Protein AF-A0A525NQF1-F1 (afdb_monomer_lite)

pLDDT: mean 82.61, std 11.96, range [28.47, 96.56]

Radius of gyration: 39.48 Å; chains: 1; bounding box: 87×88×105 Å

Structure (mmCIF, N/CA/C/O backbone):
data_AF-A0A525NQF1-F1
#
_entry.id   AF-A0A525NQF1-F1
#
loop_
_atom_site.group_PDB
_atom_site.id
_atom_site.type_symbol
_atom_site.label_atom_id
_atom_site.label_alt_id
_atom_site.label_comp_id
_atom_site.label_asym_id
_atom_site.label_entity_id
_atom_site.label_seq_id
_atom_site.pdbx_PDB_ins_code
_atom_site.Cartn_x
_atom_site.Cartn_y
_atom_site.Cartn_z
_atom_site.occupancy
_atom_site.B_iso_or_equiv
_atom_site.auth_seq_id
_atom_site.auth_comp_id
_atom_site.auth_asym_id
_atom_site.auth_atom_id
_atom_site.pdbx_PDB_model_num
ATOM 1 N N . MET A 1 1 ? 13.788 25.793 -52.733 1.00 86.81 1 MET A N 1
ATOM 2 C CA . MET A 1 1 ? 12.460 26.150 -52.186 1.00 86.81 1 MET A CA 1
ATOM 3 C C . MET A 1 1 ? 11.562 24.931 -52.010 1.00 86.81 1 MET A C 1
ATOM 5 O O . MET A 1 1 ? 11.285 24.607 -50.868 1.00 86.81 1 MET A O 1
ATOM 9 N N . LEU A 1 2 ? 11.184 24.192 -53.064 1.00 94.12 2 LEU A N 1
ATOM 10 C CA . LEU A 1 2 ? 10.284 23.027 -52.933 1.00 94.12 2 LEU A CA 1
ATOM 11 C C . LEU A 1 2 ? 10.814 21.920 -51.994 1.00 94.12 2 LEU A C 1
ATOM 13 O O . LEU A 1 2 ? 10.093 21.482 -51.107 1.00 94.12 2 LEU A O 1
ATOM 17 N N . LEU A 1 3 ? 12.093 21.539 -52.111 1.00 92.31 3 LEU A N 1
ATOM 18 C CA . LEU A 1 3 ? 12.729 20.568 -51.202 1.00 92.31 3 LEU A CA 1
ATOM 19 C C . LEU A 1 3 ? 12.794 21.059 -49.747 1.00 92.31 3 LEU A C 1
ATOM 21 O O . LEU A 1 3 ? 12.627 20.272 -48.824 1.00 92.31 3 LEU A O 1
ATOM 25 N N . SER A 1 4 ? 13.000 22.361 -49.538 1.00 93.38 4 SER A N 1
ATOM 26 C CA . SER A 1 4 ? 13.044 22.976 -48.205 1.00 93.38 4 SER A CA 1
ATOM 27 C C . SER A 1 4 ? 11.664 22.967 -47.541 1.00 93.38 4 SER A C 1
ATOM 29 O O . SER A 1 4 ? 11.556 22.658 -46.359 1.00 93.38 4 SER A O 1
ATOM 31 N N . VAL A 1 5 ? 10.608 23.252 -48.312 1.00 95.50 5 VAL A N 1
ATOM 32 C CA . VAL A 1 5 ? 9.216 23.161 -47.846 1.00 95.50 5 VAL A CA 1
ATOM 33 C C . VAL A 1 5 ? 8.847 21.709 -47.549 1.00 95.50 5 VAL A C 1
ATOM 35 O O . VAL A 1 5 ? 8.311 21.431 -46.482 1.00 95.50 5 VAL A O 1
ATOM 38 N N . LEU A 1 6 ? 9.190 20.770 -48.436 1.00 95.94 6 LEU A N 1
ATOM 39 C CA . LEU A 1 6 ? 8.936 19.343 -48.220 1.00 95.94 6 LEU A CA 1
ATOM 40 C C . LEU A 1 6 ? 9.648 18.819 -46.964 1.00 95.94 6 LEU A C 1
ATOM 42 O O . LEU A 1 6 ? 9.057 18.075 -46.182 1.00 95.94 6 LEU A O 1
ATOM 46 N N . PHE A 1 7 ? 10.895 19.239 -46.744 1.00 93.25 7 PHE A N 1
ATOM 47 C CA . PHE A 1 7 ? 11.645 18.921 -45.533 1.00 93.25 7 PHE A CA 1
ATOM 48 C C . PHE A 1 7 ? 10.947 19.464 -44.281 1.00 93.25 7 PHE A C 1
ATOM 50 O O . PHE A 1 7 ? 10.719 18.702 -43.344 1.00 93.25 7 PHE A O 1
ATOM 57 N N . LEU A 1 8 ? 10.538 20.740 -44.284 1.00 95.12 8 LEU A N 1
ATOM 58 C CA . LEU A 1 8 ? 9.826 21.349 -43.158 1.00 95.12 8 LEU A CA 1
ATOM 59 C C . LEU A 1 8 ? 8.514 20.614 -42.854 1.00 95.12 8 LEU A C 1
ATOM 61 O O . LEU A 1 8 ? 8.277 20.249 -41.707 1.00 95.12 8 LEU A O 1
ATOM 65 N N . VAL A 1 9 ? 7.709 20.319 -43.879 1.00 96.06 9 VAL A N 1
ATOM 66 C CA . VAL A 1 9 ? 6.463 19.548 -43.737 1.00 96.06 9 VAL A CA 1
ATOM 67 C C . VAL A 1 9 ? 6.741 18.169 -43.140 1.00 96.06 9 VAL A C 1
ATOM 69 O O . VAL A 1 9 ? 6.062 17.759 -42.202 1.00 96.06 9 VAL A O 1
ATOM 72 N N . THR A 1 10 ? 7.769 17.470 -43.625 1.00 94.56 10 THR A N 1
ATOM 73 C CA . THR A 1 10 ? 8.135 16.137 -43.121 1.00 94.56 10 THR A CA 1
ATOM 74 C C . THR A 1 10 ? 8.560 16.191 -41.653 1.00 94.56 10 THR A C 1
ATOM 76 O O . THR A 1 10 ? 8.135 15.350 -40.862 1.00 94.56 10 THR A O 1
ATOM 79 N N . VAL A 1 11 ? 9.346 17.199 -41.260 1.00 93.56 11 VAL A N 1
ATOM 80 C CA . VAL A 1 11 ? 9.764 17.408 -39.864 1.00 93.56 11 VAL A CA 1
ATOM 81 C C . VAL A 1 11 ? 8.563 17.719 -38.969 1.00 93.56 11 VAL A C 1
ATOM 83 O O . VAL A 1 11 ? 8.450 17.142 -37.887 1.00 93.56 11 VAL A O 1
ATOM 86 N N . THR A 1 12 ? 7.634 18.567 -39.416 1.00 95.00 12 THR A N 1
ATOM 87 C CA . THR A 1 12 ? 6.408 18.877 -38.668 1.00 95.00 12 THR A CA 1
ATOM 88 C C . THR A 1 12 ? 5.526 17.640 -38.500 1.00 95.00 12 THR A C 1
ATOM 90 O O . THR A 1 12 ? 5.101 17.344 -37.384 1.00 95.00 12 THR A O 1
ATOM 93 N N . VAL A 1 13 ? 5.295 16.875 -39.573 1.00 95.62 13 VAL A N 1
ATOM 94 C CA . VAL A 1 13 ? 4.515 15.627 -39.524 1.00 95.62 13 VAL A CA 1
ATOM 95 C C . VAL A 1 13 ? 5.178 14.611 -38.595 1.00 95.62 13 VAL A C 1
ATOM 97 O O . VAL A 1 13 ? 4.504 14.035 -37.742 1.00 95.62 13 VAL A O 1
ATOM 100 N N . HIS A 1 14 ? 6.498 14.432 -38.693 1.00 89.62 14 HIS A N 1
ATOM 101 C CA . HIS A 1 14 ? 7.252 13.555 -37.799 1.00 89.62 14 HIS A CA 1
ATOM 102 C C . HIS A 1 14 ? 7.117 13.983 -36.329 1.00 89.62 14 HIS A C 1
ATOM 104 O O . HIS A 1 14 ? 6.877 13.140 -35.464 1.00 89.62 14 HIS A O 1
ATOM 110 N N . GLY A 1 15 ? 7.220 15.285 -36.044 1.00 92.38 15 GLY A N 1
ATOM 111 C CA . GLY A 1 15 ? 7.057 15.842 -34.700 1.00 92.38 15 GLY A CA 1
ATOM 112 C C . GLY A 1 15 ? 5.661 15.606 -34.120 1.00 92.38 15 GLY A C 1
ATOM 113 O O . GLY A 1 15 ? 5.541 15.122 -32.994 1.00 92.38 15 GLY A O 1
ATOM 114 N N . LEU A 1 16 ? 4.609 15.872 -34.901 1.00 95.12 16 LEU A N 1
ATOM 115 C CA . LEU A 1 16 ? 3.218 15.642 -34.494 1.00 95.12 16 LEU A CA 1
ATOM 116 C C . LEU A 1 16 ? 2.924 14.157 -34.258 1.00 95.12 16 LEU A C 1
ATOM 118 O O . LEU A 1 16 ? 2.284 13.803 -33.268 1.00 95.12 16 LEU A O 1
ATOM 122 N N . LEU A 1 17 ? 3.427 13.281 -35.130 1.00 91.19 17 LEU A N 1
ATOM 123 C CA . LEU A 1 17 ? 3.239 11.838 -35.005 1.00 91.19 17 LEU A CA 1
ATOM 124 C C . LEU A 1 17 ? 3.970 11.299 -33.770 1.00 91.19 17 LEU A C 1
ATOM 126 O O . LEU A 1 17 ? 3.385 10.550 -32.989 1.00 91.19 17 LEU A O 1
ATOM 130 N N . LYS A 1 18 ? 5.207 11.751 -33.526 1.00 88.81 18 LYS A N 1
ATOM 131 C CA . LYS A 1 18 ? 5.964 11.424 -32.310 1.00 88.81 18 LYS A CA 1
ATOM 132 C C . LYS A 1 18 ? 5.242 11.895 -31.046 1.00 88.81 18 LYS A C 1
ATOM 134 O O . LYS A 1 18 ? 5.150 11.129 -30.089 1.00 88.81 18 LYS A O 1
ATOM 139 N N . MET A 1 19 ? 4.708 13.118 -31.048 1.00 92.12 19 MET A N 1
ATOM 140 C CA . MET A 1 19 ? 3.918 13.647 -29.935 1.00 92.12 19 MET A CA 1
ATOM 141 C C . MET A 1 19 ? 2.692 12.766 -29.674 1.00 92.12 19 MET A C 1
ATOM 143 O O . MET A 1 19 ? 2.512 12.294 -28.555 1.00 92.12 19 MET A O 1
ATOM 147 N N . ARG A 1 20 ? 1.901 12.465 -30.713 1.00 92.31 20 ARG A N 1
ATOM 148 C CA . ARG A 1 20 ? 0.688 11.647 -30.585 1.00 92.31 20 ARG A CA 1
ATOM 149 C C . ARG A 1 20 ? 0.985 10.242 -30.069 1.00 92.31 20 ARG A C 1
ATOM 151 O O . ARG A 1 20 ? 0.294 9.781 -29.164 1.00 92.31 20 ARG A O 1
ATOM 158 N N . VAL A 1 21 ? 2.015 9.585 -30.607 1.00 89.12 21 VAL A N 1
ATOM 159 C CA . VAL A 1 21 ? 2.446 8.254 -30.157 1.00 89.12 21 VAL A CA 1
ATOM 160 C C . VAL A 1 21 ? 2.841 8.300 -28.685 1.00 89.12 21 VAL A C 1
ATOM 162 O O . VAL A 1 21 ? 2.319 7.511 -27.907 1.00 89.12 21 VAL A O 1
ATOM 165 N N . ASN A 1 22 ? 3.691 9.243 -28.273 1.00 88.81 22 ASN A N 1
ATOM 166 C CA . ASN A 1 22 ? 4.138 9.335 -26.882 1.00 88.81 22 ASN A CA 1
ATOM 167 C C . ASN A 1 22 ? 2.986 9.620 -25.905 1.00 88.81 22 ASN A C 1
ATOM 169 O O . ASN A 1 22 ? 2.947 9.024 -24.833 1.00 88.81 22 ASN A O 1
ATOM 173 N N . THR A 1 23 ? 2.016 10.460 -26.278 1.00 91.44 23 THR A N 1
ATOM 174 C CA . THR A 1 23 ? 0.817 10.685 -25.454 1.00 91.44 23 THR A CA 1
ATOM 175 C C . THR A 1 23 ? -0.026 9.416 -25.322 1.00 91.44 23 THR A C 1
ATOM 177 O O . THR A 1 23 ? -0.450 9.075 -24.222 1.00 91.44 23 THR A O 1
ATOM 180 N N . MET A 1 24 ? -0.247 8.682 -26.419 1.00 91.00 24 MET A N 1
ATOM 181 C CA . MET A 1 24 ? -1.013 7.430 -26.381 1.00 91.00 24 MET A CA 1
ATOM 182 C C . MET A 1 24 ? -0.317 6.346 -25.552 1.00 91.00 24 MET A C 1
ATOM 184 O O . MET A 1 24 ? -0.990 5.628 -24.818 1.00 91.00 24 MET A O 1
ATOM 188 N N . LYS A 1 25 ? 1.019 6.255 -25.617 1.00 90.50 25 LYS A N 1
ATOM 189 C CA . LYS A 1 25 ? 1.795 5.368 -24.738 1.00 90.50 25 LYS A CA 1
ATOM 190 C C . LYS A 1 25 ? 1.578 5.698 -23.262 1.00 90.50 25 LYS A C 1
ATOM 192 O O . LYS A 1 25 ? 1.399 4.780 -22.472 1.00 90.50 25 LYS A O 1
ATOM 197 N N . GLY A 1 26 ? 1.589 6.987 -22.909 1.00 90.94 26 GLY A N 1
ATOM 198 C CA . GLY A 1 26 ? 1.362 7.446 -21.537 1.00 90.94 26 GLY A CA 1
ATOM 199 C C . GLY A 1 26 ? -0.024 7.061 -21.021 1.00 90.94 26 GLY A C 1
ATOM 200 O O . GLY A 1 26 ? -0.137 6.486 -19.948 1.00 90.94 26 GLY A O 1
ATOM 201 N N . LEU A 1 27 ? -1.070 7.274 -21.825 1.00 91.69 27 LEU A N 1
ATOM 202 C CA . LEU A 1 27 ? -2.430 6.855 -21.462 1.00 91.69 27 LEU A CA 1
ATOM 203 C C . LEU A 1 27 ? -2.538 5.334 -21.282 1.00 91.69 27 LEU A C 1
ATOM 205 O O . LEU A 1 27 ? -3.100 4.867 -20.298 1.00 91.69 27 LEU A O 1
ATOM 209 N N . MET A 1 28 ? -1.950 4.560 -22.199 1.00 90.94 28 MET A N 1
ATOM 210 C CA . MET A 1 28 ? -1.936 3.099 -22.100 1.00 90.94 28 MET A CA 1
ATOM 211 C C . MET A 1 28 ? -1.187 2.614 -20.849 1.00 90.94 28 MET A C 1
ATOM 213 O O . MET A 1 28 ? -1.625 1.661 -20.208 1.00 90.94 28 MET A O 1
ATOM 217 N N . ALA A 1 29 ? -0.073 3.263 -20.494 1.00 91.69 29 ALA A N 1
ATOM 218 C CA . ALA A 1 29 ? 0.686 2.967 -19.283 1.00 91.69 29 ALA A CA 1
ATOM 219 C C . ALA A 1 29 ? -0.159 3.168 -18.017 1.00 91.69 29 ALA A C 1
ATOM 221 O O . ALA A 1 29 ? -0.225 2.260 -17.190 1.00 91.69 29 ALA A O 1
ATOM 222 N N . GLU A 1 30 ? -0.846 4.308 -17.900 1.00 92.31 30 GLU A N 1
ATOM 223 C CA . GLU A 1 30 ? -1.718 4.610 -16.757 1.00 92.31 30 GLU A CA 1
ATOM 224 C C . GLU A 1 30 ? -2.902 3.642 -16.661 1.00 92.31 30 GLU A C 1
ATOM 226 O O . GLU A 1 30 ? -3.218 3.136 -15.583 1.00 92.31 30 GLU A O 1
ATOM 231 N N . ASP A 1 31 ? -3.529 3.305 -17.791 1.00 91.69 31 ASP A N 1
ATOM 232 C CA . ASP A 1 31 ? -4.644 2.358 -17.817 1.00 91.69 31 ASP A CA 1
ATOM 233 C C . ASP A 1 31 ? -4.234 0.949 -17.374 1.00 91.69 31 ASP A C 1
ATOM 235 O O . ASP A 1 31 ? -4.953 0.298 -16.606 1.00 91.69 31 ASP A O 1
ATOM 239 N N . LEU A 1 32 ? -3.073 0.473 -17.832 1.00 92.06 32 LEU A N 1
ATOM 240 C CA . LEU A 1 32 ? -2.532 -0.824 -17.430 1.00 92.06 32 LEU A CA 1
ATOM 241 C C . LEU A 1 32 ? -2.087 -0.819 -15.965 1.00 92.06 32 LEU A C 1
ATOM 243 O O . LEU A 1 32 ? -2.371 -1.778 -15.244 1.00 92.06 32 LEU A O 1
ATOM 247 N N . LEU A 1 33 ? -1.454 0.262 -15.500 1.00 92.88 33 LEU A N 1
ATOM 248 C CA . LEU A 1 33 ? -1.035 0.413 -14.108 1.00 92.88 33 LEU A CA 1
ATOM 249 C C . LEU A 1 33 ? -2.240 0.445 -13.160 1.00 92.88 33 LEU A C 1
ATOM 251 O O . LEU A 1 33 ? -2.235 -0.235 -12.132 1.00 92.88 33 LEU A O 1
ATOM 255 N N . ARG A 1 34 ? -3.309 1.155 -13.535 1.00 93.00 34 ARG A N 1
ATOM 256 C CA . ARG A 1 34 ? -4.589 1.165 -12.814 1.00 93.00 34 ARG A CA 1
ATOM 257 C C . ARG A 1 34 ? -5.170 -0.243 -12.683 1.00 93.00 34 ARG A C 1
ATOM 259 O O . ARG A 1 34 ? -5.500 -0.659 -11.574 1.00 93.00 34 ARG A O 1
ATOM 266 N N . ARG A 1 35 ? -5.254 -0.999 -13.786 1.00 92.12 35 ARG A N 1
ATOM 267 C CA . ARG A 1 35 ? -5.753 -2.390 -13.781 1.00 92.12 35 ARG A CA 1
ATOM 268 C C . ARG A 1 35 ? -4.881 -3.312 -12.930 1.00 92.12 35 ARG A C 1
ATOM 270 O O . ARG A 1 35 ? -5.413 -4.142 -12.190 1.00 92.12 35 ARG A O 1
ATOM 277 N N . LEU A 1 36 ? -3.558 -3.157 -13.002 1.00 93.31 36 LEU A N 1
ATOM 278 C CA . LEU A 1 36 ? -2.622 -3.919 -12.178 1.00 93.31 36 LEU A CA 1
ATOM 279 C C . LEU A 1 36 ? -2.859 -3.643 -10.689 1.00 93.31 36 LEU A C 1
ATOM 281 O O . LEU A 1 36 ? -3.063 -4.586 -9.931 1.00 93.31 36 LEU A O 1
ATOM 285 N N . ARG A 1 37 ? -2.887 -2.370 -10.275 1.00 94.62 37 ARG A N 1
ATOM 286 C CA . ARG A 1 37 ? -3.122 -1.980 -8.874 1.00 94.62 37 ARG A CA 1
ATOM 287 C C . ARG A 1 37 ? -4.464 -2.490 -8.361 1.00 94.62 37 ARG A C 1
ATOM 289 O O . ARG A 1 37 ? -4.503 -3.086 -7.291 1.00 94.62 37 ARG A O 1
ATOM 296 N N . TYR A 1 38 ? -5.527 -2.345 -9.150 1.00 92.38 38 TYR A N 1
ATOM 297 C CA . TYR A 1 38 ? -6.845 -2.889 -8.819 1.00 92.38 38 TYR A CA 1
ATOM 298 C C . TYR A 1 38 ? -6.799 -4.408 -8.593 1.00 92.38 38 TYR A C 1
ATOM 300 O O . TYR A 1 38 ? -7.282 -4.907 -7.580 1.00 92.38 38 TYR A O 1
ATOM 308 N N . THR A 1 39 ? -6.133 -5.143 -9.489 1.00 91.75 39 THR A N 1
ATOM 309 C CA . THR A 1 39 ? -5.982 -6.603 -9.377 1.00 91.75 39 THR A CA 1
ATOM 310 C C . THR A 1 39 ? -5.188 -7.001 -8.131 1.00 91.75 39 THR A C 1
ATOM 312 O O . THR A 1 39 ? -5.548 -7.956 -7.445 1.00 91.75 39 THR A O 1
ATOM 315 N N . LEU A 1 40 ? -4.105 -6.283 -7.819 1.00 94.00 40 LEU A N 1
ATOM 316 C CA . LEU A 1 40 ? -3.283 -6.549 -6.637 1.00 94.00 40 LEU A CA 1
ATOM 317 C C . LEU A 1 40 ? -4.056 -6.282 -5.340 1.00 94.00 40 LEU A C 1
ATOM 319 O O . LEU A 1 40 ? -4.011 -7.114 -4.440 1.00 94.00 40 LEU A O 1
ATOM 323 N N . ILE A 1 41 ? -4.808 -5.180 -5.265 1.00 92.56 41 ILE A N 1
ATOM 324 C CA . ILE A 1 41 ? -5.661 -4.860 -4.109 1.00 92.56 41 ILE A CA 1
ATOM 325 C C . ILE A 1 41 ? -6.754 -5.921 -3.935 1.00 92.56 41 ILE A C 1
ATOM 327 O O . ILE A 1 41 ? -6.926 -6.443 -2.836 1.00 92.56 41 ILE A O 1
ATOM 331 N N . GLY A 1 42 ? -7.424 -6.324 -5.020 1.00 90.12 42 GLY A N 1
ATOM 332 C CA . GLY A 1 42 ? -8.420 -7.400 -4.976 1.00 90.12 42 GLY A CA 1
ATOM 333 C C . GLY A 1 42 ? -7.846 -8.739 -4.496 1.00 90.12 42 GLY A C 1
ATOM 334 O O . GLY A 1 42 ? -8.528 -9.502 -3.815 1.00 90.12 42 GLY A O 1
ATOM 335 N N . ARG A 1 43 ? -6.568 -9.023 -4.785 1.00 92.50 43 ARG A N 1
ATOM 336 C CA . ARG A 1 43 ? -5.877 -10.207 -4.252 1.00 92.50 43 ARG A CA 1
ATOM 337 C C . ARG A 1 43 ? -5.581 -10.111 -2.757 1.00 92.50 43 ARG A C 1
ATOM 339 O O . ARG A 1 43 ? -5.709 -11.136 -2.095 1.00 92.50 43 ARG A O 1
ATOM 346 N N . ILE A 1 44 ? -5.223 -8.932 -2.233 1.00 93.62 44 ILE A N 1
ATOM 347 C CA . ILE A 1 44 ? -4.938 -8.736 -0.796 1.00 93.62 44 ILE A CA 1
ATOM 348 C C . ILE A 1 44 ? -6.138 -9.158 0.058 1.00 93.62 44 ILE A C 1
ATOM 350 O O . ILE A 1 44 ? -5.957 -9.848 1.054 1.00 93.62 44 ILE A O 1
ATOM 354 N N . ILE A 1 45 ? -7.360 -8.828 -0.374 1.00 89.19 45 ILE A N 1
ATOM 355 C CA . ILE A 1 45 ? -8.610 -9.183 0.329 1.00 89.19 45 ILE A CA 1
ATOM 356 C C . ILE A 1 45 ? -8.782 -10.707 0.478 1.00 89.19 45 ILE A C 1
ATOM 358 O O . ILE A 1 45 ? -9.473 -11.175 1.374 1.00 89.19 45 ILE A O 1
ATOM 362 N N . ARG A 1 46 ? -8.147 -11.499 -0.393 1.00 91.31 46 ARG A N 1
ATOM 363 C CA . ARG A 1 46 ? -8.225 -12.968 -0.406 1.00 91.31 46 ARG A CA 1
ATOM 364 C C . ARG A 1 46 ? -7.033 -13.647 0.275 1.00 91.31 46 ARG A C 1
ATOM 366 O O . ARG A 1 46 ? -6.921 -14.877 0.206 1.00 91.31 46 ARG A O 1
ATOM 373 N N . PHE A 1 47 ? -6.105 -12.881 0.850 1.00 92.50 47 PHE A N 1
ATOM 374 C CA . PHE A 1 47 ? -4.975 -13.443 1.584 1.00 92.50 47 PHE A CA 1
ATOM 375 C C . PHE A 1 47 ? -5.451 -14.120 2.873 1.00 92.50 47 PHE A C 1
ATOM 377 O O . PHE A 1 47 ? -6.376 -13.625 3.507 1.00 92.50 47 PHE A O 1
ATOM 384 N N . PRO A 1 48 ? -4.826 -15.241 3.272 1.00 87.94 48 PRO A N 1
ATOM 385 C CA . PRO A 1 48 ? -5.135 -15.864 4.552 1.00 87.94 48 PRO A CA 1
ATOM 386 C C . PRO A 1 48 ? -4.691 -14.961 5.713 1.00 87.94 48 PRO A C 1
ATOM 388 O O . PRO A 1 48 ? -3.660 -14.284 5.609 1.00 87.94 48 PRO A O 1
ATOM 391 N N . SER A 1 49 ? -5.421 -15.004 6.832 1.00 83.00 49 SER A N 1
ATOM 392 C CA . SER A 1 49 ? -5.157 -14.180 8.022 1.00 83.00 49 SER A CA 1
ATOM 393 C C . SER A 1 49 ? -3.714 -14.291 8.517 1.00 83.00 49 SER A C 1
ATOM 395 O O . SER A 1 49 ? -3.086 -13.286 8.828 1.00 83.00 49 SER A O 1
ATOM 397 N N . ASP A 1 50 ? -3.137 -15.494 8.493 1.00 82.50 50 ASP A N 1
ATOM 398 C CA . ASP A 1 50 ? -1.767 -15.747 8.961 1.00 82.50 50 ASP A CA 1
ATOM 399 C C . ASP A 1 50 ? -0.710 -15.005 8.136 1.00 82.50 50 ASP A C 1
ATOM 401 O O . ASP A 1 50 ? 0.353 -14.636 8.639 1.00 82.50 50 ASP A O 1
ATOM 405 N N . TYR A 1 51 ? -0.979 -14.805 6.843 1.00 86.94 51 TYR A N 1
ATOM 406 C CA . TYR A 1 51 ? -0.086 -14.051 5.975 1.00 86.94 51 TYR A CA 1
ATOM 407 C C . TYR A 1 51 ? -0.187 -12.551 6.256 1.00 86.94 51 TYR A C 1
ATOM 409 O O . TYR A 1 51 ? 0.840 -11.870 6.258 1.00 86.94 51 TYR A O 1
ATOM 417 N N . LEU A 1 52 ? -1.396 -12.049 6.525 1.00 86.62 52 LEU A N 1
ATOM 418 C CA . LEU A 1 52 ? -1.638 -10.653 6.891 1.00 86.62 52 LEU A CA 1
ATOM 419 C C . LEU A 1 52 ? -1.033 -10.321 8.264 1.00 86.62 52 LEU A C 1
ATOM 421 O O . LEU A 1 52 ? -0.342 -9.317 8.378 1.00 86.62 52 LEU A O 1
ATOM 425 N N . ASP A 1 53 ? -1.162 -11.206 9.256 1.00 81.50 53 ASP A N 1
ATOM 426 C CA . ASP A 1 53 ? -0.584 -11.020 10.599 1.00 81.50 53 ASP A CA 1
ATOM 427 C C . ASP A 1 53 ? 0.960 -10.944 10.570 1.00 81.50 53 ASP A C 1
ATOM 429 O O . ASP A 1 53 ? 1.583 -10.296 11.413 1.00 81.50 53 ASP A O 1
ATOM 433 N N . ARG A 1 54 ? 1.606 -11.593 9.589 1.00 82.12 54 ARG A N 1
ATOM 434 C CA . ARG A 1 54 ? 3.075 -11.617 9.429 1.00 82.12 54 ARG A CA 1
ATOM 435 C C . ARG A 1 54 ? 3.617 -10.550 8.479 1.00 82.12 54 ARG A C 1
ATOM 437 O O . ARG A 1 54 ? 4.831 -10.339 8.446 1.00 82.12 54 ARG A O 1
ATOM 444 N N . THR A 1 55 ? 2.758 -9.918 7.685 1.00 83.81 55 THR A N 1
ATOM 445 C CA . THR A 1 55 ? 3.160 -8.954 6.657 1.00 83.81 55 THR A CA 1
ATOM 446 C C . THR A 1 55 ? 2.742 -7.561 7.087 1.00 83.81 55 THR A C 1
ATOM 448 O O . THR A 1 55 ? 1.567 -7.298 7.303 1.00 83.81 55 THR A O 1
ATOM 451 N N . SER A 1 56 ? 3.693 -6.634 7.182 1.00 82.81 56 SER A N 1
ATOM 452 C CA . SER A 1 56 ? 3.349 -5.265 7.579 1.00 82.81 56 SER A CA 1
ATOM 453 C C . SER A 1 56 ? 2.475 -4.567 6.528 1.00 82.81 56 SER A C 1
ATOM 455 O O . SER A 1 56 ? 2.706 -4.703 5.323 1.00 82.81 56 SER A O 1
ATOM 457 N N . GLU A 1 57 ? 1.530 -3.740 6.976 1.00 83.38 57 GLU A N 1
ATOM 458 C CA . GLU A 1 57 ? 0.692 -2.912 6.094 1.00 83.38 57 GLU A CA 1
ATOM 459 C C . GLU A 1 57 ? 1.546 -2.032 5.165 1.00 83.38 57 GLU A C 1
ATOM 461 O O . GLU A 1 57 ? 1.304 -1.950 3.960 1.00 83.38 57 GLU A O 1
ATOM 466 N N . GLY A 1 58 ? 2.622 -1.444 5.701 1.00 80.88 58 GLY A N 1
ATOM 467 C CA . GLY A 1 58 ? 3.570 -0.637 4.932 1.00 80.88 58 GLY A CA 1
ATOM 468 C C . GLY A 1 58 ? 4.306 -1.418 3.837 1.00 80.88 58 GLY A C 1
ATOM 469 O O . GLY A 1 58 ? 4.611 -0.851 2.785 1.00 80.88 58 GLY A O 1
ATOM 470 N N . GLU A 1 59 ? 4.560 -2.718 4.031 1.00 82.44 59 GLU A N 1
ATOM 471 C CA . GLU A 1 59 ? 5.122 -3.579 2.984 1.00 82.44 59 GLU A CA 1
ATOM 472 C C . GLU A 1 59 ? 4.130 -3.746 1.830 1.00 82.44 59 GLU A C 1
ATOM 474 O O . GLU A 1 59 ? 4.515 -3.552 0.676 1.00 82.44 59 GLU A O 1
ATOM 479 N N . LEU A 1 60 ? 2.853 -4.021 2.119 1.00 88.00 60 LEU A N 1
ATOM 480 C CA . LEU A 1 60 ? 1.816 -4.146 1.089 1.00 88.00 60 LEU A CA 1
ATOM 481 C C . LEU A 1 60 ? 1.629 -2.833 0.317 1.00 88.00 60 LEU A C 1
ATOM 483 O O . LEU A 1 60 ? 1.637 -2.846 -0.915 1.00 88.00 60 LEU A O 1
ATOM 487 N N . VAL A 1 61 ? 1.553 -1.695 1.014 1.00 87.25 61 VAL A N 1
ATOM 488 C CA . VAL A 1 61 ? 1.436 -0.366 0.386 1.00 87.25 61 VAL A CA 1
ATOM 489 C C . VAL A 1 61 ? 2.642 -0.069 -0.507 1.00 87.25 61 VAL A C 1
ATOM 491 O O . VAL A 1 61 ? 2.479 0.338 -1.659 1.00 87.25 61 VAL A O 1
ATOM 494 N N . SER A 1 62 ? 3.859 -0.316 -0.019 1.00 85.25 62 SER A N 1
ATOM 495 C CA . SER A 1 62 ? 5.093 -0.116 -0.789 1.00 85.25 62 SER A CA 1
ATOM 496 C C . SER A 1 62 ? 5.160 -1.022 -2.022 1.00 85.25 62 SER A C 1
ATOM 498 O O . SER A 1 62 ? 5.589 -0.589 -3.092 1.00 85.25 62 SER A O 1
ATOM 500 N N . MET A 1 63 ? 4.674 -2.260 -1.918 1.00 87.19 63 MET A N 1
ATOM 501 C CA . MET A 1 63 ? 4.614 -3.183 -3.049 1.00 87.19 63 MET A CA 1
ATOM 502 C C . MET A 1 63 ? 3.568 -2.754 -4.089 1.00 87.19 63 MET A C 1
ATOM 504 O O . MET A 1 63 ? 3.871 -2.764 -5.281 1.00 87.19 63 MET A O 1
ATOM 508 N N . VAL A 1 64 ? 2.364 -2.341 -3.672 1.00 91.25 64 VAL A N 1
ATOM 509 C CA . VAL A 1 64 ? 1.303 -1.905 -4.600 1.00 91.25 64 VAL A CA 1
ATOM 510 C C . VAL A 1 64 ? 1.628 -0.562 -5.239 1.00 91.25 64 VAL A C 1
ATOM 512 O O . VAL A 1 64 ? 1.414 -0.410 -6.436 1.00 91.25 64 VAL A O 1
ATOM 515 N N . MET A 1 65 ? 2.142 0.412 -4.491 1.00 87.88 65 MET A N 1
ATOM 516 C CA . MET A 1 65 ? 2.409 1.752 -5.019 1.00 87.88 65 MET A CA 1
ATOM 517 C C . MET A 1 65 ? 3.830 1.873 -5.564 1.00 87.88 65 MET A C 1
ATOM 519 O O . MET A 1 65 ? 4.013 2.194 -6.735 1.00 87.88 65 MET A O 1
ATOM 523 N N . GLY A 1 66 ? 4.832 1.577 -4.737 1.00 86.88 66 GLY A N 1
ATOM 524 C CA . GLY A 1 66 ? 6.243 1.816 -5.042 1.00 86.88 66 GLY A CA 1
ATOM 525 C C . GLY A 1 66 ? 6.854 0.835 -6.044 1.00 86.88 66 GLY A C 1
ATOM 526 O O . GLY A 1 66 ? 7.612 1.255 -6.917 1.00 86.88 66 GLY A O 1
ATOM 527 N N . GLU A 1 67 ? 6.544 -0.461 -5.951 1.00 87.69 67 GLU A N 1
ATOM 528 C CA . GLU A 1 67 ? 7.137 -1.461 -6.856 1.00 87.69 67 GLU A CA 1
ATOM 529 C C . GLU A 1 67 ? 6.414 -1.559 -8.207 1.00 87.69 67 GLU A C 1
ATOM 531 O O . GLU A 1 67 ? 7.050 -1.925 -9.199 1.00 87.69 67 GLU A O 1
ATOM 536 N N . THR A 1 68 ? 5.128 -1.188 -8.282 1.00 91.88 68 THR A N 1
ATOM 537 C CA . THR A 1 68 ? 4.381 -1.161 -9.554 1.00 91.88 68 THR A CA 1
ATOM 538 C C . THR A 1 68 ? 4.606 0.112 -10.366 1.00 91.88 68 THR A C 1
ATOM 540 O O . THR A 1 68 ? 4.551 0.044 -11.590 1.00 91.88 68 THR A O 1
ATOM 543 N N . GLU A 1 69 ? 4.906 1.252 -9.733 1.00 90.56 69 GLU A N 1
ATOM 544 C CA . GLU A 1 69 ? 5.074 2.542 -10.424 1.00 90.56 69 GLU A CA 1
ATOM 545 C C . GLU A 1 69 ? 6.068 2.461 -11.603 1.00 90.56 69 GLU A C 1
ATOM 547 O O . GLU A 1 69 ? 5.709 2.821 -12.727 1.00 90.56 69 GLU A O 1
ATOM 552 N N . PRO A 1 70 ? 7.279 1.885 -11.445 1.00 87.88 70 PRO A N 1
ATOM 553 C CA . PRO A 1 70 ? 8.230 1.784 -12.551 1.00 87.88 70 PRO A CA 1
ATOM 554 C C . PRO A 1 70 ? 7.772 0.830 -13.663 1.00 87.88 70 PRO A C 1
ATOM 556 O O . PRO A 1 70 ? 8.316 0.876 -14.766 1.00 87.88 70 PRO A O 1
ATOM 559 N N . MET A 1 71 ? 6.797 -0.047 -13.391 1.00 88.44 71 MET A N 1
ATOM 560 C CA . MET A 1 71 ? 6.246 -0.958 -14.394 1.00 88.44 71 MET A CA 1
ATOM 561 C C . MET A 1 71 ? 5.387 -0.223 -15.421 1.00 88.44 71 MET A C 1
ATOM 563 O O . MET A 1 71 ? 5.428 -0.602 -16.591 1.00 88.44 71 MET A O 1
ATOM 567 N N . GLY A 1 72 ? 4.678 0.840 -15.019 1.00 86.69 72 GLY A N 1
ATOM 568 C CA . GLY A 1 72 ? 3.839 1.634 -15.922 1.00 86.69 72 GLY A CA 1
ATOM 569 C C . GLY A 1 72 ? 4.624 2.148 -17.133 1.00 86.69 72 GLY A C 1
ATOM 570 O O . GLY A 1 72 ? 4.214 1.945 -18.276 1.00 86.69 72 GLY A O 1
ATOM 571 N N . GLY A 1 73 ? 5.825 2.692 -16.903 1.00 84.88 73 GLY A N 1
ATOM 572 C CA . GLY A 1 73 ? 6.700 3.171 -17.979 1.00 84.88 73 GLY A CA 1
ATOM 573 C C . GLY A 1 73 ? 7.048 2.086 -19.007 1.00 84.88 73 GLY A C 1
ATOM 574 O O . GLY A 1 73 ? 6.909 2.301 -20.210 1.00 84.88 73 GLY A O 1
ATOM 575 N N . LEU A 1 74 ? 7.422 0.883 -18.552 1.00 89.50 74 LEU A N 1
ATOM 576 C CA . LEU A 1 74 ? 7.721 -0.224 -19.466 1.00 89.50 74 LEU A CA 1
ATOM 577 C C . LEU A 1 74 ? 6.473 -0.728 -20.189 1.00 89.50 74 LEU A C 1
ATOM 579 O O . LEU A 1 74 ? 6.569 -1.061 -21.363 1.00 89.50 74 LEU A O 1
ATOM 583 N N . MET A 1 75 ? 5.318 -0.780 -19.526 1.00 89.00 75 MET A N 1
ATOM 584 C CA . MET A 1 75 ? 4.062 -1.206 -20.149 1.00 89.00 75 MET A CA 1
ATOM 585 C C . MET A 1 75 ? 3.699 -0.324 -21.354 1.00 89.00 75 MET A C 1
ATOM 587 O O . MET A 1 75 ? 3.327 -0.851 -22.402 1.00 89.00 75 MET A O 1
ATOM 591 N N . GLY A 1 76 ? 3.878 0.998 -21.244 1.00 86.94 76 GLY A N 1
ATOM 592 C CA . GLY A 1 76 ? 3.670 1.938 -22.355 1.00 86.94 76 GLY A CA 1
ATOM 593 C C . GLY A 1 76 ? 4.692 1.795 -23.493 1.00 86.94 76 GLY A C 1
ATOM 594 O O . GLY A 1 76 ? 4.354 1.917 -24.678 1.00 86.94 76 GLY A O 1
ATOM 595 N N . ASP A 1 77 ? 5.948 1.503 -23.149 1.00 88.81 77 ASP A N 1
ATOM 596 C CA . ASP A 1 77 ? 7.054 1.402 -24.108 1.00 88.81 77 ASP A CA 1
ATOM 597 C C . ASP A 1 77 ? 7.277 -0.003 -24.697 1.00 88.81 77 ASP A C 1
ATOM 599 O O . ASP A 1 77 ? 7.967 -0.124 -25.713 1.00 88.81 77 ASP A O 1
ATOM 603 N N . ALA A 1 78 ? 6.654 -1.043 -24.131 1.00 88.00 78 ALA A N 1
ATOM 604 C CA . ALA A 1 78 ? 6.941 -2.459 -24.390 1.00 88.00 78 ALA A CA 1
ATOM 605 C C . ALA A 1 78 ? 6.993 -2.834 -25.880 1.00 88.00 78 ALA A C 1
ATOM 607 O O . ALA A 1 78 ? 7.880 -3.557 -26.328 1.00 88.00 78 ALA A O 1
ATOM 608 N N . ILE A 1 79 ? 6.036 -2.339 -26.665 1.00 86.62 79 ILE A N 1
ATOM 609 C CA . ILE A 1 79 ? 5.948 -2.632 -28.105 1.00 86.62 79 ILE A CA 1
ATOM 610 C C . ILE A 1 79 ? 6.516 -1.470 -28.919 1.00 86.62 79 ILE A C 1
ATOM 612 O O . ILE A 1 79 ? 7.254 -1.649 -29.887 1.00 86.62 79 ILE A O 1
ATOM 616 N N . SER A 1 80 ? 6.170 -0.252 -28.523 1.00 88.06 80 SER A N 1
ATOM 617 C CA . SER A 1 80 ? 6.374 0.940 -29.332 1.00 88.06 80 SER A CA 1
ATOM 618 C C . SER A 1 80 ? 7.843 1.370 -29.403 1.00 88.06 80 SER A C 1
ATOM 620 O O . SER A 1 80 ? 8.287 1.822 -30.459 1.00 88.06 80 SER A O 1
ATOM 622 N N . GLN A 1 81 ? 8.617 1.225 -28.320 1.00 89.56 81 GLN A N 1
ATOM 623 C CA . GLN A 1 81 ? 10.035 1.593 -28.309 1.00 89.56 81 GLN A CA 1
ATOM 624 C C . GLN A 1 81 ? 10.887 0.607 -29.126 1.00 89.56 81 GLN A C 1
ATOM 626 O O . GLN A 1 81 ? 11.617 1.084 -29.998 1.00 89.56 81 GLN A O 1
ATOM 631 N N . PRO A 1 82 ? 10.765 -0.731 -28.975 1.00 92.00 82 PRO A N 1
ATOM 632 C CA . PRO A 1 82 ? 11.501 -1.667 -29.823 1.00 92.00 82 PRO A CA 1
ATOM 633 C C . PRO A 1 82 ? 11.191 -1.507 -31.307 1.00 92.00 82 PRO A C 1
ATOM 635 O O . PRO A 1 82 ? 12.114 -1.442 -32.111 1.00 92.00 82 PRO A O 1
ATOM 638 N N . VAL A 1 83 ? 9.911 -1.385 -31.672 1.00 91.50 83 VAL A N 1
ATOM 639 C CA . VAL A 1 83 ? 9.490 -1.246 -33.074 1.00 91.50 83 VAL A CA 1
ATOM 640 C C . VAL A 1 83 ? 10.029 0.046 -33.689 1.00 91.50 83 VAL A C 1
ATOM 642 O O . VAL A 1 83 ? 10.596 0.012 -34.780 1.00 91.50 83 VAL A O 1
ATOM 645 N N . LEU A 1 84 ? 9.910 1.180 -32.988 1.00 89.56 84 LEU A N 1
ATOM 646 C CA . LEU A 1 84 ? 10.392 2.467 -33.491 1.00 89.56 84 LEU A CA 1
ATOM 647 C C . LEU A 1 84 ? 11.917 2.474 -33.653 1.00 89.56 84 LEU A C 1
ATOM 649 O O . LEU A 1 84 ? 12.419 2.861 -34.707 1.00 89.56 84 LEU A O 1
ATOM 653 N N . GLN A 1 85 ? 12.651 2.036 -32.628 1.00 92.38 85 GLN A N 1
ATOM 654 C CA . GLN A 1 85 ? 14.113 2.079 -32.638 1.00 92.38 85 GLN A CA 1
ATOM 655 C C . GLN A 1 85 ? 14.704 1.044 -33.601 1.00 92.38 85 GLN A C 1
ATOM 657 O O . GLN A 1 85 ? 15.625 1.364 -34.350 1.00 92.38 85 GLN A O 1
ATOM 662 N N . ALA A 1 86 ? 14.142 -0.168 -33.663 1.00 92.00 86 ALA A N 1
ATOM 663 C CA . ALA A 1 86 ? 14.552 -1.167 -34.646 1.00 92.00 86 ALA A CA 1
ATOM 664 C C . ALA A 1 86 ? 14.252 -0.706 -36.080 1.00 92.00 86 ALA A C 1
ATOM 666 O O . ALA A 1 86 ? 15.097 -0.869 -36.956 1.00 92.00 86 ALA A O 1
ATOM 667 N N . GLY A 1 87 ? 13.098 -0.071 -36.319 1.00 92.44 87 GLY A N 1
ATOM 668 C CA . GLY A 1 87 ? 12.754 0.504 -37.622 1.00 92.44 87 GLY A CA 1
ATOM 669 C C . GLY A 1 87 ? 13.707 1.626 -38.050 1.00 92.44 87 GLY A C 1
ATOM 670 O O . GLY A 1 87 ? 14.159 1.655 -39.197 1.00 92.44 87 GLY A O 1
ATOM 671 N N . GLN A 1 88 ? 14.083 2.513 -37.122 1.00 91.00 88 GLN A N 1
ATOM 672 C CA . GLN A 1 88 ? 15.097 3.545 -37.365 1.00 91.00 88 GLN A CA 1
ATOM 673 C C . GLN A 1 88 ? 16.464 2.930 -37.682 1.00 91.00 88 GLN A C 1
ATOM 675 O O . GLN A 1 88 ? 17.073 3.295 -38.687 1.00 91.00 88 GLN A O 1
ATOM 680 N N . MET A 1 89 ? 16.918 1.952 -36.889 1.00 91.75 89 MET A N 1
ATOM 681 C CA . MET A 1 89 ? 18.168 1.236 -37.165 1.00 91.75 89 MET A CA 1
ATOM 682 C C . MET A 1 89 ? 18.150 0.567 -38.535 1.00 91.75 89 MET A C 1
ATOM 684 O O . MET A 1 89 ? 19.111 0.705 -39.286 1.00 91.75 89 MET A O 1
ATOM 688 N N . LEU A 1 90 ? 17.063 -0.127 -38.880 1.00 93.44 90 LEU A N 1
ATOM 689 C CA . LEU A 1 90 ? 16.922 -0.811 -40.162 1.00 93.44 90 LEU A CA 1
ATOM 690 C C . LEU A 1 90 ? 17.002 0.176 -41.331 1.00 93.44 90 LEU A C 1
ATOM 692 O O . LEU A 1 90 ? 17.689 -0.098 -42.310 1.00 93.44 90 LEU A O 1
ATOM 696 N N . THR A 1 91 ? 16.361 1.339 -41.204 1.00 91.44 91 THR A N 1
ATOM 697 C CA . THR A 1 91 ? 16.392 2.397 -42.226 1.00 91.44 91 THR A CA 1
ATOM 698 C C . THR A 1 91 ? 17.810 2.935 -42.429 1.00 91.44 91 THR A C 1
ATOM 700 O O . THR A 1 91 ? 18.270 3.066 -43.563 1.00 91.44 91 THR A O 1
ATOM 703 N N . ILE A 1 92 ? 18.536 3.196 -41.337 1.00 90.12 92 ILE A N 1
ATOM 704 C CA . ILE A 1 92 ? 19.917 3.699 -41.389 1.00 90.12 92 ILE A CA 1
ATOM 705 C C . ILE A 1 92 ? 20.870 2.637 -41.947 1.00 90.12 92 ILE A C 1
ATOM 707 O O . ILE A 1 92 ? 21.728 2.946 -42.772 1.00 90.12 92 ILE A O 1
ATOM 711 N N . LEU A 1 93 ? 20.711 1.377 -41.540 1.00 90.88 93 LEU A N 1
ATOM 712 C CA . LEU A 1 93 ? 21.502 0.270 -42.071 1.00 90.88 93 LEU A CA 1
ATOM 713 C C . LEU A 1 93 ? 21.243 0.076 -43.566 1.00 90.88 93 LEU A C 1
ATOM 715 O O . LEU A 1 93 ? 22.202 -0.012 -44.327 1.00 90.88 93 LEU A O 1
ATOM 719 N N . ALA A 1 94 ? 19.981 0.078 -44.003 1.00 91.62 94 ALA A N 1
ATOM 720 C CA . ALA A 1 94 ? 19.630 -0.003 -45.419 1.00 91.62 94 ALA A CA 1
ATOM 721 C C . ALA A 1 94 ? 20.273 1.138 -46.226 1.00 91.62 94 ALA A C 1
ATOM 723 O O . ALA A 1 94 ? 20.854 0.891 -47.283 1.00 91.62 94 ALA A O 1
ATOM 724 N N . PHE A 1 95 ? 20.261 2.365 -45.693 1.00 89.62 95 PHE A N 1
ATOM 725 C CA . PHE A 1 95 ? 20.965 3.499 -46.292 1.00 89.62 95 PHE A CA 1
ATOM 726 C C . PHE A 1 95 ? 22.482 3.256 -46.394 1.00 89.62 95 PHE A C 1
ATOM 728 O O . PHE A 1 95 ? 23.054 3.428 -47.470 1.00 89.62 95 PHE A O 1
ATOM 735 N N . LEU A 1 96 ? 23.139 2.798 -45.324 1.00 86.88 96 LEU A N 1
ATOM 736 C CA . LEU A 1 96 ? 24.584 2.530 -45.320 1.00 86.88 96 LEU A CA 1
ATOM 737 C C . LEU A 1 96 ? 24.976 1.422 -46.308 1.00 86.88 96 LEU A C 1
ATOM 739 O O . LEU A 1 96 ? 25.942 1.589 -47.051 1.00 86.88 96 LEU A O 1
ATOM 743 N N . PHE A 1 97 ? 24.206 0.331 -46.366 1.00 88.62 97 PHE A N 1
ATOM 744 C CA . PHE A 1 97 ? 24.412 -0.736 -47.350 1.00 88.62 97 PHE A CA 1
ATOM 745 C C . PHE A 1 97 ? 24.184 -0.255 -48.787 1.00 88.62 97 PHE A C 1
ATOM 747 O O . PHE A 1 97 ? 24.906 -0.695 -49.678 1.00 88.62 97 PHE A O 1
ATOM 754 N N . SER A 1 98 ? 23.236 0.663 -49.016 1.00 88.19 98 SER A N 1
ATOM 755 C CA . SER A 1 98 ? 23.004 1.234 -50.350 1.00 88.19 98 SER A CA 1
ATOM 756 C C . SER A 1 98 ? 24.157 2.119 -50.840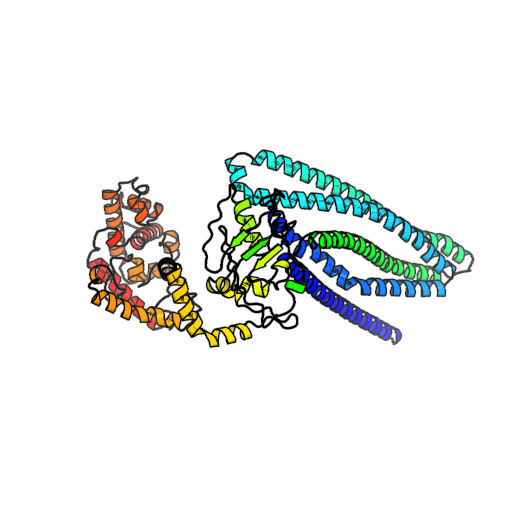 1.00 88.19 98 SER A C 1
ATOM 758 O O . SER A 1 98 ? 24.367 2.226 -52.044 1.00 88.19 98 SER A O 1
ATOM 760 N N . GLN A 1 99 ? 24.920 2.727 -49.922 1.00 82.69 99 GLN A N 1
ATOM 761 C CA . GLN A 1 99 ? 26.091 3.547 -50.251 1.00 82.69 99 GLN A CA 1
ATOM 762 C C . GLN A 1 99 ? 27.333 2.695 -50.524 1.00 82.69 99 GLN A C 1
ATOM 764 O O . GLN A 1 99 ? 28.060 2.933 -51.485 1.00 82.69 99 GLN A O 1
ATOM 769 N N . SER A 1 100 ? 27.609 1.714 -49.662 1.00 82.50 100 SER A N 1
ATOM 770 C CA . SER A 1 100 ? 28.692 0.751 -49.859 1.00 82.50 100 SER A CA 1
ATOM 771 C C . SER A 1 100 ? 28.513 -0.449 -48.943 1.00 82.50 100 SER A C 1
ATOM 773 O O . SER A 1 100 ? 28.270 -0.314 -47.740 1.00 82.50 100 SER A O 1
ATOM 775 N N . TRP A 1 101 ? 28.757 -1.638 -49.488 1.00 86.06 101 TRP A N 1
ATOM 776 C CA . TRP A 1 101 ? 28.757 -2.876 -48.715 1.00 86.06 101 TRP A CA 1
ATOM 777 C C . TRP A 1 101 ? 29.771 -2.853 -47.557 1.00 86.06 101 TRP A C 1
ATOM 779 O O . TRP A 1 101 ? 29.500 -3.381 -46.478 1.00 86.06 101 TRP A O 1
ATOM 789 N N . ALA A 1 102 ? 30.914 -2.181 -47.745 1.00 81.75 102 ALA A N 1
ATOM 790 C CA . ALA A 1 102 ? 31.945 -2.049 -46.717 1.00 81.75 102 ALA A CA 1
ATOM 791 C C . ALA A 1 102 ? 31.465 -1.212 -45.519 1.00 81.75 102 ALA A C 1
ATOM 793 O O . ALA A 1 102 ? 31.724 -1.579 -44.372 1.00 81.75 102 ALA A O 1
ATOM 794 N N . PHE A 1 103 ? 30.724 -0.125 -45.765 1.00 81.06 103 PHE A N 1
ATOM 795 C CA . PHE A 1 103 ? 30.173 0.717 -44.699 1.00 81.06 103 PHE A CA 1
ATOM 796 C C . PHE A 1 103 ? 29.054 0.014 -43.927 1.00 81.06 103 PHE A C 1
ATOM 798 O O . PHE A 1 103 ? 29.026 0.094 -42.698 1.00 81.06 103 PHE A O 1
ATOM 805 N N . GLY A 1 104 ? 28.182 -0.728 -44.616 1.00 85.06 104 GLY A N 1
ATOM 806 C CA . GLY A 1 104 ? 27.158 -1.551 -43.967 1.00 85.06 104 GLY A CA 1
ATOM 807 C C . GLY A 1 104 ? 27.754 -2.633 -43.058 1.00 85.06 104 GLY A C 1
ATOM 808 O O . GLY A 1 104 ? 27.370 -2.745 -41.893 1.00 85.06 104 GLY A O 1
ATOM 809 N N . LEU A 1 105 ? 28.759 -3.378 -43.538 1.00 86.50 105 LEU A N 1
ATOM 810 C CA . LEU A 1 105 ? 29.467 -4.378 -42.727 1.00 86.50 105 LEU A CA 1
ATOM 811 C C . LEU A 1 105 ? 30.183 -3.757 -41.523 1.00 86.50 105 LEU A C 1
ATOM 813 O O . LEU A 1 105 ? 30.078 -4.280 -40.415 1.00 86.50 105 LEU A O 1
ATOM 817 N N . ALA A 1 106 ? 30.876 -2.631 -41.716 1.00 82.75 106 ALA A N 1
ATOM 818 C CA . ALA A 1 106 ? 31.576 -1.942 -40.635 1.00 82.75 106 ALA A CA 1
ATOM 819 C C . ALA A 1 106 ? 30.615 -1.451 -39.536 1.00 82.75 106 ALA A C 1
ATOM 821 O O . ALA A 1 106 ? 30.946 -1.538 -38.354 1.00 82.75 106 ALA A O 1
ATOM 822 N N . ALA A 1 107 ? 29.414 -0.992 -39.906 1.00 82.56 107 ALA A N 1
ATOM 823 C CA . ALA A 1 107 ? 28.390 -0.561 -38.954 1.00 82.56 107 ALA A CA 1
ATOM 824 C C . ALA A 1 107 ? 27.808 -1.720 -38.125 1.00 82.56 107 ALA A C 1
ATOM 826 O O . ALA A 1 107 ? 27.486 -1.538 -36.952 1.00 82.56 107 ALA A O 1
ATOM 827 N N . VAL A 1 108 ? 27.692 -2.917 -38.711 1.00 87.00 108 VAL A N 1
ATOM 828 C CA . VAL A 1 108 ? 27.131 -4.099 -38.033 1.00 87.00 108 VAL A CA 1
ATOM 829 C C . VAL A 1 108 ? 28.191 -4.891 -37.259 1.00 87.00 108 VAL A C 1
ATOM 831 O O . VAL A 1 108 ? 27.850 -5.564 -36.290 1.00 87.00 108 VAL A O 1
ATOM 834 N N . ALA A 1 109 ? 29.476 -4.780 -37.609 1.00 87.31 109 ALA A N 1
ATOM 835 C CA . ALA A 1 109 ? 30.560 -5.604 -37.060 1.00 87.31 109 ALA A CA 1
ATOM 836 C C . ALA A 1 109 ? 30.626 -5.635 -35.520 1.00 87.31 109 ALA A C 1
ATOM 838 O O . ALA A 1 109 ? 30.893 -6.683 -34.930 1.00 87.31 109 ALA A O 1
ATOM 839 N N . PHE A 1 110 ? 30.348 -4.510 -34.855 1.00 83.50 110 PHE A N 1
ATOM 840 C CA . PHE A 1 110 ? 30.416 -4.407 -33.393 1.00 83.50 110 PHE A CA 1
ATOM 841 C C . PHE A 1 110 ? 29.083 -4.658 -32.673 1.00 83.50 110 PHE A C 1
ATOM 843 O O . PHE A 1 110 ? 29.085 -4.827 -31.450 1.00 83.50 110 PHE A O 1
ATOM 850 N N . ILE A 1 111 ? 27.963 -4.759 -33.399 1.00 84.75 111 ILE A N 1
ATOM 851 C CA . ILE A 1 111 ? 26.639 -5.022 -32.812 1.00 84.75 111 ILE A CA 1
ATOM 852 C C . ILE A 1 111 ? 26.602 -6.395 -32.109 1.00 84.75 111 ILE A C 1
ATOM 854 O O . ILE A 1 111 ? 26.203 -6.430 -30.944 1.00 84.75 111 ILE A O 1
ATOM 858 N N . PRO A 1 112 ? 27.074 -7.517 -32.704 1.00 87.69 112 PRO A N 1
ATOM 859 C CA . PRO A 1 112 ? 27.109 -8.814 -32.020 1.00 87.69 112 PRO A CA 1
ATOM 860 C C . PRO A 1 112 ? 27.976 -8.808 -30.757 1.00 87.69 112 PRO A C 1
ATOM 862 O O . PRO A 1 112 ? 27.593 -9.377 -29.733 1.00 87.69 112 PRO A O 1
ATOM 865 N N . LEU A 1 113 ? 29.125 -8.121 -30.798 1.00 89.38 113 LEU A N 1
ATOM 866 C CA . LEU A 1 113 ? 30.011 -7.986 -29.641 1.00 89.38 113 LEU A CA 1
ATOM 867 C C . LEU A 1 113 ? 29.304 -7.260 -28.490 1.00 89.38 113 LEU A C 1
ATOM 869 O O . LEU A 1 113 ? 29.351 -7.720 -27.349 1.00 89.38 113 LEU A O 1
AT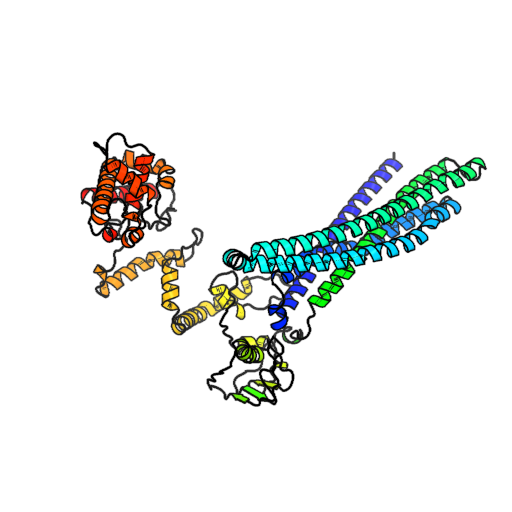OM 873 N N . GLN A 1 114 ? 28.623 -6.149 -28.784 1.00 84.50 114 GLN A N 1
ATOM 874 C CA . GLN A 1 114 ? 27.845 -5.404 -27.793 1.00 84.50 114 GLN A CA 1
ATOM 875 C C . GLN A 1 114 ? 26.645 -6.219 -27.289 1.00 84.50 114 GLN A C 1
ATOM 877 O O . GLN A 1 114 ? 26.414 -6.279 -26.079 1.00 84.50 114 GLN A O 1
ATOM 882 N N . GLY A 1 115 ? 25.941 -6.905 -28.193 1.00 83.69 115 GLY A N 1
ATOM 883 C CA . GLY A 1 115 ? 24.807 -7.779 -27.892 1.00 83.69 115 GLY A CA 1
ATOM 884 C C . GLY A 1 115 ? 25.165 -8.982 -27.016 1.00 83.69 115 GLY A C 1
ATOM 885 O O . GLY A 1 115 ? 24.317 -9.468 -26.280 1.00 83.69 115 GLY A O 1
ATOM 886 N N . TRP A 1 116 ? 26.419 -9.436 -27.018 1.00 87.94 116 TRP A N 1
ATOM 887 C CA . TRP A 1 116 ? 26.890 -10.488 -26.112 1.00 87.94 116 TRP A CA 1
ATOM 888 C C . TRP A 1 116 ? 27.487 -9.936 -24.807 1.00 87.94 116 TRP A C 1
ATOM 890 O O . TRP A 1 116 ? 27.169 -10.412 -23.710 1.00 87.94 116 TRP A O 1
ATOM 900 N N . LEU A 1 117 ? 28.349 -8.918 -24.900 1.00 88.88 117 LEU A N 1
ATOM 901 C CA . LEU A 1 117 ? 29.102 -8.394 -23.759 1.00 88.88 117 LEU A CA 1
ATOM 902 C C . LEU A 1 117 ? 28.203 -7.652 -22.765 1.00 88.88 117 LEU A C 1
ATOM 904 O O . LEU A 1 117 ? 28.318 -7.871 -21.554 1.00 88.88 117 LEU A O 1
ATOM 908 N N . ILE A 1 118 ? 27.311 -6.784 -23.255 1.00 85.56 118 ILE A N 1
ATOM 909 C CA . ILE A 1 118 ? 26.498 -5.943 -22.374 1.00 85.56 118 ILE A CA 1
ATOM 910 C C . ILE A 1 118 ? 25.518 -6.783 -21.546 1.00 85.56 118 ILE A C 1
ATOM 912 O O . ILE A 1 118 ? 25.536 -6.626 -20.323 1.00 85.56 118 ILE A O 1
ATOM 916 N N . PRO A 1 119 ? 24.732 -7.728 -22.106 1.00 84.44 119 PRO A N 1
ATOM 917 C CA . PRO A 1 119 ? 23.839 -8.551 -21.290 1.00 84.44 119 PRO A CA 1
ATOM 918 C C . PRO A 1 119 ? 24.571 -9.349 -20.208 1.00 84.44 119 PRO A C 1
ATOM 920 O O . PRO A 1 119 ? 24.075 -9.479 -19.088 1.00 84.44 119 PRO A O 1
ATOM 923 N N . LYS A 1 120 ? 25.783 -9.840 -20.496 1.00 88.44 120 LYS A N 1
ATOM 924 C CA . LYS A 1 120 ? 26.614 -10.554 -19.516 1.00 88.44 120 LYS A CA 1
ATOM 925 C C . LYS A 1 120 ? 27.038 -9.654 -18.349 1.00 88.44 120 LYS A C 1
ATOM 927 O O . LYS A 1 120 ? 27.011 -10.095 -17.198 1.00 88.44 120 LYS A O 1
ATOM 932 N N . LEU A 1 121 ? 27.415 -8.404 -18.624 1.00 87.31 121 LEU A N 1
ATOM 933 C CA . LEU A 1 121 ? 27.731 -7.412 -17.589 1.00 87.31 121 LEU A CA 1
ATOM 934 C C . LEU A 1 121 ? 26.472 -6.990 -16.816 1.00 87.31 121 LEU A C 1
ATOM 936 O O . LEU A 1 121 ? 26.512 -6.933 -15.585 1.00 87.31 121 LEU A O 1
ATOM 940 N N . GLN A 1 122 ? 25.350 -6.798 -17.513 1.00 84.38 122 GLN A N 1
ATOM 941 C CA . GLN A 1 122 ? 24.066 -6.429 -16.920 1.00 84.38 122 GLN A CA 1
ATOM 942 C C . GLN A 1 122 ? 23.571 -7.486 -15.930 1.00 84.38 122 GLN A C 1
ATOM 944 O O . GLN A 1 122 ? 23.160 -7.133 -14.829 1.00 84.38 122 GLN A O 1
ATOM 949 N N . ARG A 1 123 ? 23.679 -8.786 -16.247 1.00 85.75 123 ARG A N 1
ATOM 950 C CA . ARG A 1 123 ? 23.303 -9.868 -15.313 1.00 85.75 123 ARG A CA 1
ATOM 951 C C . ARG A 1 123 ? 23.996 -9.733 -13.954 1.00 85.75 123 ARG A C 1
ATOM 953 O O . ARG A 1 123 ? 23.373 -9.941 -12.919 1.00 85.75 123 ARG A O 1
ATOM 960 N N . ARG A 1 124 ? 25.271 -9.325 -13.933 1.00 88.81 124 ARG A N 1
ATOM 961 C CA . ARG A 1 124 ? 26.020 -9.104 -12.681 1.00 88.81 124 ARG A CA 1
ATOM 962 C C . ARG A 1 124 ? 25.506 -7.893 -11.902 1.00 88.81 124 ARG A C 1
ATOM 964 O O . ARG A 1 124 ? 25.475 -7.941 -10.677 1.00 88.81 124 ARG A O 1
ATOM 971 N N . VAL A 1 125 ? 25.121 -6.822 -12.598 1.00 87.69 125 VAL A N 1
ATOM 972 C CA . VAL A 1 125 ? 24.492 -5.641 -11.984 1.00 87.69 125 VAL A CA 1
ATOM 973 C C . VAL A 1 125 ? 23.122 -6.009 -11.412 1.00 87.69 125 VAL A C 1
ATOM 975 O O . VAL A 1 125 ? 22.838 -5.672 -10.267 1.00 87.69 125 VAL A O 1
ATOM 978 N N . ASN A 1 126 ? 22.320 -6.777 -12.151 1.00 82.12 126 ASN A N 1
ATOM 979 C CA . ASN A 1 126 ? 20.997 -7.226 -11.718 1.00 82.12 126 ASN A CA 1
ATOM 980 C C . ASN A 1 126 ? 21.066 -8.081 -10.444 1.00 82.12 126 ASN A C 1
ATOM 982 O O . ASN A 1 126 ? 20.277 -7.870 -9.527 1.00 82.12 126 ASN A O 1
ATOM 986 N N . LEU A 1 127 ? 22.047 -8.984 -10.330 1.00 88.06 127 LEU A N 1
ATOM 987 C CA . LEU A 1 127 ? 22.266 -9.769 -9.107 1.00 88.06 127 LEU A CA 1
ATOM 988 C C . LEU A 1 127 ? 22.590 -8.887 -7.889 1.00 88.06 127 LEU A C 1
ATOM 990 O O . LEU A 1 127 ? 22.103 -9.150 -6.791 1.00 88.06 127 LEU A O 1
ATOM 994 N N . LEU A 1 128 ? 23.384 -7.827 -8.069 1.00 89.00 128 LEU A N 1
ATOM 995 C CA . LEU A 1 128 ? 23.659 -6.863 -6.998 1.00 89.00 128 LEU A CA 1
ATOM 996 C C . LEU A 1 128 ? 22.434 -6.003 -6.664 1.00 89.00 128 LEU A C 1
ATOM 998 O O . LEU A 1 128 ? 22.183 -5.743 -5.490 1.00 89.00 128 LEU A O 1
ATOM 1002 N N . ASN A 1 129 ? 21.650 -5.599 -7.666 1.00 83.56 129 ASN A N 1
ATOM 1003 C CA . ASN A 1 129 ? 20.383 -4.899 -7.452 1.00 83.56 129 ASN A CA 1
ATOM 1004 C C . ASN A 1 129 ? 19.393 -5.766 -6.665 1.00 83.56 129 ASN A C 1
ATOM 1006 O O . ASN A 1 129 ? 18.780 -5.262 -5.729 1.00 83.56 129 ASN A O 1
ATOM 1010 N N . LYS A 1 130 ? 19.299 -7.072 -6.961 1.00 83.62 130 LYS A N 1
ATOM 1011 C CA . LYS A 1 130 ? 18.481 -8.017 -6.183 1.00 83.62 130 LYS A CA 1
ATOM 1012 C C . LYS A 1 130 ? 18.914 -8.042 -4.714 1.00 83.62 130 LYS A C 1
ATOM 1014 O O . LYS A 1 130 ? 18.074 -7.886 -3.835 1.00 83.62 130 LYS A O 1
ATOM 1019 N N . LYS A 1 131 ? 20.223 -8.128 -4.437 1.00 89.25 131 LYS A N 1
ATOM 1020 C CA . LYS A 1 131 ? 20.757 -8.020 -3.064 1.00 89.25 131 LYS A CA 1
ATOM 1021 C C . LYS A 1 131 ? 20.390 -6.687 -2.409 1.00 89.25 131 LYS A C 1
ATOM 1023 O O . LYS A 1 131 ? 19.907 -6.676 -1.284 1.00 89.25 131 LYS A O 1
ATOM 1028 N N . ARG A 1 132 ? 20.567 -5.566 -3.118 1.00 91.25 132 ARG A N 1
ATOM 1029 C CA . ARG A 1 132 ? 20.205 -4.229 -2.621 1.00 91.25 132 ARG A CA 1
ATOM 1030 C C . ARG A 1 132 ? 18.733 -4.161 -2.208 1.00 91.25 132 ARG A C 1
ATOM 1032 O O . ARG A 1 132 ? 18.457 -3.653 -1.130 1.00 91.25 132 ARG A O 1
ATOM 1039 N N . VAL A 1 133 ? 17.812 -4.645 -3.044 1.00 82.31 133 VAL A N 1
ATOM 1040 C CA . VAL A 1 133 ? 16.367 -4.605 -2.756 1.00 82.31 133 VAL A CA 1
ATOM 1041 C C . VAL A 1 133 ? 16.042 -5.377 -1.476 1.00 82.31 133 VAL A C 1
ATOM 1043 O O . VAL A 1 133 ? 15.319 -4.857 -0.634 1.00 82.31 133 VAL A O 1
ATOM 1046 N N . VAL A 1 134 ? 16.636 -6.557 -1.274 1.00 84.06 134 VAL A N 1
ATOM 1047 C CA . VAL A 1 134 ? 16.460 -7.337 -0.034 1.00 84.06 134 VAL A CA 1
ATOM 1048 C C . VAL A 1 134 ? 16.899 -6.539 1.201 1.00 84.06 134 VAL A C 1
ATOM 1050 O O . VAL A 1 134 ? 16.146 -6.454 2.167 1.00 84.06 134 VAL A O 1
ATOM 1053 N N . HIS A 1 135 ? 18.067 -5.889 1.159 1.00 88.00 135 HIS A N 1
ATOM 1054 C CA . HIS A 1 135 ? 18.539 -5.056 2.275 1.00 88.00 135 HIS A CA 1
ATOM 1055 C C . HIS A 1 135 ? 17.679 -3.803 2.502 1.00 88.00 135 HIS A C 1
ATOM 1057 O O . HIS A 1 135 ? 17.439 -3.438 3.648 1.00 88.00 135 HIS A O 1
ATOM 1063 N N . VAL A 1 136 ? 17.195 -3.155 1.434 1.00 85.75 136 VAL A N 1
ATOM 1064 C CA . VAL A 1 136 ? 16.276 -2.006 1.537 1.00 85.75 136 VAL A CA 1
ATOM 1065 C C . VAL A 1 136 ? 14.970 -2.418 2.213 1.00 85.75 136 VAL A C 1
ATOM 1067 O O . VAL A 1 136 ? 14.491 -1.694 3.076 1.00 85.75 136 VAL A O 1
ATOM 1070 N N . ARG A 1 137 ? 14.410 -3.582 1.861 1.00 77.50 137 ARG A N 1
ATOM 1071 C CA . ARG A 1 137 ? 13.181 -4.093 2.488 1.00 77.50 137 ARG A CA 1
ATOM 1072 C C . ARG A 1 137 ? 13.387 -4.438 3.954 1.00 77.50 137 ARG A C 1
ATOM 1074 O O . ARG A 1 137 ? 12.582 -4.033 4.778 1.00 77.50 137 ARG A O 1
ATOM 1081 N N . ALA A 1 138 ? 14.486 -5.116 4.284 1.00 82.56 138 ALA A N 1
ATOM 1082 C CA . ALA A 1 138 ? 14.827 -5.405 5.673 1.00 82.56 138 ALA A CA 1
ATOM 1083 C C . ALA A 1 138 ? 14.959 -4.110 6.497 1.00 82.56 138 ALA A C 1
ATOM 1085 O O . ALA A 1 138 ? 14.463 -4.033 7.615 1.00 82.56 138 ALA A O 1
ATOM 1086 N N . LEU A 1 139 ? 15.573 -3.067 5.927 1.00 87.56 139 LEU A N 1
ATOM 1087 C CA . LEU A 1 139 ? 15.652 -1.746 6.551 1.00 87.56 139 LEU A CA 1
ATOM 1088 C C . LEU A 1 139 ? 14.275 -1.071 6.684 1.00 87.56 139 LEU A C 1
ATOM 1090 O O . LEU A 1 139 ? 13.998 -0.475 7.716 1.00 87.56 139 LEU A O 1
ATOM 1094 N N . ALA A 1 140 ? 13.407 -1.163 5.673 1.00 81.19 140 ALA A N 1
ATOM 1095 C CA . ALA A 1 140 ? 12.045 -0.629 5.745 1.00 81.19 140 ALA A CA 1
ATOM 1096 C C . ALA A 1 140 ? 11.213 -1.323 6.839 1.00 81.19 140 ALA A C 1
ATOM 1098 O O . ALA A 1 140 ? 10.511 -0.645 7.585 1.00 81.19 140 ALA A O 1
ATOM 1099 N N . GLY A 1 141 ? 11.348 -2.647 6.976 1.00 80.38 141 GLY A N 1
ATOM 1100 C CA . GLY A 1 141 ? 10.744 -3.416 8.065 1.00 80.38 141 GLY A CA 1
ATOM 1101 C C . GLY A 1 141 ? 11.221 -2.939 9.437 1.00 80.38 141 GLY A C 1
ATOM 1102 O O . GLY A 1 141 ? 10.392 -2.623 10.285 1.00 80.38 141 GLY A O 1
ATOM 1103 N N . ASP A 1 142 ? 12.538 -2.781 9.621 1.00 84.75 142 ASP A N 1
ATOM 1104 C CA . ASP A 1 142 ? 13.096 -2.233 10.864 1.00 84.75 142 ASP A CA 1
ATOM 1105 C C . ASP A 1 142 ? 12.552 -0.832 11.171 1.00 84.75 142 ASP A C 1
ATOM 1107 O O . ASP A 1 142 ? 12.259 -0.533 12.327 1.00 84.75 142 ASP A O 1
ATOM 1111 N N . ILE A 1 143 ? 12.415 0.037 10.162 1.00 84.62 143 ILE A N 1
ATOM 1112 C CA . ILE A 1 143 ? 11.846 1.383 10.331 1.00 84.62 143 ILE A CA 1
ATOM 1113 C C . ILE A 1 143 ? 10.395 1.283 10.810 1.00 84.62 143 ILE A C 1
ATOM 1115 O O . ILE A 1 143 ? 10.040 1.958 11.774 1.00 84.62 143 ILE A O 1
ATOM 1119 N N . GLY A 1 144 ? 9.584 0.414 10.199 1.00 80.38 144 GLY A N 1
ATOM 1120 C CA . GLY A 1 144 ? 8.201 0.172 10.617 1.00 80.38 144 GLY A CA 1
ATOM 1121 C C . GLY A 1 144 ? 8.105 -0.297 12.071 1.00 80.38 144 GLY A C 1
ATOM 1122 O O . GLY A 1 144 ? 7.393 0.310 12.871 1.00 80.38 144 GLY A O 1
ATOM 1123 N N . THR A 1 145 ? 8.890 -1.312 12.453 1.00 82.62 145 THR A N 1
ATOM 1124 C CA . THR A 1 145 ? 8.910 -1.821 13.835 1.00 82.62 145 THR A CA 1
ATOM 1125 C C . THR A 1 145 ? 9.445 -0.793 14.829 1.00 82.62 145 THR A C 1
ATOM 1127 O O . THR A 1 145 ? 8.950 -0.699 15.950 1.00 82.62 145 THR A O 1
ATOM 1130 N N . SER A 1 146 ? 10.438 0.004 14.428 1.00 86.94 146 SER A N 1
ATOM 1131 C CA . SER A 1 146 ? 11.044 1.030 15.284 1.00 86.94 146 SER A CA 1
ATOM 1132 C C . SER A 1 146 ? 10.113 2.214 15.507 1.00 86.94 146 SER A C 1
ATOM 1134 O O . SER A 1 146 ? 10.085 2.755 16.607 1.00 86.94 146 SER A O 1
ATOM 1136 N N . ALA A 1 147 ? 9.342 2.606 14.489 1.00 85.75 147 ALA A N 1
ATOM 1137 C CA . ALA A 1 147 ? 8.337 3.655 14.601 1.00 85.75 147 ALA A CA 1
ATOM 1138 C C . ALA A 1 147 ? 7.190 3.216 15.523 1.00 85.75 147 ALA A C 1
ATOM 1140 O O . ALA A 1 147 ? 6.856 3.935 16.463 1.00 85.75 147 ALA A O 1
ATOM 1141 N N . ALA A 1 148 ? 6.658 2.004 15.323 1.00 83.44 148 ALA A N 1
ATOM 1142 C CA . ALA A 1 148 ? 5.622 1.437 16.188 1.00 83.44 148 ALA A CA 1
ATOM 1143 C C . ALA A 1 148 ? 6.112 1.244 17.638 1.00 83.44 148 ALA A C 1
ATOM 1145 O O . ALA A 1 148 ? 5.378 1.486 18.593 1.00 83.44 148 ALA A O 1
ATOM 1146 N N . GLY A 1 149 ? 7.376 0.846 17.813 1.00 89.12 149 GLY A N 1
ATOM 1147 C CA . GLY A 1 149 ? 8.014 0.618 19.109 1.00 89.12 149 GLY A CA 1
ATOM 1148 C C . GLY A 1 149 ? 8.753 1.823 19.695 1.00 89.12 149 GLY A C 1
ATOM 1149 O O . GLY A 1 149 ? 9.498 1.647 20.660 1.00 89.12 149 GLY A O 1
ATOM 1150 N N . ALA A 1 150 ? 8.601 3.031 19.140 1.00 91.69 150 ALA A N 1
ATOM 1151 C CA . ALA A 1 150 ? 9.442 4.181 19.488 1.00 91.69 150 ALA A CA 1
ATOM 1152 C C . ALA A 1 150 ? 9.367 4.537 20.981 1.00 91.69 150 ALA A C 1
ATOM 1154 O O . ALA A 1 150 ? 10.392 4.775 21.626 1.00 91.69 150 ALA A O 1
ATOM 1155 N N . THR A 1 151 ? 8.160 4.510 21.552 1.00 92.81 151 THR A N 1
ATOM 1156 C CA . THR A 1 151 ? 7.954 4.738 22.987 1.00 92.81 151 THR A CA 1
ATOM 1157 C C . THR A 1 151 ? 8.669 3.673 23.807 1.00 92.81 151 THR A C 1
ATOM 1159 O O . THR A 1 151 ? 9.463 4.028 24.671 1.00 92.81 151 THR A O 1
ATOM 1162 N N . THR A 1 152 ? 8.483 2.391 23.479 1.00 94.38 152 THR A N 1
ATOM 1163 C CA . THR A 1 152 ? 9.135 1.259 24.155 1.00 94.38 152 THR A CA 1
ATOM 1164 C C . THR A 1 152 ? 10.657 1.365 24.113 1.00 94.38 152 THR A C 1
ATOM 1166 O O . THR A 1 152 ? 11.317 1.155 25.129 1.00 94.38 152 THR A O 1
ATOM 1169 N N . LEU A 1 153 ? 11.228 1.720 22.961 1.00 94.19 153 LEU A N 1
ATOM 1170 C CA . LEU A 1 153 ? 12.671 1.888 22.783 1.00 94.19 153 LEU A CA 1
ATOM 1171 C C . LEU A 1 153 ? 13.222 3.047 23.619 1.00 94.19 153 LEU A C 1
ATOM 1173 O O . LEU A 1 153 ? 14.319 2.936 24.169 1.00 94.19 153 LEU A O 1
ATOM 1177 N N . ARG A 1 154 ? 12.460 4.142 23.731 1.00 91.69 154 ARG A N 1
ATOM 1178 C CA . ARG A 1 154 ? 12.828 5.310 24.538 1.00 91.69 154 ARG A CA 1
ATOM 1179 C C . ARG A 1 154 ? 12.719 5.024 26.034 1.00 91.69 154 ARG A C 1
ATOM 1181 O O . ARG A 1 154 ? 13.638 5.365 26.768 1.00 91.69 154 ARG A O 1
ATOM 1188 N N . THR A 1 155 ? 11.640 4.382 26.481 1.00 94.88 155 THR A N 1
ATOM 1189 C CA . THR A 1 155 ? 11.406 4.094 27.905 1.00 94.88 155 THR A CA 1
ATOM 1190 C C . THR A 1 155 ? 12.300 2.978 28.439 1.00 94.88 155 THR A C 1
ATOM 1192 O O . THR A 1 155 ? 12.697 3.034 29.595 1.00 94.88 155 THR A O 1
ATOM 1195 N N . ASN A 1 156 ? 12.651 1.985 27.612 1.00 95.62 156 ASN A N 1
ATOM 1196 C CA . ASN A 1 156 ? 13.460 0.827 28.022 1.00 95.62 156 ASN A CA 1
ATOM 1197 C C . ASN A 1 156 ? 14.942 0.924 27.603 1.00 95.62 156 ASN A C 1
ATOM 1199 O O . ASN A 1 156 ? 15.678 -0.050 27.726 1.00 95.62 156 ASN A O 1
ATOM 1203 N N . GLY A 1 157 ? 15.398 2.069 27.078 1.00 92.50 157 GLY A N 1
ATOM 1204 C CA . GLY A 1 157 ? 16.814 2.294 26.752 1.00 92.50 157 GLY A CA 1
ATOM 1205 C C . GLY A 1 157 ? 17.356 1.520 25.538 1.00 92.50 157 GLY A C 1
ATOM 1206 O O . GLY A 1 157 ? 18.568 1.396 25.383 1.00 92.50 157 GLY A O 1
ATOM 1207 N N . GLY A 1 158 ? 16.492 1.020 24.648 1.00 93.06 158 GLY A N 1
ATOM 1208 C CA . GLY A 1 158 ? 16.880 0.221 23.474 1.00 93.06 158 GLY A CA 1
ATOM 1209 C C . GLY A 1 158 ? 17.380 1.023 22.262 1.00 93.06 158 GLY A C 1
ATOM 1210 O O . GLY A 1 158 ? 17.857 0.440 21.287 1.00 93.06 158 GLY A O 1
ATOM 1211 N N . TRP A 1 159 ? 17.283 2.356 22.297 1.00 91.50 159 TRP A N 1
ATOM 1212 C CA . TRP A 1 159 ? 17.564 3.216 21.140 1.00 91.50 159 TRP A CA 1
ATOM 1213 C C . TRP A 1 159 ? 19.010 3.102 20.620 1.00 91.50 159 TRP A C 1
ATOM 1215 O O . TRP A 1 159 ? 19.221 3.080 19.410 1.00 91.50 159 TRP A O 1
ATOM 1225 N N . GLY A 1 160 ? 20.008 2.987 21.506 1.00 92.75 160 GLY A N 1
ATOM 1226 C CA . GLY A 1 160 ? 21.422 2.945 21.111 1.00 92.75 160 GLY A CA 1
ATOM 1227 C C . GLY A 1 160 ? 21.787 1.671 20.343 1.00 92.75 160 GLY A C 1
ATOM 1228 O O . GLY A 1 160 ? 22.461 1.730 19.314 1.00 92.75 160 GLY A O 1
ATOM 1229 N N . TYR A 1 161 ? 21.273 0.523 20.798 1.00 92.94 161 TYR A N 1
ATOM 1230 C CA . TYR A 1 161 ? 21.422 -0.756 20.100 1.00 92.94 161 TYR A CA 1
ATOM 1231 C C . TYR A 1 161 ? 20.772 -0.710 18.713 1.00 92.94 161 TYR A C 1
ATOM 1233 O O . TYR A 1 161 ? 21.404 -1.077 17.720 1.00 92.94 161 TYR A O 1
ATOM 1241 N N . LEU A 1 162 ? 19.545 -0.185 18.629 1.00 93.25 162 LEU A N 1
ATOM 1242 C CA . LEU A 1 162 ? 18.846 -0.034 17.357 1.00 93.25 162 LEU A CA 1
ATOM 1243 C C . LEU A 1 162 ? 19.627 0.856 16.378 1.00 93.25 162 LEU A C 1
ATOM 1245 O O . LEU A 1 162 ? 19.787 0.490 15.216 1.00 93.25 162 LEU A O 1
ATOM 1249 N N . MET A 1 163 ? 20.140 2.005 16.830 1.00 93.81 163 MET A N 1
ATOM 1250 C CA . MET A 1 163 ? 20.920 2.901 15.969 1.00 93.81 163 MET A CA 1
ATOM 1251 C C . MET A 1 163 ? 22.208 2.238 15.462 1.00 93.81 163 MET A C 1
ATOM 1253 O O . MET A 1 163 ? 22.579 2.439 14.306 1.00 93.81 163 MET A O 1
ATOM 1257 N N . SER A 1 164 ? 22.860 1.401 16.276 1.00 94.94 164 SER A N 1
ATOM 1258 C CA . SER A 1 164 ? 24.013 0.603 15.839 1.00 94.94 164 SER A CA 1
ATOM 1259 C C . SER A 1 164 ? 23.633 -0.410 14.750 1.00 94.94 164 SER A C 1
ATOM 1261 O O . SER A 1 164 ? 24.308 -0.479 13.719 1.00 94.94 164 SER A O 1
ATOM 1263 N N . LEU A 1 165 ? 22.516 -1.126 14.925 1.00 91.88 165 LEU A N 1
ATOM 1264 C CA . LEU A 1 165 ? 21.996 -2.080 13.940 1.00 91.88 165 LEU A CA 1
ATOM 1265 C C . LEU A 1 165 ? 21.642 -1.394 12.610 1.00 91.88 165 LEU A C 1
ATOM 1267 O O . LEU A 1 165 ? 22.021 -1.871 11.538 1.00 91.88 165 LEU A O 1
ATOM 1271 N N . ILE A 1 166 ? 20.947 -0.254 12.669 1.00 94.00 166 ILE A N 1
ATOM 1272 C CA . ILE A 1 166 ? 20.590 0.538 11.485 1.00 94.00 166 ILE A CA 1
ATOM 1273 C C . ILE A 1 166 ? 21.852 1.046 10.779 1.00 94.00 166 ILE A C 1
ATOM 1275 O O . ILE A 1 166 ? 21.936 0.967 9.552 1.00 94.00 166 ILE A O 1
ATOM 1279 N N . ASN A 1 167 ? 22.851 1.520 11.529 1.00 95.38 167 ASN A N 1
ATOM 1280 C CA . ASN A 1 167 ? 24.114 1.980 10.961 1.00 95.38 167 ASN A CA 1
ATOM 1281 C C . ASN A 1 167 ? 24.850 0.862 10.198 1.00 95.38 167 ASN A C 1
ATOM 1283 O O . ASN A 1 167 ? 25.313 1.095 9.081 1.00 95.38 167 ASN A O 1
ATOM 1287 N N . ASP A 1 168 ? 24.900 -0.360 10.739 1.00 94.75 168 ASP A N 1
ATOM 1288 C CA . ASP A 1 168 ? 25.497 -1.510 10.045 1.00 94.75 168 ASP A CA 1
ATOM 1289 C C . ASP A 1 168 ? 24.739 -1.861 8.749 1.00 94.75 168 ASP A C 1
ATOM 1291 O O . ASP A 1 168 ? 25.332 -2.034 7.676 1.00 94.75 168 ASP A O 1
ATOM 1295 N N . ARG A 1 169 ? 23.401 -1.871 8.794 1.00 92.31 169 ARG A N 1
ATOM 1296 C CA . ARG A 1 169 ? 22.566 -2.112 7.604 1.00 92.31 169 ARG A CA 1
ATOM 1297 C C . ARG A 1 169 ? 22.759 -1.041 6.529 1.00 92.31 169 ARG A C 1
ATOM 1299 O O . ARG A 1 169 ? 22.872 -1.377 5.346 1.00 92.31 169 ARG A O 1
ATOM 1306 N N . LEU A 1 170 ? 22.838 0.231 6.918 1.00 95.38 170 LEU A N 1
ATOM 1307 C CA . LEU A 1 170 ? 23.134 1.339 6.007 1.00 95.38 170 LEU A CA 1
ATOM 1308 C C . LEU A 1 170 ? 24.538 1.213 5.402 1.00 95.38 170 LEU A C 1
ATOM 1310 O O . LEU A 1 170 ? 24.693 1.393 4.192 1.00 95.38 170 LEU A O 1
ATOM 1314 N N . GLY A 1 171 ? 25.540 0.834 6.200 1.00 96.00 171 GLY A N 1
ATOM 1315 C CA . GLY A 1 171 ? 26.903 0.573 5.728 1.00 96.00 171 GLY A CA 1
ATOM 1316 C C . GLY A 1 171 ? 26.951 -0.518 4.654 1.00 96.00 171 GLY A C 1
ATOM 1317 O O . GLY A 1 171 ? 27.508 -0.314 3.570 1.00 96.00 171 GLY A O 1
ATOM 1318 N N . ASN A 1 172 ? 26.270 -1.642 4.894 1.00 94.31 172 ASN A N 1
ATOM 1319 C CA . ASN A 1 172 ? 26.125 -2.725 3.918 1.00 94.31 172 ASN A CA 1
ATOM 1320 C C . ASN A 1 172 ? 25.446 -2.252 2.621 1.00 94.31 172 ASN A C 1
ATOM 1322 O O . ASN A 1 172 ? 25.875 -2.592 1.512 1.00 94.31 172 ASN A O 1
ATOM 1326 N N . LEU A 1 173 ? 24.418 -1.410 2.733 1.00 94.31 173 LEU A N 1
ATOM 1327 C CA . LEU A 1 173 ? 23.710 -0.851 1.584 1.00 94.31 173 LEU A CA 1
ATOM 1328 C C . LEU A 1 173 ? 24.609 0.073 0.747 1.00 94.31 173 LEU A C 1
ATOM 1330 O O . LEU A 1 173 ? 24.594 -0.010 -0.487 1.00 94.31 173 LEU A O 1
ATOM 1334 N N . VAL A 1 174 ? 25.432 0.905 1.394 1.00 96.56 174 VAL A N 1
ATOM 1335 C CA . VAL A 1 174 ? 26.445 1.737 0.726 1.00 96.56 174 VAL A CA 1
ATOM 1336 C C . VAL A 1 174 ? 27.459 0.862 -0.012 1.00 96.56 174 VAL A C 1
ATOM 1338 O O . VAL A 1 174 ? 27.724 1.111 -1.192 1.00 96.56 174 VAL A O 1
ATOM 1341 N N . ALA A 1 175 ? 27.964 -0.200 0.621 1.00 96.50 175 ALA A N 1
ATOM 1342 C CA . ALA A 1 175 ? 28.922 -1.118 0.006 1.00 96.50 175 ALA A CA 1
ATOM 1343 C C . ALA A 1 175 ? 28.350 -1.803 -1.250 1.00 96.50 175 ALA A C 1
ATOM 1345 O O . ALA A 1 175 ? 28.997 -1.833 -2.302 1.00 96.50 175 ALA A O 1
ATOM 1346 N N . ILE A 1 176 ? 27.106 -2.293 -1.187 1.00 93.88 176 ILE A N 1
ATOM 1347 C CA . ILE A 1 176 ? 26.420 -2.889 -2.344 1.00 93.88 176 ILE A CA 1
ATOM 1348 C C . ILE A 1 176 ? 26.237 -1.849 -3.456 1.00 93.88 176 ILE A C 1
ATOM 1350 O O . ILE A 1 176 ? 26.510 -2.130 -4.627 1.00 93.88 176 ILE A O 1
ATOM 1354 N N . ARG A 1 177 ? 25.811 -0.629 -3.109 1.00 94.00 177 ARG A N 1
ATOM 1355 C CA . ARG A 1 177 ? 25.598 0.454 -4.078 1.00 94.00 177 ARG A CA 1
ATOM 1356 C C . ARG A 1 177 ? 26.898 0.868 -4.765 1.00 94.00 177 ARG A C 1
ATOM 1358 O O . ARG A 1 177 ? 26.899 1.098 -5.973 1.00 94.00 177 ARG A O 1
ATOM 1365 N N . PHE A 1 178 ? 28.006 0.886 -4.034 1.00 95.38 178 PHE A N 1
ATOM 1366 C CA . PHE A 1 178 ? 29.324 1.149 -4.596 1.00 95.38 178 PHE A CA 1
ATOM 1367 C C . PHE A 1 178 ? 29.738 0.076 -5.615 1.00 95.38 178 PHE A C 1
ATOM 1369 O O . PHE A 1 178 ? 30.149 0.412 -6.727 1.00 95.38 178 PHE A O 1
ATOM 1376 N N . GLN A 1 179 ? 29.531 -1.211 -5.307 1.00 95.31 179 GLN A N 1
ATOM 1377 C CA . GLN A 1 179 ? 29.779 -2.300 -6.264 1.00 95.31 179 GLN A CA 1
ATOM 1378 C C . GLN A 1 179 ? 28.895 -2.192 -7.518 1.00 95.31 179 GLN A C 1
ATOM 1380 O O . GLN A 1 179 ? 29.363 -2.443 -8.633 1.00 95.31 179 GLN A O 1
ATOM 1385 N N . ILE A 1 180 ? 27.626 -1.794 -7.356 1.00 91.31 180 ILE A N 1
ATOM 1386 C CA . ILE A 1 180 ? 26.717 -1.517 -8.479 1.00 91.31 180 ILE A CA 1
ATOM 1387 C C . ILE A 1 180 ? 27.290 -0.397 -9.352 1.00 91.31 180 ILE A C 1
ATOM 1389 O O . ILE A 1 180 ? 27.373 -0.565 -10.569 1.00 91.31 180 ILE A O 1
ATOM 1393 N N . TYR A 1 181 ? 27.72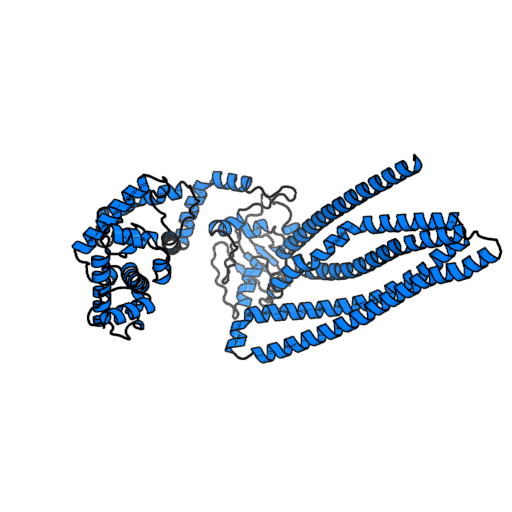2 0.717 -8.753 1.00 92.94 181 TYR A N 1
ATOM 1394 C CA . TYR A 1 181 ? 28.300 1.838 -9.493 1.00 92.94 181 TYR A CA 1
ATOM 1395 C C . TYR A 1 181 ? 29.552 1.437 -10.262 1.00 92.94 181 TYR A C 1
ATOM 1397 O O . TYR A 1 181 ? 29.615 1.703 -11.461 1.00 92.94 181 TYR A O 1
ATOM 1405 N N . GLN A 1 182 ? 30.497 0.733 -9.639 1.00 94.62 182 GLN A N 1
ATOM 1406 C CA . GLN A 1 182 ? 31.701 0.262 -10.327 1.00 94.62 182 GLN A CA 1
ATOM 1407 C C . GLN A 1 182 ? 31.359 -0.565 -11.573 1.00 94.62 182 GLN A C 1
ATOM 1409 O O . GLN A 1 182 ? 31.852 -0.284 -12.666 1.00 94.62 182 GLN A O 1
ATOM 1414 N N . LYS A 1 183 ? 30.459 -1.551 -11.443 1.00 92.19 183 LYS A N 1
ATOM 1415 C CA . LYS A 1 183 ? 30.059 -2.398 -12.578 1.00 92.19 183 LYS A CA 1
ATOM 1416 C C . LYS A 1 183 ? 29.276 -1.621 -13.640 1.00 92.19 183 LYS A C 1
ATOM 1418 O O . LYS A 1 183 ? 29.512 -1.824 -14.830 1.00 92.19 183 LYS A O 1
ATOM 1423 N N . LYS A 1 184 ? 28.381 -0.713 -13.235 1.00 87.75 184 LYS A N 1
ATOM 1424 C CA . LYS A 1 184 ? 27.582 0.123 -14.146 1.00 87.75 184 LYS A CA 1
ATOM 1425 C C . LYS A 1 184 ? 28.457 1.094 -14.939 1.00 87.75 184 LYS A C 1
ATOM 1427 O O . LYS A 1 184 ? 28.290 1.212 -16.152 1.00 87.75 184 LYS A O 1
ATOM 1432 N N . PHE A 1 185 ? 29.405 1.765 -14.288 1.00 90.88 185 PHE A N 1
ATOM 1433 C CA . PHE A 1 185 ? 30.319 2.688 -14.963 1.00 90.88 185 PHE A CA 1
ATOM 1434 C C . PHE A 1 185 ? 31.333 1.958 -15.838 1.00 90.88 185 PHE A C 1
ATOM 1436 O O . PHE A 1 185 ? 31.596 2.426 -16.942 1.00 90.88 185 PHE A O 1
ATOM 1443 N N . PHE A 1 186 ? 31.813 0.779 -15.431 1.00 92.25 186 PHE A N 1
ATOM 1444 C CA . PHE A 1 186 ? 32.628 -0.069 -16.303 1.00 92.25 186 PHE A CA 1
ATOM 1445 C C . PHE A 1 186 ? 31.864 -0.497 -17.564 1.00 92.25 186 PHE A C 1
ATOM 1447 O O . PHE A 1 186 ? 32.390 -0.420 -18.671 1.00 92.25 186 PHE A O 1
ATOM 1454 N N . MET A 1 187 ? 30.593 -0.883 -17.424 1.00 87.75 187 MET A N 1
ATOM 1455 C CA . MET A 1 187 ? 29.729 -1.195 -18.565 1.00 87.75 187 MET A CA 1
ATOM 1456 C C . MET A 1 187 ? 29.517 0.024 -19.480 1.00 87.75 187 MET A C 1
ATOM 1458 O O . MET A 1 187 ? 29.600 -0.111 -20.700 1.00 87.75 187 MET A O 1
ATOM 1462 N N . LYS A 1 188 ? 29.302 1.224 -18.917 1.00 86.50 188 LYS A N 1
ATOM 1463 C CA . LYS A 1 188 ? 29.190 2.477 -19.688 1.00 86.50 188 LYS A CA 1
ATOM 1464 C C . LYS A 1 188 ? 30.493 2.814 -20.419 1.00 86.50 188 LYS A C 1
ATOM 1466 O O . LYS A 1 188 ? 30.445 3.207 -21.582 1.00 86.50 188 LYS A O 1
ATOM 1471 N N . PHE A 1 189 ? 31.637 2.626 -19.761 1.00 90.62 189 PHE A N 1
ATOM 1472 C CA . PHE A 1 189 ? 32.960 2.765 -20.367 1.00 90.62 189 PHE A CA 1
ATOM 1473 C C . PHE A 1 189 ? 33.127 1.801 -21.548 1.00 90.62 189 PHE A C 1
ATOM 1475 O O . PHE A 1 189 ? 33.414 2.258 -22.650 1.00 90.62 189 PHE A O 1
ATOM 1482 N N . ALA A 1 190 ? 32.849 0.506 -21.359 1.00 89.31 190 ALA A N 1
ATOM 1483 C CA . ALA A 1 190 ? 32.931 -0.493 -22.424 1.00 89.31 190 ALA A CA 1
ATOM 1484 C C . ALA A 1 190 ? 32.014 -0.149 -23.613 1.00 89.31 190 ALA A C 1
ATOM 1486 O O . ALA A 1 190 ? 32.448 -0.201 -24.762 1.00 89.31 190 ALA A O 1
ATOM 1487 N N . ASN A 1 191 ? 30.770 0.271 -23.353 1.00 84.88 191 ASN A N 1
ATOM 1488 C CA . ASN A 1 191 ? 29.834 0.680 -24.403 1.00 84.88 191 ASN A CA 1
ATOM 1489 C C . ASN A 1 191 ? 30.328 1.905 -25.194 1.00 84.88 191 ASN A C 1
ATOM 1491 O O . ASN A 1 191 ? 30.292 1.910 -26.426 1.00 84.88 191 ASN A O 1
ATOM 1495 N N . ASN A 1 192 ? 30.815 2.935 -24.495 1.00 86.88 192 ASN A N 1
ATOM 1496 C 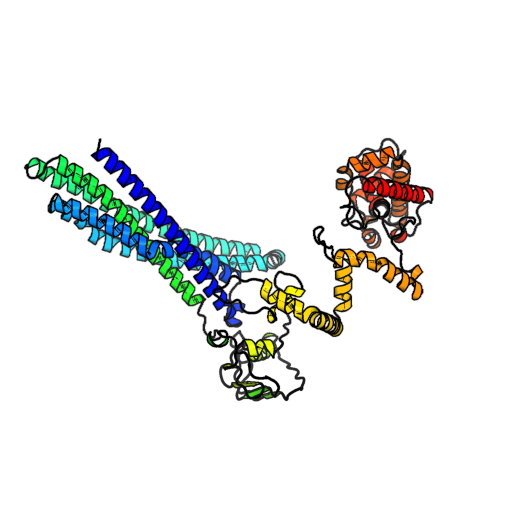CA . ASN A 1 192 ? 31.362 4.139 -25.120 1.00 86.88 192 ASN A CA 1
ATOM 1497 C C . ASN A 1 192 ? 32.626 3.833 -25.930 1.00 86.88 192 ASN A C 1
ATOM 1499 O O . ASN A 1 192 ? 32.753 4.322 -27.048 1.00 86.88 192 ASN A O 1
ATOM 1503 N N . PHE A 1 193 ? 33.518 2.997 -25.399 1.00 89.38 193 PHE A N 1
ATOM 1504 C CA . PHE A 1 193 ? 34.740 2.581 -26.079 1.00 89.38 193 PHE A CA 1
ATOM 1505 C C . PHE A 1 193 ? 34.429 1.833 -27.382 1.00 89.38 193 PHE A C 1
ATOM 1507 O O . PHE A 1 193 ? 34.905 2.228 -28.442 1.00 89.38 193 PHE A O 1
ATOM 1514 N N . ILE A 1 194 ? 33.542 0.830 -27.344 1.00 86.88 194 ILE A N 1
ATOM 1515 C CA . ILE A 1 194 ? 33.140 0.091 -28.554 1.00 86.88 194 ILE A CA 1
ATOM 1516 C C . ILE A 1 194 ? 32.434 1.014 -29.562 1.00 86.88 194 ILE A C 1
ATOM 1518 O O . ILE A 1 194 ? 32.667 0.916 -30.765 1.00 86.88 194 ILE A O 1
ATOM 1522 N N . SER A 1 195 ? 31.623 1.964 -29.084 1.00 83.19 195 SER A N 1
ATOM 1523 C CA . SER A 1 195 ? 30.964 2.948 -29.956 1.00 83.19 195 SER A CA 1
ATOM 1524 C C . SER A 1 195 ? 31.961 3.873 -30.668 1.00 83.19 195 SER A C 1
ATOM 1526 O O . SER A 1 195 ? 31.673 4.327 -31.771 1.00 83.19 195 SER A O 1
ATOM 1528 N N . GLN A 1 196 ? 33.124 4.152 -30.067 1.00 87.25 196 GLN A N 1
ATOM 1529 C CA . GLN A 1 196 ? 34.190 4.965 -30.670 1.00 87.25 196 GLN A CA 1
ATOM 1530 C C . GLN A 1 196 ? 35.107 4.166 -31.608 1.00 87.25 196 GLN A C 1
ATOM 1532 O O . GLN A 1 196 ? 35.696 4.754 -32.516 1.00 87.25 196 GLN A O 1
ATOM 1537 N N . LEU A 1 197 ? 35.184 2.837 -31.457 1.00 87.62 197 LEU A N 1
ATOM 1538 C CA . LEU A 1 197 ? 35.929 1.984 -32.389 1.00 87.62 197 LEU A CA 1
ATOM 1539 C C . LEU A 1 197 ? 35.359 2.061 -33.806 1.00 87.62 197 LEU A C 1
ATOM 1541 O O . LEU A 1 197 ? 36.118 2.069 -34.768 1.00 87.62 197 LEU A O 1
ATOM 1545 N N . THR A 1 198 ? 34.038 2.162 -33.956 1.00 83.38 198 THR A N 1
ATOM 1546 C CA . THR A 1 198 ? 33.432 2.150 -35.295 1.00 83.38 198 THR A CA 1
ATOM 1547 C C . THR A 1 198 ? 33.822 3.390 -36.119 1.00 83.38 198 THR A C 1
ATOM 1549 O O . THR A 1 198 ? 34.368 3.203 -37.204 1.00 83.38 198 THR A O 1
ATOM 1552 N N . PRO A 1 199 ? 33.695 4.643 -35.626 1.00 84.50 199 PRO A N 1
ATOM 1553 C CA . PRO A 1 199 ? 34.240 5.816 -36.315 1.00 84.50 199 PRO A CA 1
ATOM 1554 C C . PRO A 1 199 ? 35.747 5.729 -36.570 1.00 84.50 199 PRO A C 1
ATOM 1556 O O . PRO A 1 199 ? 36.199 6.128 -37.638 1.00 84.50 199 PRO A O 1
ATOM 1559 N N . PHE A 1 200 ? 36.523 5.178 -35.628 1.00 86.88 200 PHE A N 1
ATOM 1560 C CA . PHE A 1 200 ? 37.955 4.947 -35.829 1.00 86.88 200 PHE A CA 1
ATOM 1561 C C . PHE A 1 200 ? 38.213 4.060 -37.059 1.00 86.88 200 PHE A C 1
ATOM 1563 O O . PHE A 1 200 ? 38.971 4.455 -37.941 1.00 86.88 200 PHE A O 1
ATOM 1570 N N . PHE A 1 201 ? 37.517 2.925 -37.188 1.00 83.38 201 PHE A N 1
ATOM 1571 C CA . PHE A 1 201 ? 37.624 2.063 -38.371 1.00 83.38 201 PHE A CA 1
ATOM 1572 C C . PHE A 1 201 ? 37.104 2.730 -39.648 1.00 83.38 201 PHE A C 1
ATOM 1574 O O . PHE A 1 201 ? 37.698 2.534 -40.707 1.00 83.38 201 PHE A O 1
ATOM 1581 N N . PHE A 1 202 ? 36.051 3.551 -39.570 1.00 83.56 202 PHE A N 1
ATOM 1582 C CA . PHE A 1 202 ? 35.588 4.349 -40.712 1.00 83.56 202 PHE A CA 1
ATOM 1583 C C . PHE A 1 202 ? 36.673 5.322 -41.185 1.00 83.56 202 PHE A C 1
ATOM 1585 O O . PHE A 1 202 ? 36.923 5.406 -42.383 1.00 83.56 202 PHE A O 1
ATOM 1592 N N . TYR A 1 203 ? 37.371 6.007 -40.274 1.00 85.25 203 TYR A N 1
ATOM 1593 C CA . TYR A 1 203 ? 38.479 6.887 -40.646 1.00 85.25 203 TYR A CA 1
ATOM 1594 C C . TYR A 1 203 ? 39.680 6.115 -41.196 1.00 85.25 203 TYR A C 1
ATOM 1596 O O . TYR A 1 203 ? 40.228 6.511 -42.220 1.00 85.25 203 TYR A O 1
ATOM 1604 N N . SER A 1 204 ? 40.078 5.007 -40.568 1.00 85.56 204 SER A N 1
ATOM 1605 C CA . SER A 1 204 ? 41.243 4.233 -41.010 1.00 85.56 204 SER A CA 1
ATOM 1606 C C . SER A 1 204 ? 41.005 3.518 -42.344 1.00 85.56 204 SER A C 1
ATOM 1608 O O . SER A 1 204 ? 41.778 3.689 -43.283 1.00 85.56 204 SER A O 1
ATOM 1610 N N . VAL A 1 205 ? 39.929 2.732 -42.453 1.00 82.12 205 VAL A N 1
ATOM 1611 C CA . VAL A 1 205 ? 39.628 1.922 -43.646 1.00 82.12 205 VAL A CA 1
ATOM 1612 C C . VAL A 1 205 ? 38.981 2.773 -44.735 1.00 82.12 205 VAL A C 1
ATOM 1614 O O . VAL A 1 205 ? 39.384 2.705 -45.893 1.00 82.12 205 VAL A O 1
ATOM 1617 N N . GLY A 1 206 ? 38.009 3.612 -44.372 1.00 81.12 206 GLY A N 1
ATOM 1618 C CA . GLY A 1 206 ? 37.357 4.520 -45.312 1.00 81.12 206 GLY A CA 1
ATOM 1619 C C . GLY A 1 206 ? 38.313 5.587 -45.839 1.00 81.12 206 GLY A C 1
ATOM 1620 O O . GLY A 1 206 ? 38.313 5.852 -47.035 1.00 81.12 206 GLY A O 1
ATOM 1621 N N . GLY A 1 207 ? 39.196 6.131 -44.993 1.00 83.62 207 GLY A N 1
ATOM 1622 C CA . GLY A 1 207 ? 40.259 7.041 -45.430 1.00 83.62 207 GLY A CA 1
ATOM 1623 C C . GLY A 1 207 ? 41.229 6.382 -46.415 1.00 83.62 207 GLY A C 1
ATOM 1624 O O . GLY A 1 207 ? 41.572 6.986 -47.428 1.00 83.62 207 GLY A O 1
ATOM 1625 N N . TYR A 1 208 ? 41.606 5.119 -46.185 1.00 84.62 208 TYR A N 1
ATOM 1626 C CA . TYR A 1 208 ? 42.424 4.351 -47.130 1.00 84.62 208 TYR A CA 1
ATOM 1627 C C . TYR A 1 208 ? 41.725 4.136 -48.485 1.00 84.62 208 TYR A C 1
ATOM 1629 O O . TYR A 1 208 ? 42.340 4.335 -49.532 1.00 84.62 208 TYR A O 1
ATOM 1637 N N . LEU A 1 209 ? 40.433 3.785 -48.481 1.00 81.69 209 LEU A N 1
ATOM 1638 C CA . LEU A 1 209 ? 39.631 3.612 -49.703 1.00 81.69 209 LEU A CA 1
ATOM 1639 C C . LEU A 1 209 ? 39.456 4.922 -50.482 1.00 81.69 209 LEU A C 1
ATOM 1641 O O . LEU A 1 209 ? 39.472 4.917 -51.711 1.00 81.69 209 LEU A O 1
ATOM 1645 N N . VAL A 1 210 ? 39.349 6.050 -49.777 1.00 85.88 210 VAL A N 1
ATOM 1646 C CA . VAL A 1 210 ? 39.323 7.383 -50.390 1.00 85.88 210 VAL A CA 1
ATOM 1647 C C . VAL A 1 210 ? 40.658 7.709 -51.061 1.00 85.88 210 VAL A C 1
ATOM 1649 O O . VAL A 1 210 ? 40.661 8.198 -52.187 1.00 85.88 210 VAL A O 1
ATOM 1652 N N . ILE A 1 211 ? 41.792 7.394 -50.420 1.00 87.12 211 ILE A N 1
ATOM 1653 C CA . ILE A 1 211 ? 43.130 7.596 -51.008 1.00 87.12 211 ILE A CA 1
ATOM 1654 C C . ILE A 1 211 ? 43.320 6.733 -52.268 1.00 87.12 211 ILE A C 1
ATOM 1656 O O . ILE A 1 211 ? 43.951 7.181 -53.222 1.00 87.12 211 ILE A O 1
ATOM 1660 N N . ARG A 1 212 ? 42.751 5.519 -52.300 1.00 86.19 212 ARG A N 1
ATOM 1661 C CA . ARG A 1 212 ? 42.736 4.646 -53.490 1.00 86.19 212 ARG A CA 1
ATOM 1662 C C . ARG A 1 212 ? 41.807 5.116 -54.613 1.00 86.19 212 ARG A C 1
ATOM 1664 O O . ARG A 1 212 ? 41.960 4.644 -55.734 1.00 86.19 212 ARG A O 1
ATOM 1671 N N . GLY A 1 213 ? 40.869 6.018 -54.326 1.00 81.25 213 GLY A N 1
ATOM 1672 C CA . GLY A 1 213 ? 39.858 6.486 -55.277 1.00 81.25 213 GLY A CA 1
ATOM 1673 C C . GLY A 1 213 ? 38.606 5.605 -55.378 1.00 81.25 213 GLY A C 1
ATOM 1674 O O . GLY A 1 213 ? 37.743 5.895 -56.201 1.00 81.25 213 GLY A O 1
ATOM 1675 N N . ASP A 1 214 ? 38.469 4.577 -54.534 1.00 80.31 214 ASP A N 1
ATOM 1676 C CA . ASP A 1 214 ? 37.320 3.656 -54.541 1.00 80.31 214 ASP A CA 1
ATOM 1677 C C . ASP A 1 214 ? 36.049 4.298 -53.943 1.00 80.31 214 ASP A C 1
ATOM 1679 O O . ASP A 1 214 ? 34.929 3.868 -54.217 1.00 80.31 214 ASP A O 1
ATOM 1683 N N . VAL A 1 215 ? 36.211 5.326 -53.097 1.00 80.81 215 VAL A N 1
ATOM 1684 C CA . VAL A 1 215 ? 35.122 6.035 -52.404 1.00 80.81 215 VAL A CA 1
ATOM 1685 C C . VAL A 1 215 ? 35.391 7.543 -52.394 1.00 80.81 215 VAL A C 1
ATOM 1687 O O . VAL A 1 215 ? 36.529 7.980 -52.250 1.00 80.81 215 VAL A O 1
ATOM 1690 N N . THR A 1 216 ? 34.349 8.372 -52.508 1.00 86.50 216 THR A N 1
ATOM 1691 C CA . THR A 1 216 ? 34.493 9.836 -52.409 1.00 86.50 216 THR A CA 1
ATOM 1692 C C . THR A 1 216 ? 34.588 10.303 -50.953 1.00 86.50 216 THR A C 1
ATOM 1694 O O . THR A 1 216 ? 33.987 9.715 -50.051 1.00 86.50 216 THR A O 1
ATOM 1697 N N . ILE A 1 217 ? 35.269 11.430 -50.712 1.00 86.38 217 ILE A N 1
ATOM 1698 C CA . ILE A 1 217 ? 35.300 12.077 -49.385 1.00 86.38 217 ILE A CA 1
ATOM 1699 C C . ILE A 1 217 ? 33.870 12.363 -48.888 1.00 86.38 217 ILE A C 1
ATOM 1701 O O . ILE A 1 217 ? 33.560 12.139 -47.720 1.00 86.38 217 ILE A O 1
ATOM 1705 N N . GLY A 1 218 ? 32.977 12.799 -49.786 1.00 84.75 218 GLY A N 1
ATOM 1706 C CA . GLY A 1 218 ? 31.573 13.066 -49.465 1.00 84.75 218 GLY A CA 1
ATOM 1707 C C . GLY A 1 218 ? 30.809 11.823 -48.999 1.00 84.75 218 GLY A C 1
ATOM 1708 O O . GLY A 1 218 ? 30.074 11.902 -48.017 1.00 84.75 218 GLY A O 1
ATOM 1709 N N . ALA A 1 219 ? 31.023 10.668 -49.637 1.00 82.12 219 ALA A N 1
ATOM 1710 C CA . ALA A 1 219 ? 30.413 9.406 -49.218 1.00 82.12 219 ALA A CA 1
ATOM 1711 C C . ALA A 1 219 ? 30.907 8.959 -47.833 1.00 82.12 219 ALA A C 1
ATOM 1713 O O . ALA A 1 219 ? 30.105 8.511 -47.017 1.00 82.12 219 ALA A O 1
ATOM 1714 N N . LEU A 1 220 ? 32.197 9.146 -47.527 1.00 84.25 220 LEU A N 1
ATOM 1715 C CA . LEU A 1 220 ? 32.744 8.853 -46.199 1.00 84.25 220 LEU A CA 1
ATOM 1716 C C . LEU A 1 220 ? 32.113 9.744 -45.114 1.00 84.25 220 LEU A C 1
ATOM 1718 O O . LEU A 1 220 ? 31.697 9.241 -44.070 1.00 84.25 220 LEU A O 1
ATOM 1722 N N . VAL A 1 221 ? 31.992 11.051 -45.368 1.00 87.06 221 VAL A N 1
ATOM 1723 C CA . VAL A 1 221 ? 31.360 12.002 -44.434 1.00 87.06 221 VAL A CA 1
ATOM 1724 C C . VAL A 1 221 ? 29.871 11.689 -44.242 1.00 87.06 221 VAL A C 1
ATOM 1726 O O . VAL A 1 221 ? 29.391 11.688 -43.108 1.00 87.06 221 VAL A O 1
ATOM 1729 N N . ALA A 1 222 ? 29.147 11.365 -45.317 1.00 84.50 222 ALA A N 1
ATOM 1730 C CA . ALA A 1 222 ? 27.743 10.962 -45.246 1.00 84.50 222 ALA A CA 1
ATOM 1731 C C . ALA A 1 222 ? 27.555 9.653 -44.459 1.00 84.50 222 ALA A C 1
ATOM 1733 O O . ALA A 1 222 ? 26.638 9.548 -43.646 1.00 84.50 222 ALA A O 1
ATOM 1734 N N . ALA A 1 223 ? 28.450 8.678 -44.642 1.00 81.19 223 ALA A N 1
ATOM 1735 C CA . ALA A 1 223 ? 28.422 7.417 -43.908 1.00 81.19 223 ALA A CA 1
ATOM 1736 C C . ALA A 1 223 ? 28.729 7.611 -42.410 1.00 81.19 223 ALA A C 1
ATOM 1738 O O . ALA A 1 223 ? 28.069 7.010 -41.566 1.00 81.19 223 ALA A O 1
ATOM 1739 N N . LEU A 1 224 ? 29.671 8.496 -42.062 1.00 84.50 224 LEU A N 1
ATOM 1740 C CA . LEU A 1 224 ? 29.947 8.895 -40.674 1.00 84.50 224 LEU A CA 1
ATOM 1741 C C . LEU A 1 224 ? 28.750 9.597 -40.019 1.00 84.50 224 LEU A C 1
ATOM 1743 O O . LEU A 1 224 ? 28.430 9.307 -38.865 1.00 84.50 224 LEU A O 1
ATOM 1747 N N . ALA A 1 225 ? 28.077 10.495 -40.746 1.00 87.00 225 ALA A N 1
ATOM 1748 C CA . ALA A 1 225 ? 26.870 11.164 -40.266 1.00 87.00 225 ALA A CA 1
ATOM 1749 C C . ALA A 1 225 ? 25.735 10.157 -40.016 1.00 87.00 225 ALA A C 1
ATOM 1751 O O . ALA A 1 225 ? 25.184 10.116 -38.919 1.00 87.00 225 ALA A O 1
ATOM 1752 N N . ALA A 1 226 ? 25.469 9.267 -40.975 1.00 86.44 226 ALA A N 1
ATOM 1753 C CA . ALA A 1 226 ? 24.468 8.214 -40.822 1.00 86.44 226 ALA A CA 1
ATOM 1754 C C . ALA A 1 226 ? 24.814 7.227 -39.691 1.00 86.44 226 ALA A C 1
ATOM 1756 O O . ALA A 1 226 ? 23.941 6.821 -38.928 1.00 86.44 226 ALA A O 1
ATOM 1757 N N . PHE A 1 227 ? 26.091 6.870 -39.513 1.00 84.81 227 PHE A N 1
ATOM 1758 C CA . PHE A 1 227 ? 26.514 6.021 -38.396 1.00 84.81 227 PHE A CA 1
ATOM 1759 C C . PHE A 1 227 ? 26.313 6.700 -37.033 1.00 84.81 227 PHE A C 1
ATOM 1761 O O . PHE A 1 227 ? 25.909 6.053 -36.063 1.00 84.81 227 PHE A O 1
ATOM 1768 N N . LYS A 1 228 ? 26.565 8.011 -36.936 1.00 84.88 228 LYS A N 1
ATOM 1769 C CA . LYS A 1 228 ? 26.277 8.772 -35.714 1.00 84.88 228 LYS A CA 1
ATOM 1770 C C . LYS A 1 228 ? 24.796 8.659 -35.342 1.00 84.88 228 LYS A C 1
ATOM 1772 O O . LYS A 1 228 ? 24.494 8.437 -34.167 1.00 84.88 228 LYS A O 1
ATOM 1777 N N . ASP A 1 229 ? 23.912 8.725 -36.334 1.00 87.75 229 ASP A N 1
ATOM 1778 C CA . ASP A 1 229 ? 22.471 8.561 -36.139 1.00 87.75 229 ASP A CA 1
ATOM 1779 C C . ASP A 1 229 ? 22.094 7.118 -35.759 1.00 87.75 229 ASP A C 1
ATOM 1781 O O . ASP A 1 229 ? 21.161 6.931 -34.985 1.00 87.75 229 ASP A O 1
ATOM 1785 N N . LEU A 1 230 ? 22.854 6.097 -36.189 1.00 86.56 230 LEU A N 1
ATOM 1786 C CA . LEU A 1 230 ? 22.654 4.689 -35.792 1.00 86.56 230 LEU A CA 1
ATOM 1787 C C . LEU A 1 230 ? 22.929 4.442 -34.297 1.00 86.56 230 LEU A C 1
ATOM 1789 O O . LEU A 1 230 ? 22.312 3.574 -33.675 1.00 86.56 230 LEU A O 1
ATOM 1793 N N . SER A 1 231 ? 23.861 5.196 -33.704 1.00 82.75 231 SER A N 1
ATOM 1794 C CA . SER A 1 231 ? 24.287 4.989 -32.314 1.00 82.75 231 SER A CA 1
ATOM 1795 C C . SER A 1 231 ? 23.174 5.269 -31.298 1.00 82.75 231 SER A C 1
ATOM 1797 O O . SER A 1 231 ? 23.133 4.623 -30.249 1.00 82.75 231 SER A O 1
ATOM 1799 N N . ALA A 1 232 ? 22.282 6.224 -31.579 1.00 85.38 232 ALA A N 1
ATOM 1800 C CA . ALA A 1 232 ? 21.215 6.601 -30.653 1.00 85.38 232 ALA A CA 1
ATOM 1801 C C . ALA A 1 232 ? 20.128 5.510 -30.526 1.00 85.38 232 ALA A C 1
ATOM 1803 O O . ALA A 1 232 ? 19.931 5.035 -29.405 1.00 85.38 232 ALA A O 1
ATOM 1804 N N . PRO A 1 233 ? 19.507 5.012 -31.615 1.00 88.81 233 PRO A N 1
ATOM 1805 C CA . PRO A 1 233 ? 18.532 3.924 -31.545 1.00 88.81 233 PRO A CA 1
ATOM 1806 C C . PRO A 1 233 ? 19.070 2.641 -30.913 1.00 88.81 233 PRO A C 1
ATOM 1808 O O . PRO A 1 233 ? 18.376 1.983 -30.138 1.00 88.81 233 PRO A O 1
ATOM 1811 N N . TRP A 1 234 ? 20.336 2.309 -31.175 1.00 86.69 234 TRP A N 1
ATOM 1812 C CA . TRP A 1 234 ? 20.977 1.155 -30.549 1.00 86.69 234 TRP A CA 1
ATOM 1813 C C . TRP A 1 234 ? 21.093 1.300 -29.025 1.00 86.69 234 TRP A C 1
ATOM 1815 O O . TRP A 1 234 ? 20.796 0.364 -28.279 1.00 86.69 234 TRP A O 1
ATOM 1825 N N . LYS A 1 235 ? 21.489 2.485 -28.540 1.00 84.00 235 LYS A N 1
ATOM 1826 C CA . LYS A 1 235 ? 21.553 2.770 -27.098 1.00 84.00 235 LYS A CA 1
ATOM 1827 C C . LYS A 1 235 ? 20.177 2.694 -26.446 1.00 84.00 235 LYS A C 1
ATOM 1829 O O . LYS A 1 235 ? 20.082 2.166 -25.342 1.00 84.00 235 LYS A O 1
ATOM 1834 N N . GLU A 1 236 ? 19.142 3.179 -27.124 1.00 89.56 236 GLU A N 1
ATOM 1835 C CA . GLU A 1 236 ? 17.754 3.108 -26.656 1.00 89.56 236 GLU A CA 1
ATOM 1836 C C . GLU A 1 236 ? 17.257 1.660 -26.550 1.00 89.56 236 GLU A C 1
ATOM 1838 O O . GLU A 1 236 ? 16.691 1.283 -25.527 1.00 89.56 236 GLU A O 1
ATOM 1843 N N . LEU A 1 237 ? 17.537 0.807 -27.542 1.00 89.12 237 LEU A N 1
ATOM 1844 C CA . LEU A 1 237 ? 17.202 -0.624 -27.476 1.00 89.12 237 LEU A CA 1
ATOM 1845 C C . LEU A 1 237 ? 17.933 -1.344 -26.343 1.00 89.12 237 LEU A C 1
ATOM 1847 O O . LEU A 1 237 ? 17.356 -2.180 -25.645 1.00 89.12 237 LEU A O 1
ATOM 1851 N N . LEU A 1 238 ? 19.208 -1.015 -26.139 1.00 83.75 238 LEU A N 1
ATOM 1852 C CA . LEU A 1 238 ? 19.983 -1.580 -25.047 1.00 83.75 238 LEU A CA 1
ATOM 1853 C C . LEU A 1 238 ? 19.435 -1.128 -23.688 1.00 83.75 238 LEU A C 1
ATOM 1855 O O . LEU A 1 238 ? 19.279 -1.957 -22.793 1.00 83.75 238 LEU A O 1
ATOM 1859 N N . ALA A 1 239 ? 19.095 0.156 -23.544 1.00 85.19 239 ALA A N 1
ATOM 1860 C CA . ALA A 1 239 ? 18.450 0.687 -22.349 1.00 85.19 239 ALA A CA 1
ATOM 1861 C C . ALA A 1 239 ? 17.113 -0.020 -22.086 1.00 85.19 239 ALA A C 1
ATOM 1863 O O . ALA A 1 239 ? 16.916 -0.544 -20.989 1.00 85.19 239 ALA A O 1
ATOM 1864 N N . TYR A 1 240 ? 16.262 -0.147 -23.107 1.00 90.12 240 TYR A N 1
ATOM 1865 C CA . TYR A 1 240 ? 15.006 -0.894 -23.046 1.00 90.12 240 TYR A CA 1
ATOM 1866 C C . TYR A 1 240 ? 15.214 -2.332 -22.551 1.00 90.12 240 TYR A C 1
ATOM 1868 O O . TYR A 1 240 ? 14.525 -2.775 -21.630 1.00 90.12 240 TYR A O 1
ATOM 1876 N N . TYR A 1 241 ? 16.204 -3.053 -23.091 1.00 86.69 241 TYR A N 1
ATOM 1877 C CA . TYR A 1 241 ? 16.533 -4.405 -22.635 1.00 86.69 241 TYR A CA 1
ATOM 1878 C C . TYR A 1 241 ? 16.955 -4.423 -21.159 1.00 86.69 241 TYR A C 1
ATOM 1880 O O . TYR A 1 241 ? 16.486 -5.265 -20.392 1.00 86.69 241 TYR A O 1
ATOM 1888 N N . THR A 1 242 ? 17.813 -3.488 -20.733 1.00 80.81 242 THR A N 1
ATOM 1889 C CA . THR A 1 242 ? 18.244 -3.416 -19.327 1.00 80.81 242 THR A CA 1
ATOM 1890 C C . THR A 1 242 ? 17.083 -3.130 -18.375 1.00 80.81 242 THR A C 1
ATOM 1892 O O . THR A 1 242 ? 16.964 -3.813 -17.358 1.00 80.81 242 THR A O 1
ATOM 1895 N N . THR A 1 243 ? 16.196 -2.200 -18.734 1.00 87.12 243 THR A N 1
ATOM 1896 C CA . THR A 1 243 ? 14.992 -1.857 -17.966 1.00 87.12 243 THR A CA 1
ATOM 1897 C C . THR A 1 243 ? 14.019 -3.032 -17.916 1.00 87.12 243 THR A C 1
ATOM 1899 O O . THR A 1 243 ? 13.539 -3.384 -16.842 1.00 87.12 243 THR A O 1
ATOM 1902 N N . SER A 1 244 ? 13.799 -3.714 -19.043 1.00 89.50 244 SER A N 1
ATOM 1903 C CA . SER A 1 244 ? 12.945 -4.909 -19.115 1.00 89.50 244 SER A CA 1
ATOM 1904 C C . SER A 1 244 ? 13.436 -6.022 -18.188 1.00 89.50 244 SER A C 1
ATOM 1906 O O . SER A 1 244 ? 12.647 -6.643 -17.483 1.00 89.50 244 SER A O 1
ATOM 1908 N N . GLN A 1 245 ? 14.751 -6.256 -18.144 1.00 84.75 245 GLN A N 1
ATOM 1909 C CA . GLN A 1 245 ? 15.353 -7.251 -17.252 1.00 84.75 245 GLN A CA 1
ATOM 1910 C C . GLN A 1 245 ? 15.232 -6.862 -15.771 1.00 84.75 245 GLN A C 1
ATOM 1912 O O . GLN A 1 245 ? 15.023 -7.733 -14.929 1.00 84.75 245 GLN A O 1
ATOM 1917 N N . GLU A 1 246 ? 15.379 -5.577 -15.435 1.00 81.50 246 GLU A N 1
ATOM 1918 C CA . GLU A 1 246 ? 15.188 -5.099 -14.061 1.00 81.50 246 GLU A CA 1
ATOM 1919 C C . GLU A 1 246 ? 13.734 -5.275 -13.609 1.00 81.50 246 GLU A C 1
ATOM 1921 O O . GLU A 1 246 ? 13.487 -5.802 -12.525 1.00 81.50 246 GLU A O 1
ATOM 1926 N N . LEU A 1 247 ? 12.775 -4.879 -14.446 1.00 87.62 247 LEU A N 1
ATOM 1927 C CA . LEU A 1 247 ? 11.352 -4.946 -14.119 1.00 87.62 247 LEU A CA 1
ATOM 1928 C C . LEU A 1 247 ? 10.805 -6.375 -14.138 1.00 87.62 247 LEU A C 1
ATOM 1930 O O . LEU A 1 247 ? 9.938 -6.686 -13.329 1.00 87.62 247 LEU A O 1
ATOM 1934 N N . GLY A 1 248 ? 11.356 -7.270 -14.963 1.00 88.62 248 GLY A N 1
ATOM 1935 C CA . GLY A 1 248 ? 11.018 -8.697 -14.924 1.00 88.62 248 GLY A CA 1
ATOM 1936 C C . GLY A 1 248 ? 11.309 -9.343 -13.563 1.00 88.62 248 GLY A C 1
ATOM 1937 O O . GLY A 1 248 ? 10.492 -10.104 -13.056 1.00 88.62 248 GLY A O 1
ATOM 1938 N N . LEU A 1 249 ? 12.423 -8.977 -12.915 1.00 83.12 249 LEU A N 1
ATOM 1939 C CA . LEU A 1 249 ? 12.733 -9.439 -11.552 1.00 83.12 249 LEU A CA 1
ATOM 1940 C C . LEU A 1 249 ? 11.769 -8.859 -10.508 1.00 83.12 249 LEU A C 1
ATOM 1942 O O . LEU A 1 249 ? 11.456 -9.522 -9.521 1.00 83.12 249 LEU A O 1
ATOM 1946 N N . ARG A 1 250 ? 11.311 -7.614 -10.697 1.00 87.00 250 ARG A N 1
ATOM 1947 C CA . ARG A 1 250 ? 10.299 -7.008 -9.817 1.00 87.00 250 ARG A CA 1
ATOM 1948 C C . ARG A 1 250 ? 8.950 -7.691 -9.969 1.00 87.00 250 ARG A C 1
ATOM 1950 O O . ARG A 1 250 ? 8.320 -7.977 -8.959 1.00 87.00 250 ARG A O 1
ATOM 1957 N N . TRP A 1 251 ? 8.559 -8.006 -11.201 1.00 90.81 251 TRP A N 1
ATOM 1958 C CA . TRP A 1 251 ? 7.351 -8.767 -11.492 1.00 90.81 251 TRP A CA 1
ATOM 1959 C C . TRP A 1 251 ? 7.352 -10.131 -10.805 1.00 90.81 251 TRP A C 1
ATOM 1961 O O . TRP A 1 251 ? 6.371 -10.462 -10.154 1.00 90.81 251 TRP A O 1
ATOM 1971 N N . GLU A 1 252 ? 8.451 -10.886 -10.886 1.00 89.12 252 GLU A N 1
ATOM 1972 C CA . GLU A 1 252 ? 8.592 -12.174 -10.190 1.00 89.12 252 GLU A CA 1
ATOM 1973 C C . GLU A 1 252 ? 8.376 -12.007 -8.676 1.00 89.12 252 GLU A C 1
ATOM 1975 O O . GLU A 1 252 ? 7.534 -12.678 -8.089 1.00 89.12 252 GLU A O 1
ATOM 1980 N N . MET A 1 253 ? 9.026 -11.013 -8.057 1.00 85.81 253 MET A N 1
ATOM 1981 C CA . MET A 1 253 ? 8.835 -10.725 -6.630 1.00 85.81 253 MET A CA 1
ATOM 1982 C C . MET A 1 253 ? 7.399 -10.323 -6.268 1.00 85.81 253 MET A C 1
ATOM 1984 O O . MET A 1 253 ? 6.908 -10.733 -5.219 1.00 85.81 253 MET A O 1
ATOM 1988 N N . ILE A 1 254 ? 6.744 -9.491 -7.084 1.00 91.44 254 ILE A N 1
ATOM 1989 C CA . ILE A 1 254 ? 5.345 -9.094 -6.868 1.00 91.44 254 ILE A CA 1
ATOM 1990 C C . ILE A 1 254 ? 4.440 -10.319 -7.025 1.00 91.44 254 ILE A C 1
ATOM 1992 O O . ILE A 1 254 ? 3.612 -10.576 -6.161 1.00 91.44 254 ILE A O 1
ATOM 1996 N N . SER A 1 255 ? 4.627 -11.106 -8.083 1.00 91.69 255 SER A N 1
ATOM 1997 C CA . SER A 1 255 ? 3.843 -12.310 -8.361 1.00 91.69 255 SER A CA 1
ATOM 1998 C C . SER A 1 255 ? 3.921 -13.320 -7.217 1.00 91.69 255 SER A C 1
ATOM 2000 O O . SER A 1 255 ? 2.881 -13.812 -6.777 1.00 91.69 255 SER A O 1
ATOM 2002 N N . ASP A 1 256 ? 5.124 -13.578 -6.699 1.00 90.19 256 ASP A N 1
ATOM 2003 C CA . ASP A 1 256 ? 5.345 -14.490 -5.573 1.00 90.19 256 ASP A CA 1
ATOM 2004 C C . ASP A 1 256 ? 4.669 -13.976 -4.295 1.00 90.19 256 ASP A C 1
ATOM 2006 O O . ASP A 1 256 ? 3.998 -14.725 -3.587 1.00 90.19 256 ASP A O 1
ATOM 2010 N N . ARG A 1 257 ? 4.795 -12.673 -4.003 1.00 90.06 257 ARG A N 1
ATOM 2011 C CA . ARG A 1 257 ? 4.215 -12.056 -2.797 1.00 90.06 257 ARG A CA 1
ATOM 2012 C C . ARG A 1 257 ? 2.700 -11.895 -2.846 1.00 90.06 257 ARG A C 1
ATOM 2014 O O . ARG A 1 257 ? 2.073 -11.881 -1.794 1.00 90.06 257 ARG A O 1
ATOM 2021 N N . PHE A 1 258 ? 2.122 -11.784 -4.038 1.00 93.75 258 PHE A N 1
ATOM 2022 C CA . PHE A 1 258 ? 0.677 -11.673 -4.253 1.00 93.75 258 PHE A CA 1
ATOM 2023 C C . PHE A 1 258 ? 0.031 -12.997 -4.673 1.00 93.75 258 PHE A C 1
ATOM 2025 O O . PHE A 1 258 ? -1.090 -13.011 -5.192 1.00 93.75 258 PHE A O 1
ATOM 2032 N N . SER A 1 259 ? 0.731 -14.110 -4.453 1.00 92.31 259 SER A N 1
ATOM 2033 C CA . SER A 1 259 ? 0.198 -15.464 -4.608 1.00 92.31 259 SER A CA 1
ATOM 2034 C C . SER A 1 259 ? 0.578 -16.356 -3.411 1.00 92.31 259 SER A C 1
ATOM 2036 O O . SER A 1 259 ? 1.144 -17.431 -3.622 1.00 92.31 259 SER A O 1
ATOM 2038 N N . PRO A 1 260 ? 0.325 -15.935 -2.150 1.00 90.62 260 PRO A N 1
ATOM 2039 C CA . PRO A 1 260 ? 0.603 -16.782 -0.995 1.00 90.62 260 PRO A CA 1
ATOM 2040 C C . PRO A 1 260 ? -0.205 -18.087 -1.047 1.00 90.62 260 PRO A C 1
ATOM 2042 O O . PRO A 1 260 ? -1.317 -18.152 -1.575 1.00 90.62 260 PRO A O 1
ATOM 2045 N N . SER A 1 261 ? 0.349 -19.151 -0.470 1.00 85.81 261 SER A N 1
ATOM 2046 C CA . SER A 1 261 ? -0.369 -20.414 -0.300 1.00 85.81 261 SER A CA 1
ATOM 2047 C C . SER A 1 261 ? -1.573 -20.234 0.625 1.00 85.81 261 SER A C 1
ATOM 2049 O O . SER A 1 261 ? -1.485 -19.510 1.612 1.00 85.81 261 SER A O 1
ATOM 2051 N N . GLY A 1 262 ? -2.672 -20.939 0.353 1.00 84.81 262 GLY A N 1
ATOM 2052 C CA . GLY A 1 262 ? -3.847 -20.939 1.231 1.00 84.81 262 GLY A CA 1
ATOM 2053 C C . GLY A 1 262 ? -4.832 -19.791 1.001 1.00 84.81 262 GLY A C 1
ATOM 2054 O O . GLY A 1 262 ? -5.828 -19.729 1.715 1.00 84.81 262 GLY A O 1
ATOM 2055 N N . MET A 1 263 ? -4.612 -18.940 -0.010 1.00 89.25 263 MET A N 1
ATOM 2056 C CA . MET A 1 263 ? -5.600 -17.941 -0.434 1.00 89.25 263 MET A CA 1
ATOM 2057 C C . MET A 1 263 ? -6.986 -18.556 -0.635 1.00 89.25 263 MET A C 1
ATOM 2059 O O . MET A 1 263 ? -7.132 -19.689 -1.113 1.00 89.25 263 MET A O 1
ATOM 2063 N N . VAL A 1 264 ? -8.018 -17.776 -0.324 1.00 88.31 264 VAL A N 1
ATOM 2064 C CA . VAL A 1 264 ? -9.386 -18.151 -0.681 1.00 88.31 264 VAL A CA 1
ATOM 2065 C C . VAL A 1 264 ? -9.515 -18.106 -2.202 1.00 88.31 264 VAL A C 1
ATOM 2067 O O . VAL A 1 264 ? -8.990 -17.200 -2.857 1.00 88.31 264 VAL A O 1
ATOM 2070 N N . GLU A 1 265 ? -10.156 -19.109 -2.793 1.00 88.50 265 GLU A N 1
ATOM 2071 C CA . GLU A 1 265 ? -10.267 -19.236 -4.245 1.00 88.50 265 GLU A CA 1
ATOM 2072 C C . GLU A 1 265 ? -11.122 -18.111 -4.854 1.00 88.50 265 GLU A C 1
ATOM 2074 O O . GLU A 1 265 ? -12.007 -17.559 -4.204 1.00 88.50 265 GLU A O 1
ATOM 2079 N N . ASN A 1 266 ? -10.822 -17.724 -6.098 1.00 87.00 266 ASN A N 1
ATOM 2080 C CA . ASN A 1 266 ? -11.441 -16.550 -6.731 1.00 87.00 266 ASN A CA 1
ATOM 2081 C C . ASN A 1 266 ? -12.917 -16.779 -7.070 1.00 87.00 266 ASN A C 1
ATOM 2083 O O . ASN A 1 266 ? -13.743 -15.898 -6.882 1.00 87.00 266 ASN A O 1
ATOM 2087 N N . ASN A 1 267 ? -13.238 -17.992 -7.512 1.00 87.19 267 ASN A N 1
ATOM 2088 C CA . ASN A 1 267 ? -14.593 -18.475 -7.790 1.00 87.19 267 ASN A CA 1
ATOM 2089 C C . ASN A 1 267 ? -15.550 -18.368 -6.585 1.00 87.19 267 ASN A C 1
ATOM 2091 O O . ASN A 1 267 ? -16.757 -18.361 -6.785 1.00 87.19 267 ASN A O 1
ATOM 2095 N N . LEU A 1 268 ? -15.039 -18.295 -5.350 1.00 87.88 268 LEU A N 1
ATOM 2096 C CA . LEU A 1 268 ? -15.852 -18.130 -4.138 1.00 87.88 268 LEU A CA 1
ATOM 2097 C C . LEU A 1 268 ? -16.187 -16.658 -3.838 1.00 87.88 268 LEU A C 1
ATOM 2099 O O . LEU A 1 268 ? -16.967 -16.398 -2.921 1.00 87.88 268 LEU A O 1
ATOM 2103 N N . PHE A 1 269 ? -15.580 -15.722 -4.573 1.00 83.69 269 PHE A N 1
ATOM 2104 C CA . PHE A 1 269 ? -15.843 -14.280 -4.530 1.00 83.69 269 PHE A CA 1
ATOM 2105 C C . PHE A 1 269 ? -16.479 -13.757 -5.825 1.00 83.69 269 PHE A C 1
ATOM 2107 O O . PHE A 1 269 ? -17.141 -12.722 -5.799 1.00 83.69 269 PHE A O 1
ATOM 2114 N N . GLU A 1 270 ? -16.227 -14.422 -6.954 1.00 79.44 270 GLU A N 1
ATOM 2115 C CA . GLU A 1 270 ? -16.763 -14.043 -8.256 1.00 79.44 270 GLU A CA 1
ATOM 2116 C C . GLU A 1 270 ? -18.206 -14.512 -8.452 1.00 79.44 270 GLU A C 1
ATOM 2118 O O . GLU A 1 270 ? -18.569 -15.652 -8.165 1.00 79.44 270 GLU A O 1
ATOM 2123 N N . GLY A 1 271 ? -19.003 -13.629 -9.052 1.00 72.69 271 GLY A N 1
ATOM 2124 C CA . GLY A 1 271 ? -20.424 -13.845 -9.279 1.00 72.69 271 GLY A CA 1
ATOM 2125 C C . GLY A 1 271 ? -21.286 -13.320 -8.134 1.00 72.69 271 GLY A C 1
ATOM 2126 O O . GLY A 1 271 ? -20.817 -12.995 -7.046 1.00 72.69 271 GLY A O 1
ATOM 2127 N N . ASP A 1 272 ? -22.582 -13.207 -8.406 1.00 70.38 272 ASP A N 1
ATOM 2128 C CA . ASP A 1 272 ? -23.571 -12.896 -7.384 1.00 70.38 272 ASP A CA 1
ATOM 2129 C C . ASP A 1 272 ? -24.566 -14.059 -7.284 1.00 70.38 272 ASP A C 1
ATOM 2131 O O . ASP A 1 272 ? -25.481 -14.152 -8.113 1.00 70.38 272 ASP A O 1
ATOM 2135 N N . PRO A 1 273 ? -24.395 -14.983 -6.318 1.00 71.25 273 PRO A N 1
ATOM 2136 C CA . PRO A 1 273 ? -25.409 -15.991 -6.067 1.00 71.25 273 PRO A CA 1
ATOM 2137 C C . PRO A 1 273 ? -26.653 -15.291 -5.513 1.00 71.25 273 PRO A C 1
ATOM 2139 O O . PRO A 1 273 ? -26.687 -14.904 -4.345 1.00 71.25 273 PRO A O 1
ATOM 2142 N N . GLN A 1 274 ? -27.677 -15.133 -6.359 1.00 63.28 274 GLN A N 1
ATOM 2143 C CA . GLN A 1 274 ? -28.929 -14.479 -5.963 1.00 63.28 274 GLN A CA 1
ATOM 2144 C C . GLN A 1 274 ? -29.620 -15.205 -4.798 1.00 63.28 274 GLN A C 1
ATOM 2146 O O . GLN A 1 274 ? -30.180 -14.543 -3.930 1.00 63.28 274 GLN A O 1
ATOM 2151 N N . ASP A 1 275 ? -29.467 -16.533 -4.719 1.00 65.81 275 ASP A N 1
ATOM 2152 C CA . ASP A 1 275 ? -30.041 -17.392 -3.680 1.00 65.81 275 ASP A CA 1
ATOM 2153 C C . ASP A 1 275 ? -28.969 -18.311 -3.066 1.00 65.81 275 ASP A C 1
ATOM 2155 O O . ASP A 1 275 ? -28.883 -19.506 -3.353 1.00 65.81 275 ASP A O 1
ATOM 2159 N N . GLY A 1 276 ? -28.101 -17.750 -2.220 1.00 72.00 276 GLY A N 1
ATOM 2160 C CA . GLY A 1 276 ? -27.205 -18.560 -1.387 1.00 72.00 276 GLY A CA 1
ATOM 2161 C C . GLY A 1 276 ? -27.989 -19.436 -0.390 1.00 72.00 276 GLY A C 1
ATOM 2162 O O . GLY A 1 276 ? -29.071 -19.034 0.053 1.00 72.00 276 GLY A O 1
ATOM 2163 N N . PRO A 1 277 ? -27.465 -20.610 0.013 1.00 83.00 277 PRO A N 1
ATOM 2164 C CA . PRO A 1 277 ? -28.172 -21.502 0.925 1.00 83.00 277 PRO A CA 1
ATOM 2165 C C . PRO A 1 277 ? -28.459 -20.831 2.273 1.00 83.00 277 PRO A C 1
ATOM 2167 O O . PRO A 1 277 ? -27.678 -20.028 2.793 1.00 83.00 277 PRO A O 1
ATOM 2170 N N . VAL A 1 278 ? -29.602 -21.175 2.861 1.00 85.50 278 VAL A N 1
ATOM 2171 C CA . VAL A 1 278 ? -29.976 -20.714 4.199 1.00 85.50 278 VAL A CA 1
ATOM 2172 C C . VAL A 1 278 ? -29.179 -21.515 5.229 1.00 85.50 278 VAL A C 1
ATOM 2174 O O . VAL A 1 278 ? -29.416 -22.705 5.416 1.00 85.50 278 VAL A O 1
ATOM 2177 N N . LEU A 1 279 ? -28.249 -20.860 5.927 1.00 87.94 279 LEU A N 1
ATOM 2178 C CA . LEU A 1 279 ? -27.394 -21.486 6.945 1.00 87.94 279 LEU A CA 1
ATOM 2179 C C . LEU A 1 279 ? -28.086 -21.579 8.317 1.00 87.94 279 LEU A C 1
ATOM 2181 O O . LEU A 1 279 ? -27.536 -21.182 9.339 1.00 87.94 279 LEU A O 1
ATOM 2185 N N . THR A 1 280 ? -29.330 -22.059 8.350 1.00 87.56 280 THR A N 1
ATOM 2186 C CA . THR A 1 280 ? -30.108 -22.209 9.589 1.00 87.56 280 THR A CA 1
ATOM 2187 C C . THR A 1 280 ? -30.189 -23.680 9.984 1.00 87.56 280 THR A C 1
ATOM 2189 O O . THR A 1 280 ? -31.116 -24.385 9.592 1.00 87.56 280 THR A O 1
ATOM 2192 N N . GLY A 1 281 ? -29.232 -24.141 10.785 1.00 90.75 281 GLY A N 1
ATOM 2193 C CA . GLY A 1 281 ? -29.127 -25.535 11.215 1.00 90.75 281 GLY A CA 1
ATOM 2194 C C . GLY A 1 281 ? -27.952 -25.751 12.162 1.00 90.75 281 GLY A C 1
ATOM 2195 O O . GLY A 1 281 ? -27.423 -24.785 12.712 1.00 90.75 281 GLY A O 1
ATOM 2196 N N . ASP A 1 282 ? -27.572 -27.011 12.340 1.00 95.25 282 ASP A N 1
ATOM 2197 C CA . ASP A 1 282 ? -26.470 -27.408 13.216 1.00 95.25 282 ASP A CA 1
ATOM 2198 C C . ASP A 1 282 ? -25.108 -27.088 12.574 1.00 95.25 282 ASP A C 1
ATOM 2200 O O . ASP A 1 282 ? -24.986 -27.011 11.344 1.00 95.25 282 ASP A O 1
ATOM 2204 N N . ILE A 1 283 ? -24.089 -26.895 13.413 1.00 95.44 283 ILE A N 1
ATOM 2205 C CA . ILE A 1 283 ? -22.685 -26.790 12.995 1.00 95.44 283 ILE A CA 1
ATOM 2206 C C . ILE A 1 283 ? -22.003 -28.105 13.355 1.00 95.44 283 ILE A C 1
ATOM 2208 O O . ILE A 1 283 ? -21.931 -28.464 14.529 1.00 95.44 283 ILE A O 1
ATOM 2212 N N . GLU A 1 284 ? -21.495 -28.807 12.350 1.00 96.12 284 GLU A N 1
ATOM 2213 C CA . GLU A 1 284 ? -20.869 -30.119 12.486 1.00 96.12 284 GLU A CA 1
ATOM 2214 C C . GLU A 1 284 ? -19.384 -30.023 12.120 1.00 96.12 284 GLU A C 1
ATOM 2216 O O . GLU A 1 284 ? -19.022 -29.633 11.007 1.00 96.12 284 GLU A O 1
ATOM 2221 N N . LEU A 1 285 ? -18.520 -30.389 13.064 1.00 95.69 285 LEU A N 1
ATOM 2222 C CA . LEU A 1 285 ? -17.094 -30.617 12.860 1.00 95.69 285 LEU A CA 1
ATOM 2223 C C . LEU A 1 285 ? -16.877 -32.129 12.819 1.00 95.69 285 LEU A C 1
ATOM 2225 O O . LEU A 1 285 ? -17.339 -32.827 13.722 1.00 95.69 285 LEU A O 1
ATOM 2229 N N . SER A 1 286 ? -16.197 -32.629 11.787 1.00 96.00 286 SER A N 1
ATOM 2230 C CA . SER A 1 286 ? -15.948 -34.067 11.626 1.00 96.00 286 SER A CA 1
ATOM 2231 C C . SER A 1 286 ? -14.467 -34.354 11.401 1.00 96.00 286 SER A C 1
ATOM 2233 O O . SER A 1 286 ? -13.904 -33.908 10.395 1.00 96.00 286 SER A O 1
ATOM 2235 N N . GLY A 1 287 ? -13.849 -35.098 12.325 1.00 94.00 287 GLY A N 1
ATOM 2236 C CA . GLY A 1 287 ? -12.443 -35.510 12.283 1.00 94.00 287 GLY A CA 1
ATOM 2237 C C . GLY A 1 287 ? -11.470 -34.345 12.095 1.00 94.00 287 GLY A C 1
ATOM 2238 O O . GLY A 1 287 ? -10.522 -34.444 11.313 1.00 94.00 287 GLY A O 1
ATOM 2239 N N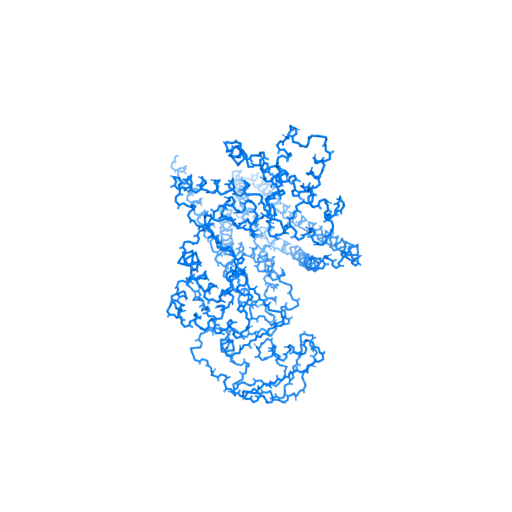 . LEU A 1 288 ? -11.742 -33.206 12.736 1.00 94.19 288 LEU A N 1
ATOM 2240 C CA . LEU A 1 288 ? -11.095 -31.938 12.418 1.00 94.19 288 LEU A CA 1
ATOM 2241 C C . LEU A 1 288 ? -9.686 -31.841 13.020 1.00 94.19 288 LEU A C 1
ATOM 2243 O O . LEU A 1 288 ? -9.515 -31.911 14.238 1.00 94.19 288 LEU A O 1
ATOM 2247 N N . ASN A 1 289 ? -8.695 -31.572 12.169 1.00 94.62 289 ASN A N 1
ATOM 2248 C CA . ASN A 1 289 ? -7.361 -31.135 12.579 1.00 94.62 289 ASN A CA 1
ATOM 2249 C C . ASN A 1 289 ? -7.190 -29.651 12.259 1.00 94.62 289 ASN A C 1
ATOM 2251 O O . ASN A 1 289 ? -7.073 -29.278 11.088 1.00 94.62 289 ASN A O 1
ATOM 2255 N N . LEU A 1 290 ? -7.146 -28.809 13.290 1.00 92.06 290 LEU A N 1
ATOM 2256 C CA . LEU A 1 290 ? -6.989 -27.362 13.148 1.00 92.06 290 LEU A CA 1
ATOM 2257 C C . LEU A 1 290 ? -5.644 -26.926 13.713 1.00 92.06 290 LEU A C 1
ATOM 2259 O O . LEU A 1 290 ? -5.291 -27.291 14.833 1.00 92.06 290 LEU A O 1
ATOM 2263 N N . ARG A 1 291 ? -4.921 -26.111 12.948 1.00 90.12 291 ARG A N 1
ATOM 2264 C CA . ARG A 1 291 ? -3.699 -25.447 13.399 1.00 90.12 291 ARG A CA 1
ATOM 2265 C C . ARG A 1 291 ? -3.940 -23.948 13.515 1.00 90.12 291 ARG A C 1
ATOM 2267 O O . ARG A 1 291 ? -4.705 -23.399 12.724 1.00 90.12 291 ARG A O 1
ATOM 2274 N N . ASN A 1 292 ? -3.323 -23.315 14.506 1.00 86.25 292 ASN A N 1
ATOM 2275 C CA . ASN A 1 292 ? -3.340 -21.860 14.652 1.00 86.25 292 ASN A CA 1
ATOM 2276 C C . ASN A 1 292 ? -2.331 -21.202 13.691 1.00 86.25 292 ASN A C 1
ATOM 2278 O O . ASN A 1 292 ? -1.646 -21.878 12.916 1.00 86.25 292 ASN A O 1
ATOM 2282 N N . SER A 1 293 ? -2.216 -19.875 13.779 1.00 78.69 293 SER A N 1
ATOM 2283 C CA . SER A 1 293 ? -1.353 -19.074 12.907 1.00 78.69 293 SER A CA 1
ATOM 2284 C C . SER A 1 293 ? 0.142 -19.317 13.129 1.00 78.69 293 SER A C 1
ATOM 2286 O O . SER A 1 293 ? 0.960 -19.075 12.234 1.00 78.69 293 SER A O 1
ATOM 2288 N N . THR A 1 294 ? 0.530 -19.834 14.299 1.00 81.75 294 THR A N 1
ATOM 2289 C CA . THR A 1 294 ? 1.902 -20.284 14.591 1.00 81.75 294 THR A CA 1
ATOM 2290 C C . THR A 1 294 ? 2.197 -21.694 14.065 1.00 81.75 294 THR A C 1
ATOM 2292 O O . THR A 1 294 ? 3.365 -22.069 13.939 1.00 81.75 294 THR A O 1
ATOM 2295 N N . GLY A 1 295 ? 1.171 -22.441 13.642 1.00 84.25 295 GLY A N 1
ATOM 2296 C CA . GLY A 1 295 ? 1.270 -23.802 13.111 1.00 84.25 295 GLY A CA 1
ATOM 2297 C C . GLY A 1 295 ? 1.129 -24.896 14.172 1.00 84.25 295 GLY A C 1
ATOM 2298 O O . GLY A 1 295 ? 1.222 -26.086 13.842 1.00 84.25 295 GLY A O 1
ATOM 2299 N N . GLU A 1 296 ? 0.888 -24.527 15.427 1.00 88.44 296 GLU A N 1
ATOM 2300 C CA . GLU A 1 296 ? 0.610 -25.455 16.518 1.00 88.44 296 GLU A CA 1
ATOM 2301 C C . GLU A 1 296 ? -0.777 -26.082 16.349 1.00 88.44 296 GLU A C 1
ATOM 2303 O O . GLU A 1 296 ? -1.699 -25.476 15.804 1.00 88.44 296 GLU A O 1
ATOM 2308 N N . LEU A 1 297 ? -0.915 -27.342 16.766 1.00 90.69 297 LEU A N 1
ATOM 2309 C CA . LEU A 1 297 ? -2.167 -28.082 16.641 1.00 90.69 297 LEU A CA 1
ATOM 2310 C C . LEU A 1 297 ? -3.124 -27.662 17.765 1.00 90.69 297 LEU A C 1
ATOM 2312 O O . LEU A 1 297 ? -2.867 -27.957 18.928 1.00 90.69 297 LEU A O 1
ATOM 2316 N N . VAL A 1 298 ? -4.225 -27.005 17.400 1.00 90.88 298 VAL A N 1
ATOM 2317 C CA . VAL A 1 298 ? -5.276 -26.540 18.323 1.00 90.88 298 VAL A CA 1
ATOM 2318 C C . VAL A 1 298 ? -6.316 -27.628 18.553 1.00 90.88 298 VAL A C 1
ATOM 2320 O O . VAL A 1 298 ? -6.751 -27.859 19.677 1.00 90.88 298 VAL A O 1
ATOM 2323 N N . LEU A 1 299 ? -6.720 -28.307 17.478 1.00 91.19 299 LEU A N 1
ATOM 2324 C CA . LEU A 1 299 ? -7.662 -29.422 17.517 1.00 91.19 299 LEU A CA 1
ATOM 2325 C C . LEU A 1 299 ? -7.044 -30.624 16.822 1.00 91.19 299 LEU A C 1
ATOM 2327 O O . LEU A 1 299 ? -6.463 -30.476 15.746 1.00 91.19 299 LEU A O 1
ATOM 2331 N N . SER A 1 300 ? -7.198 -31.792 17.441 1.00 93.81 300 SER A N 1
ATOM 2332 C CA . SER A 1 300 ? -6.723 -33.075 16.931 1.00 93.81 300 SER A CA 1
ATOM 2333 C C . SER A 1 300 ? -7.898 -34.038 16.822 1.00 93.81 300 SER A C 1
ATOM 2335 O O . SER A 1 300 ? -8.462 -34.402 17.850 1.00 93.81 300 SER A O 1
ATOM 2337 N N . GLU A 1 301 ? -8.246 -34.439 15.599 1.00 93.44 301 GLU A N 1
ATOM 2338 C CA . GLU A 1 301 ? -9.317 -35.393 15.271 1.00 93.44 301 GLU A CA 1
ATOM 2339 C C . GLU A 1 301 ? -10.632 -35.082 16.004 1.00 93.44 301 GLU A C 1
ATOM 2341 O O . GLU A 1 301 ? -11.298 -35.961 16.541 1.00 93.44 301 GLU A O 1
ATOM 2346 N N . ALA A 1 302 ? -10.986 -33.797 16.069 1.00 92.62 302 ALA A N 1
ATOM 2347 C CA . ALA A 1 302 ? -12.125 -33.346 16.853 1.00 92.62 302 ALA A CA 1
ATOM 2348 C C . ALA A 1 302 ? -13.447 -33.547 16.097 1.00 92.62 302 ALA A C 1
ATOM 2350 O O . ALA A 1 302 ? -13.616 -33.041 14.983 1.00 92.62 302 ALA A O 1
ATOM 2351 N N . ASP A 1 303 ? -14.397 -34.214 16.751 1.00 95.00 303 ASP A N 1
ATOM 2352 C CA . ASP A 1 303 ? -15.799 -34.300 16.345 1.00 95.00 303 ASP A CA 1
ATOM 2353 C C . ASP A 1 303 ? -16.660 -33.460 17.297 1.00 95.00 303 ASP A C 1
ATOM 2355 O O . ASP A 1 303 ? -16.602 -33.622 18.519 1.00 95.00 303 ASP A O 1
ATOM 2359 N N . LEU A 1 304 ? -17.459 -32.542 16.752 1.00 93.75 304 LEU A N 1
ATOM 2360 C CA . LEU A 1 304 ? -18.319 -31.657 17.541 1.00 93.75 304 LEU A CA 1
ATOM 2361 C C . LEU A 1 304 ? -19.588 -31.320 16.766 1.00 93.75 304 LEU A C 1
ATOM 2363 O O . LEU A 1 304 ? -19.520 -30.955 15.597 1.00 93.75 304 LEU A O 1
ATOM 2367 N N . VAL A 1 305 ? -20.735 -31.358 17.443 1.00 96.06 305 VAL A N 1
ATOM 2368 C CA . VAL A 1 305 ? -22.008 -30.875 16.899 1.00 96.06 305 VAL A CA 1
ATOM 2369 C C . VAL A 1 305 ? -22.544 -29.774 17.805 1.00 96.06 305 VAL A C 1
ATOM 2371 O O . VAL A 1 305 ? -22.806 -30.006 18.985 1.00 96.06 305 VAL A O 1
ATOM 2374 N N . ILE A 1 306 ? -22.703 -28.572 17.257 1.00 94.94 306 ILE A N 1
ATOM 2375 C CA . ILE A 1 306 ? -23.375 -27.452 17.919 1.00 94.94 306 ILE A CA 1
ATOM 2376 C C . ILE A 1 306 ? -24.795 -27.392 17.367 1.00 94.94 306 ILE A C 1
ATOM 2378 O O . ILE A 1 306 ? -24.991 -27.112 16.183 1.00 94.94 306 ILE A O 1
ATOM 2382 N N . SER A 1 307 ? -25.779 -27.668 18.223 1.00 95.62 307 SER A N 1
ATOM 2383 C CA . SER A 1 307 ? -27.183 -27.715 17.809 1.00 95.62 307 SER A CA 1
ATOM 2384 C C . SER A 1 307 ? -27.720 -26.318 17.497 1.00 95.62 307 SER A C 1
ATOM 2386 O O . SER A 1 307 ? -27.354 -25.328 18.137 1.00 95.62 307 SER A O 1
ATOM 2388 N N . LYS A 1 308 ? -28.641 -26.223 16.539 1.00 93.94 308 LYS A N 1
ATOM 2389 C CA . LYS A 1 308 ? -29.315 -24.974 16.176 1.00 93.94 308 LYS A CA 1
ATOM 2390 C C . LYS A 1 308 ? -29.912 -24.280 17.407 1.00 93.94 308 LYS A C 1
ATOM 2392 O O . LYS A 1 308 ? -30.698 -24.863 18.148 1.00 93.94 308 LYS A O 1
ATOM 2397 N N . GLY A 1 309 ? -29.607 -22.990 17.560 1.00 91.94 309 GLY A N 1
ATOM 2398 C CA . GLY A 1 309 ? -30.135 -22.144 18.638 1.00 91.94 309 GLY A CA 1
ATOM 2399 C C . GLY A 1 309 ? -29.440 -22.333 19.989 1.00 91.94 309 GLY A C 1
ATOM 2400 O O . GLY A 1 309 ? -29.807 -21.668 20.954 1.00 91.94 309 GLY A O 1
ATOM 2401 N N . GLN A 1 310 ? -28.440 -23.211 20.067 1.00 93.00 310 GLN A N 1
ATOM 2402 C CA . GLN A 1 310 ? -27.628 -23.391 21.260 1.00 93.00 310 GLN A CA 1
ATOM 2403 C C . GLN A 1 310 ? -26.557 -22.300 21.362 1.00 93.00 310 GLN A C 1
ATOM 2405 O O . GLN A 1 310 ? -25.865 -21.993 20.391 1.00 93.00 310 GLN A O 1
ATOM 2410 N N . THR A 1 311 ? -26.369 -21.766 22.568 1.00 93.44 311 THR A N 1
ATOM 2411 C CA . THR A 1 311 ? -25.216 -20.923 22.900 1.00 93.44 311 THR A CA 1
ATOM 2412 C C . THR A 1 311 ? -24.090 -21.801 23.434 1.00 93.44 311 THR A C 1
ATOM 2414 O O . THR A 1 311 ? -24.257 -22.476 24.450 1.00 93.44 311 THR A O 1
ATOM 2417 N N . THR A 1 312 ? -22.935 -21.773 22.771 1.00 91.38 312 THR A N 1
ATOM 2418 C CA . THR A 1 312 ? -21.758 -22.569 23.146 1.00 91.38 312 THR A CA 1
ATOM 2419 C C . THR A 1 312 ? -20.630 -21.658 23.609 1.00 91.38 312 THR A C 1
ATOM 2421 O O . THR A 1 312 ? -20.234 -20.740 22.894 1.00 91.38 312 THR A O 1
ATOM 2424 N N . LEU A 1 313 ? -20.089 -21.929 24.798 1.00 91.94 313 LEU A N 1
ATOM 2425 C CA . LEU A 1 313 ? -18.910 -21.247 25.326 1.00 91.94 313 LEU A CA 1
ATOM 2426 C C . LEU A 1 313 ? -17.659 -22.088 25.058 1.00 91.94 313 LEU A C 1
ATOM 2428 O O . LEU A 1 313 ? -17.583 -23.240 25.482 1.00 91.94 313 LEU A O 1
ATOM 2432 N N . VAL A 1 314 ? -16.664 -21.492 24.405 1.00 87.81 314 VAL A N 1
ATOM 2433 C CA . VAL A 1 314 ? -15.360 -22.118 24.156 1.00 87.81 314 VAL A CA 1
ATOM 2434 C C . VAL A 1 314 ? -14.323 -21.526 25.107 1.00 87.81 314 VAL A C 1
ATOM 2436 O O . VAL A 1 314 ? -14.089 -20.316 25.114 1.00 87.81 314 VAL A O 1
ATOM 2439 N N . VAL A 1 315 ? -13.677 -22.388 25.892 1.00 91.00 315 VAL A N 1
ATOM 2440 C CA . VAL A 1 315 ? -12.566 -22.025 26.780 1.00 91.00 315 VAL A CA 1
ATOM 2441 C C . VAL A 1 315 ? -11.286 -22.629 26.215 1.00 91.00 315 VAL A C 1
ATOM 2443 O O . VAL A 1 315 ? -11.229 -23.825 25.949 1.00 91.00 315 VAL A O 1
ATOM 2446 N N . ALA A 1 316 ? -10.262 -21.800 26.036 1.00 88.19 316 ALA A N 1
ATOM 2447 C CA . ALA A 1 316 ? -8.951 -22.209 25.541 1.00 88.19 316 ALA A CA 1
ATOM 2448 C C . ALA A 1 316 ? -7.846 -21.545 26.370 1.00 88.19 316 ALA A C 1
ATOM 2450 O O . ALA A 1 316 ? -8.071 -20.481 26.961 1.00 88.19 316 ALA A O 1
ATOM 2451 N N . ALA A 1 317 ? -6.673 -22.184 26.413 1.00 86.00 317 ALA A N 1
ATOM 2452 C CA . ALA A 1 317 ? -5.537 -21.750 27.225 1.00 86.00 317 ALA A CA 1
ATOM 2453 C C . ALA A 1 317 ? -4.920 -20.435 26.724 1.00 86.00 317 ALA A C 1
ATOM 2455 O O . ALA A 1 317 ? -4.523 -19.600 27.535 1.00 86.00 317 ALA A O 1
ATOM 2456 N N . SER A 1 318 ? -4.881 -20.235 25.404 1.00 88.38 318 SER A N 1
ATOM 2457 C CA . SER A 1 318 ? -4.397 -19.009 24.773 1.00 88.38 318 SER A CA 1
ATOM 2458 C C . SER A 1 318 ? -5.523 -18.250 24.057 1.00 88.38 318 SER A C 1
ATOM 2460 O O . SER A 1 318 ? -6.573 -18.803 23.712 1.00 88.38 318 SER A O 1
ATOM 2462 N N . GLU A 1 319 ? -5.315 -16.949 23.837 1.00 85.50 319 GLU A N 1
ATOM 2463 C CA . GLU A 1 319 ? -6.200 -16.134 22.994 1.00 85.50 319 GLU A CA 1
ATOM 2464 C C . GLU A 1 319 ? -6.165 -16.614 21.533 1.00 85.50 319 GLU A C 1
ATOM 2466 O O . GLU A 1 319 ? -7.200 -16.639 20.867 1.00 85.50 319 GLU A O 1
ATOM 2471 N N . GLU A 1 320 ? -4.999 -17.060 21.056 1.00 85.25 320 GLU A N 1
ATOM 2472 C CA . GLU A 1 320 ? -4.800 -17.517 19.680 1.00 85.25 320 GLU A CA 1
ATOM 2473 C C . GLU A 1 320 ? -5.597 -18.794 19.372 1.00 85.25 320 GLU A C 1
ATOM 2475 O O . GLU A 1 320 ? -6.282 -18.856 18.352 1.00 85.25 320 GLU A O 1
ATOM 2480 N N . ASP A 1 321 ? -5.603 -19.765 20.288 1.00 88.88 321 ASP A N 1
ATOM 2481 C CA . ASP A 1 321 ? -6.366 -21.013 20.144 1.00 88.88 321 ASP A CA 1
ATOM 2482 C C . ASP A 1 321 ? -7.875 -20.758 20.160 1.00 88.88 321 ASP A C 1
ATOM 2484 O O . ASP A 1 321 ? -8.637 -21.354 19.396 1.00 88.88 321 ASP A O 1
ATOM 2488 N N . ARG A 1 322 ? -8.319 -19.819 21.007 1.00 87.44 322 ARG A N 1
ATOM 2489 C CA . ARG A 1 322 ? -9.724 -19.398 21.064 1.00 87.44 322 ARG A CA 1
ATOM 2490 C C . ARG A 1 322 ? -10.159 -18.758 19.751 1.00 87.44 322 ARG A C 1
ATOM 2492 O O . ARG A 1 322 ? -11.248 -19.034 19.251 1.00 87.44 322 ARG A O 1
ATOM 2499 N N . ARG A 1 323 ? -9.293 -17.909 19.197 1.00 87.94 323 ARG A N 1
ATOM 2500 C CA . ARG A 1 323 ? -9.509 -17.214 17.930 1.00 87.94 323 ARG A CA 1
ATOM 2501 C C . ARG A 1 323 ? -9.510 -18.184 16.753 1.00 87.94 323 ARG A C 1
ATOM 2503 O O . ARG A 1 323 ? -10.321 -18.010 15.849 1.00 87.94 323 ARG A O 1
ATOM 2510 N N . ALA A 1 324 ? -8.676 -19.225 16.790 1.00 89.44 324 ALA A N 1
ATOM 2511 C CA . ALA A 1 324 ? -8.542 -20.182 15.697 1.00 89.44 324 ALA A CA 1
ATOM 2512 C C . ALA A 1 324 ? -9.876 -20.855 15.328 1.00 89.44 324 ALA A C 1
ATOM 2514 O O . ALA A 1 324 ? -10.214 -20.966 14.151 1.00 89.44 324 ALA A O 1
ATOM 2515 N N . LEU A 1 325 ? -10.670 -21.242 16.330 1.00 88.94 325 LEU A N 1
ATOM 2516 C CA . LEU A 1 325 ? -12.003 -21.818 16.132 1.00 88.94 325 LEU A CA 1
ATOM 2517 C C . LEU A 1 325 ? -12.975 -20.849 15.443 1.00 88.94 325 LEU A C 1
ATOM 2519 O O . LEU A 1 325 ? -13.663 -21.232 14.498 1.00 88.94 325 LEU A O 1
ATOM 2523 N N . ALA A 1 326 ? -13.015 -19.590 15.886 1.00 89.56 326 ALA A N 1
ATOM 2524 C CA . ALA A 1 326 ? -13.876 -18.575 15.282 1.00 89.56 326 ALA A CA 1
ATOM 2525 C C . ALA A 1 326 ? -13.437 -18.242 13.846 1.00 89.56 326 ALA A C 1
ATOM 2527 O O . ALA A 1 326 ? -14.267 -18.161 12.944 1.00 89.56 326 ALA A O 1
ATOM 2528 N N . TYR A 1 327 ? -12.129 -18.119 13.616 1.00 89.69 327 TYR A N 1
ATOM 2529 C CA . TYR A 1 327 ? -11.553 -17.884 12.291 1.00 89.69 327 TYR A CA 1
ATOM 2530 C C . TYR A 1 327 ? -11.818 -19.049 11.339 1.00 89.69 327 TYR A C 1
ATOM 2532 O O . TYR A 1 327 ? -12.090 -18.826 10.163 1.00 89.69 327 TYR A O 1
ATOM 2540 N N . MET A 1 328 ? -11.817 -20.285 11.836 1.00 91.56 328 MET A N 1
ATOM 2541 C CA . MET A 1 328 ? -12.200 -21.448 11.042 1.00 91.56 328 MET A CA 1
ATOM 2542 C C . MET A 1 328 ? -13.660 -21.364 10.579 1.00 91.56 328 MET A C 1
ATOM 2544 O O . MET A 1 328 ? -13.925 -21.542 9.392 1.00 91.56 328 MET A O 1
ATOM 2548 N N . LEU A 1 329 ? -14.594 -21.000 11.467 1.00 91.19 329 LEU A N 1
ATOM 2549 C CA . LEU A 1 329 ? -16.012 -20.834 11.110 1.00 91.19 329 LEU A CA 1
ATOM 2550 C C . LEU A 1 329 ? -16.253 -19.677 10.127 1.00 91.19 329 LEU A C 1
ATOM 2552 O O . LEU A 1 329 ? -17.186 -19.735 9.330 1.00 91.19 329 LEU A O 1
ATOM 2556 N N . MET A 1 330 ? -15.390 -18.657 10.148 1.00 89.69 330 MET A N 1
ATOM 2557 C CA . MET A 1 330 ? -15.401 -17.547 9.187 1.00 89.69 330 MET A CA 1
ATOM 2558 C C . MET A 1 330 ? -14.607 -17.831 7.903 1.00 89.69 330 MET A C 1
ATOM 2560 O O . MET A 1 330 ? -14.581 -16.988 7.009 1.00 89.69 330 MET A O 1
ATOM 2564 N N . ARG A 1 331 ? -13.998 -19.020 7.780 1.00 90.25 331 ARG A N 1
ATOM 2565 C CA . ARG A 1 331 ? -13.113 -19.434 6.676 1.00 90.25 331 ARG A CA 1
ATOM 2566 C C . ARG A 1 331 ? -11.815 -18.621 6.540 1.00 90.25 331 ARG A C 1
ATOM 2568 O O . ARG A 1 331 ? -11.137 -18.691 5.519 1.00 90.25 331 ARG A O 1
ATOM 2575 N N . GLU A 1 332 ? -11.415 -17.932 7.597 1.00 87.69 332 GLU A N 1
ATOM 2576 C CA . GLU A 1 332 ? -10.103 -17.284 7.696 1.00 87.69 332 GLU A CA 1
ATOM 2577 C C . GLU A 1 332 ? -8.986 -18.313 7.936 1.00 87.69 332 GLU A C 1
ATOM 2579 O O . GLU A 1 332 ? -7.875 -18.167 7.428 1.00 87.69 332 GLU A O 1
ATOM 2584 N N . LEU A 1 333 ? -9.305 -19.413 8.635 1.00 88.31 333 LEU A N 1
ATOM 2585 C CA . LEU A 1 333 ? -8.416 -20.562 8.824 1.00 88.31 333 LEU A CA 1
ATOM 2586 C C . LEU A 1 333 ? -9.009 -21.830 8.211 1.00 88.31 333 LEU A C 1
ATOM 2588 O O . LEU A 1 333 ? -10.147 -22.205 8.485 1.00 88.31 333 LEU A O 1
ATOM 2592 N N . LYS A 1 334 ? -8.212 -22.535 7.404 1.00 87.69 334 LYS A N 1
ATOM 2593 C CA . LYS A 1 334 ? -8.608 -23.827 6.832 1.00 87.69 334 LYS A CA 1
ATOM 2594 C C . LYS A 1 334 ? -8.107 -24.975 7.714 1.00 87.69 334 LYS A C 1
ATOM 2596 O O . LYS A 1 334 ? -6.931 -24.977 8.085 1.00 87.69 334 LYS A O 1
ATOM 2601 N N . PRO A 1 335 ? -8.949 -25.975 8.024 1.00 91.06 335 PRO A N 1
ATOM 2602 C CA . PRO A 1 335 ? -8.479 -27.177 8.698 1.00 91.06 335 PRO A CA 1
ATOM 2603 C C . PRO A 1 335 ? -7.487 -27.941 7.807 1.00 91.06 335 PRO A C 1
ATOM 2605 O O . PRO A 1 335 ? -7.585 -27.922 6.581 1.00 91.06 335 PRO A O 1
ATOM 2608 N N . THR A 1 336 ? -6.519 -28.622 8.425 1.00 89.56 336 THR A N 1
ATOM 2609 C CA . THR A 1 336 ? -5.548 -29.472 7.710 1.00 89.56 336 THR A CA 1
ATOM 2610 C C . THR A 1 336 ? -6.191 -30.784 7.254 1.00 89.56 336 THR A C 1
ATOM 2612 O O . THR A 1 336 ? -5.889 -31.276 6.172 1.00 89.56 336 THR A O 1
ATOM 2615 N N . PHE A 1 337 ? -7.079 -31.340 8.083 1.00 90.94 337 PHE A N 1
ATOM 2616 C CA . PHE A 1 337 ? -7.887 -32.528 7.800 1.00 90.94 337 PHE A CA 1
ATOM 2617 C C . PHE A 1 337 ? -9.278 -32.372 8.422 1.00 90.94 337 PHE A C 1
ATOM 2619 O O . PHE A 1 337 ? -9.448 -31.596 9.365 1.00 90.94 337 PHE A O 1
ATOM 2626 N N . GLY A 1 338 ? -10.243 -33.133 7.908 1.00 93.06 338 GLY A N 1
ATOM 2627 C CA . GLY A 1 338 ? -11.640 -33.079 8.335 1.00 93.06 338 GLY A CA 1
ATOM 2628 C C . GLY A 1 338 ? -12.463 -32.054 7.558 1.00 93.06 338 GLY A C 1
ATOM 2629 O O . GLY A 1 338 ? -11.980 -31.430 6.611 1.00 93.06 338 GLY A O 1
ATOM 2630 N N . SER A 1 339 ? -13.725 -31.897 7.950 1.00 94.06 339 SER A N 1
ATOM 2631 C CA . SER A 1 339 ? -14.672 -30.987 7.297 1.00 94.06 339 SER A CA 1
ATOM 2632 C C . SER A 1 339 ? -15.514 -30.226 8.310 1.00 94.06 339 SER A C 1
ATOM 2634 O O . SER A 1 339 ? -15.750 -30.703 9.421 1.00 94.06 339 SER A O 1
ATOM 2636 N N . VAL A 1 340 ? -16.001 -29.062 7.887 1.00 95.94 340 VAL A N 1
ATOM 2637 C CA . VAL A 1 340 ? -16.854 -28.177 8.681 1.00 95.94 340 VAL A CA 1
ATOM 2638 C C . VAL A 1 340 ? -18.135 -27.970 7.897 1.00 95.94 340 VAL A C 1
ATOM 2640 O O . VAL A 1 340 ? -18.096 -27.442 6.785 1.00 95.94 340 VAL A O 1
ATOM 2643 N N . ARG A 1 341 ? -19.271 -28.382 8.454 1.00 95.50 341 ARG A N 1
ATOM 2644 C CA . ARG A 1 341 ? -20.575 -28.224 7.808 1.00 95.50 341 ARG A CA 1
ATOM 2645 C C . ARG A 1 341 ? -21.466 -27.317 8.637 1.00 95.50 341 ARG A C 1
ATOM 2647 O O . ARG A 1 341 ? -21.525 -27.445 9.854 1.00 95.50 341 ARG A O 1
ATOM 2654 N N . ILE A 1 342 ? -22.180 -26.418 7.970 1.00 94.50 342 ILE A N 1
ATOM 2655 C CA . ILE A 1 342 ? -23.188 -25.550 8.584 1.00 94.50 342 ILE A CA 1
ATOM 2656 C C . ILE A 1 342 ? -24.506 -25.819 7.874 1.00 94.50 342 ILE A C 1
ATOM 2658 O O . ILE A 1 342 ? -24.597 -25.665 6.655 1.00 94.50 342 ILE A O 1
ATOM 2662 N N . ALA A 1 343 ? -25.524 -26.256 8.617 1.00 92.50 343 ALA A N 1
ATOM 2663 C CA . ALA A 1 343 ? -26.813 -26.658 8.056 1.00 92.50 343 ALA A CA 1
ATOM 2664 C C . ALA A 1 343 ? -26.652 -27.638 6.872 1.00 92.50 343 ALA A C 1
ATOM 2666 O O . ALA A 1 343 ? -27.218 -27.429 5.800 1.00 92.50 343 ALA A O 1
ATOM 2667 N N . GLN A 1 344 ? -25.826 -28.679 7.050 1.00 90.56 344 GLN A N 1
ATOM 2668 C CA . GLN A 1 344 ? -25.467 -29.704 6.050 1.00 90.56 344 GLN A CA 1
ATOM 2669 C C . GLN A 1 344 ? -24.614 -29.230 4.856 1.00 90.56 344 GLN A C 1
ATOM 2671 O O . GLN A 1 344 ? -24.175 -30.070 4.063 1.00 90.56 344 GLN A O 1
ATOM 2676 N N . HIS A 1 345 ? -24.315 -27.938 4.723 1.00 93.25 345 HIS A N 1
ATOM 2677 C CA . HIS A 1 345 ? -23.481 -27.413 3.640 1.00 93.25 345 HIS A CA 1
ATOM 2678 C C . HIS A 1 345 ? -22.018 -27.338 4.075 1.00 93.25 345 HIS A C 1
ATOM 2680 O O . HIS A 1 345 ? -21.730 -26.856 5.167 1.00 93.25 345 HIS A O 1
ATOM 2686 N N . ASP A 1 346 ? -21.098 -27.804 3.230 1.00 93.56 346 ASP A N 1
ATOM 2687 C CA . ASP A 1 346 ? -19.659 -27.713 3.496 1.00 93.56 346 ASP A CA 1
ATOM 2688 C C . ASP A 1 346 ? -19.174 -26.262 3.385 1.00 93.56 346 ASP A C 1
ATOM 2690 O O . ASP A 1 346 ? -19.314 -25.623 2.338 1.00 93.56 346 ASP A O 1
ATOM 2694 N N . LEU A 1 347 ? -18.578 -25.752 4.464 1.00 92.62 347 LEU A N 1
ATOM 2695 C CA . LEU A 1 347 ? -18.066 -24.388 4.563 1.00 92.62 347 LEU A CA 1
ATOM 2696 C C . LEU A 1 347 ? -16.991 -24.093 3.506 1.00 92.62 347 LEU A C 1
ATOM 2698 O O . LEU A 1 347 ? -16.886 -22.961 3.020 1.00 92.62 347 LEU A O 1
ATOM 2702 N N . ALA A 1 348 ? -16.211 -25.105 3.110 1.00 90.75 348 ALA A N 1
ATOM 2703 C CA . ALA A 1 348 ? -15.152 -24.941 2.118 1.00 90.75 348 ALA A CA 1
ATOM 2704 C C . ALA A 1 348 ? -15.695 -24.500 0.746 1.00 90.75 348 ALA A C 1
ATOM 2706 O O . ALA A 1 348 ? -15.058 -23.686 0.078 1.00 90.75 348 ALA A O 1
ATOM 2707 N N . GLY A 1 349 ? -16.882 -24.980 0.359 1.00 89.69 349 GLY A N 1
ATOM 2708 C CA . GLY A 1 349 ? -17.493 -24.722 -0.950 1.00 89.69 349 GLY A CA 1
ATOM 2709 C C . GLY A 1 349 ? -18.483 -23.553 -1.001 1.00 89.69 349 GLY A C 1
ATOM 2710 O O . GLY A 1 349 ? -18.976 -23.226 -2.078 1.00 89.69 349 GLY A O 1
ATOM 2711 N N . LEU A 1 350 ? -18.808 -22.920 0.130 1.00 91.12 350 LEU A N 1
ATOM 2712 C CA . LEU A 1 350 ? -19.794 -21.834 0.161 1.00 91.12 350 LEU A CA 1
ATOM 2713 C C . LEU A 1 350 ? -19.281 -20.557 -0.523 1.00 91.12 350 LEU A C 1
ATOM 2715 O O . LEU A 1 350 ? -18.110 -20.200 -0.430 1.00 91.12 350 LEU A O 1
ATOM 2719 N N . HIS A 1 351 ? -20.155 -19.791 -1.167 1.00 90.94 351 HIS A N 1
ATOM 2720 C CA . HIS A 1 351 ? -19.761 -18.469 -1.656 1.00 90.94 351 HIS A CA 1
ATOM 2721 C C . HIS A 1 351 ? -19.523 -17.511 -0.473 1.00 90.94 351 HIS A C 1
ATOM 2723 O O . HIS A 1 351 ? -20.268 -17.547 0.511 1.00 90.94 351 HIS A O 1
ATOM 2729 N N . GLN A 1 352 ? -18.521 -16.624 -0.553 1.00 88.69 352 GLN A N 1
ATOM 2730 C CA . GLN A 1 352 ? -18.182 -15.705 0.548 1.00 88.69 352 GLN A CA 1
ATOM 2731 C C . GLN A 1 352 ? -19.368 -14.803 0.919 1.00 88.69 352 GLN A C 1
ATOM 2733 O O . GLN A 1 352 ? -19.600 -14.537 2.097 1.00 88.69 352 GLN A O 1
ATOM 2738 N N . LYS A 1 353 ? -20.180 -14.419 -0.079 1.00 85.56 353 LYS A N 1
ATOM 2739 C CA . LYS A 1 353 ? -21.444 -13.687 0.123 1.00 85.56 353 LYS A CA 1
ATOM 2740 C C . LYS A 1 353 ? -22.402 -14.377 1.088 1.00 85.56 353 LYS A C 1
ATOM 2742 O O . LYS A 1 353 ? -22.974 -13.727 1.954 1.00 85.56 353 LYS A O 1
ATOM 2747 N N . THR A 1 354 ? -22.544 -15.694 0.980 1.00 88.56 354 THR A N 1
ATOM 2748 C CA . THR A 1 354 ? -23.425 -16.462 1.864 1.00 88.56 354 THR A CA 1
ATOM 2749 C C . THR A 1 354 ? -22.899 -16.484 3.296 1.00 88.56 354 THR A C 1
ATOM 2751 O O . THR A 1 354 ? -23.690 -16.356 4.225 1.00 88.56 354 THR A O 1
ATOM 2754 N N . ILE A 1 355 ? -21.580 -16.601 3.474 1.00 88.88 355 ILE A N 1
ATOM 2755 C CA . ILE A 1 355 ? -20.935 -16.590 4.793 1.00 88.88 355 ILE A CA 1
ATOM 2756 C C . ILE A 1 355 ? -21.201 -15.251 5.486 1.00 88.88 355 ILE A C 1
ATOM 2758 O O . ILE A 1 355 ? -21.836 -15.247 6.535 1.00 88.88 355 ILE A O 1
ATOM 2762 N N . PHE A 1 356 ? -20.822 -14.112 4.893 1.00 83.75 356 PHE A N 1
ATOM 2763 C CA . PHE A 1 356 ? -20.950 -12.823 5.592 1.00 83.75 356 PHE A CA 1
ATOM 2764 C C . PHE A 1 356 ? -22.404 -12.359 5.789 1.00 83.75 356 PHE A C 1
ATOM 2766 O O . PHE A 1 356 ? -22.684 -11.608 6.716 1.00 83.75 356 PHE A O 1
ATOM 2773 N N . GLN A 1 357 ? -23.349 -12.793 4.944 1.00 82.44 357 GLN A N 1
ATOM 2774 C CA . GLN A 1 357 ? -24.773 -12.463 5.117 1.00 82.44 357 GLN A CA 1
ATOM 2775 C C . GLN A 1 357 ? -25.455 -13.266 6.231 1.00 82.44 357 GLN A C 1
ATOM 2777 O O . GLN A 1 357 ? -26.528 -12.879 6.695 1.00 82.44 357 GLN A O 1
ATOM 2782 N N . ARG A 1 358 ? -24.901 -14.425 6.605 1.00 87.12 358 ARG A N 1
ATOM 2783 C CA . ARG A 1 358 ? -25.544 -15.376 7.527 1.00 87.12 358 ARG A CA 1
ATOM 2784 C C . ARG A 1 358 ? -24.762 -15.587 8.821 1.00 87.12 358 ARG A C 1
ATOM 2786 O O . ARG A 1 358 ? -25.358 -16.022 9.801 1.00 87.12 358 ARG A O 1
ATOM 2793 N N . LEU A 1 359 ? -23.467 -15.280 8.831 1.00 88.44 359 LEU A N 1
ATOM 2794 C CA . LEU A 1 359 ? -22.584 -15.383 9.986 1.00 88.44 359 LEU A CA 1
ATOM 2795 C C . LEU A 1 359 ? -22.104 -13.988 10.387 1.00 88.44 359 LEU A C 1
ATOM 2797 O O . LEU A 1 359 ? -21.467 -13.285 9.605 1.00 88.44 359 LEU A O 1
ATOM 2801 N N . GLY A 1 360 ? -22.414 -13.604 11.625 1.00 87.88 360 GLY A N 1
ATOM 2802 C CA . GLY A 1 360 ? -21.864 -12.412 12.260 1.00 87.88 360 GLY A CA 1
ATOM 2803 C C . GLY A 1 360 ? -20.602 -12.763 13.041 1.00 87.88 360 GLY A C 1
ATOM 2804 O O . GLY A 1 360 ? -20.575 -13.761 13.761 1.00 87.88 360 GLY A O 1
ATOM 2805 N N . PHE A 1 361 ? -19.572 -11.929 12.925 1.00 87.50 361 PHE A N 1
ATOM 2806 C CA . PHE A 1 361 ? -18.321 -12.086 13.657 1.00 87.50 361 PHE A CA 1
ATOM 2807 C C . PHE A 1 361 ? -17.987 -10.805 14.418 1.00 87.50 361 PHE A C 1
ATOM 2809 O O . PHE A 1 361 ? -18.015 -9.715 13.851 1.00 87.50 361 PHE A O 1
ATOM 2816 N N . ALA A 1 362 ? -17.661 -10.945 15.702 1.00 86.69 362 ALA A N 1
ATOM 2817 C CA . ALA A 1 362 ? -17.241 -9.849 16.563 1.00 86.69 362 ALA A CA 1
ATOM 2818 C C . ALA A 1 362 ? -15.873 -10.185 17.165 1.00 86.69 362 ALA A C 1
ATOM 2820 O O . ALA A 1 362 ? -15.710 -11.211 17.826 1.00 86.69 362 ALA A O 1
ATOM 2821 N N . ASN A 1 363 ? -14.893 -9.319 16.913 1.00 83.06 363 ASN A N 1
ATOM 2822 C CA . ASN A 1 363 ? -13.519 -9.483 17.378 1.00 83.06 363 ASN A CA 1
ATOM 2823 C C . ASN A 1 363 ? -13.238 -8.585 18.596 1.00 83.06 363 ASN A C 1
ATOM 2825 O O . ASN A 1 363 ? -13.834 -7.519 18.728 1.00 83.06 363 ASN A O 1
ATOM 2829 N N . SER A 1 364 ? -12.279 -8.971 19.443 1.00 80.12 364 SER A N 1
ATOM 2830 C CA . SER A 1 364 ? -11.788 -8.146 20.560 1.00 80.12 364 SER A CA 1
ATOM 2831 C C . SER A 1 364 ? -11.076 -6.874 20.087 1.00 80.12 364 SER A C 1
ATOM 2833 O O . SER A 1 364 ? -10.988 -5.896 20.827 1.00 80.12 364 SER A O 1
ATOM 2835 N N . ARG A 1 365 ? -10.572 -6.883 18.846 1.00 80.56 365 ARG A N 1
ATOM 2836 C CA . ARG A 1 365 ? -9.917 -5.753 18.177 1.00 80.56 365 ARG A CA 1
ATOM 2837 C C . ARG A 1 365 ? -10.626 -5.456 16.852 1.00 80.56 365 ARG A C 1
ATOM 2839 O O . ARG A 1 365 ? -10.198 -5.970 15.816 1.00 80.56 365 ARG A O 1
ATOM 2846 N N . PRO A 1 366 ? -11.748 -4.717 16.869 1.00 82.75 366 PRO A N 1
ATOM 2847 C CA . PRO A 1 366 ? -12.450 -4.362 15.644 1.00 82.75 366 PRO A CA 1
ATOM 2848 C C . PRO A 1 366 ? -11.625 -3.374 14.816 1.00 82.75 366 PRO A C 1
ATOM 2850 O O . PRO A 1 366 ? -10.936 -2.510 15.359 1.00 82.75 366 PRO A O 1
ATOM 2853 N N . VAL A 1 367 ? -11.728 -3.493 13.494 1.00 82.94 367 VAL A N 1
ATOM 2854 C CA . VAL A 1 367 ? -11.202 -2.503 12.551 1.00 82.94 367 VAL A CA 1
ATOM 2855 C C . VAL A 1 367 ? -12.346 -1.569 12.177 1.00 82.94 367 VAL A C 1
ATOM 2857 O O . VAL A 1 367 ? -13.415 -2.033 11.783 1.00 82.94 367 VAL A O 1
ATOM 2860 N N . VAL A 1 368 ? -12.120 -0.265 12.317 1.00 85.25 368 VAL A N 1
ATOM 2861 C CA . VAL A 1 368 ? -13.046 0.789 11.889 1.00 85.25 368 VAL A CA 1
ATOM 2862 C C . VAL A 1 368 ? -12.365 1.545 10.758 1.00 85.25 368 VAL A C 1
ATOM 2864 O O . VAL A 1 368 ? -11.221 1.972 10.900 1.00 85.25 368 VAL A O 1
ATOM 2867 N N . PHE A 1 369 ? -13.047 1.660 9.627 1.00 86.19 369 PHE A N 1
ATOM 2868 C CA . PHE A 1 369 ? -12.566 2.357 8.445 1.00 86.19 369 PHE A CA 1
ATOM 2869 C C . PHE A 1 369 ? -12.827 3.859 8.559 1.00 86.19 369 PHE A C 1
ATOM 2871 O O . PHE A 1 369 ? -13.769 4.293 9.229 1.00 86.19 369 PHE A O 1
ATOM 2878 N N . ASP A 1 370 ? -12.017 4.653 7.862 1.00 84.06 370 ASP A N 1
ATOM 2879 C CA . ASP A 1 370 ? -12.235 6.092 7.756 1.00 84.06 370 ASP A CA 1
ATOM 2880 C C . ASP A 1 370 ? -13.598 6.381 7.115 1.00 84.06 370 ASP A C 1
ATOM 2882 O O . ASP A 1 370 ? -13.915 5.894 6.028 1.00 84.06 370 ASP A O 1
ATOM 2886 N N . GLY A 1 371 ? -14.413 7.174 7.805 1.00 80.88 371 GLY A N 1
ATOM 2887 C CA . GLY A 1 371 ? -15.778 7.490 7.402 1.00 80.88 371 GLY A CA 1
ATOM 2888 C C . GLY A 1 371 ? -16.661 7.791 8.606 1.00 80.88 371 GLY A C 1
ATOM 2889 O O . GLY A 1 371 ? -16.197 7.895 9.744 1.00 80.88 371 GLY A O 1
ATOM 2890 N N . THR A 1 372 ? -17.958 7.936 8.366 1.00 73.56 372 THR A N 1
ATOM 2891 C CA . THR A 1 372 ? -18.932 8.080 9.445 1.00 73.56 372 THR A CA 1
ATOM 2892 C C . THR A 1 372 ? -19.199 6.734 10.125 1.00 73.56 372 THR A C 1
ATOM 2894 O O . THR A 1 372 ? -18.902 5.655 9.602 1.00 73.56 372 THR A O 1
ATOM 2897 N N . PHE A 1 373 ? -19.811 6.788 11.311 1.00 73.75 373 PHE A N 1
ATOM 2898 C CA . PHE A 1 373 ? -20.319 5.590 11.983 1.00 73.75 373 PHE A CA 1
ATOM 2899 C C . PHE A 1 373 ? -21.298 4.823 11.080 1.00 73.75 373 PHE A C 1
ATOM 2901 O O . PHE A 1 373 ? -21.233 3.599 10.997 1.00 73.75 373 PHE A O 1
ATOM 2908 N N . LEU A 1 374 ? -22.149 5.552 10.348 1.00 73.50 374 LEU A N 1
ATOM 2909 C CA . LEU A 1 374 ? -23.091 4.965 9.403 1.00 73.50 374 LEU A CA 1
ATOM 2910 C C . LEU A 1 374 ? -22.366 4.263 8.250 1.00 73.50 374 LEU A C 1
ATOM 2912 O O . LEU A 1 374 ? -22.733 3.139 7.932 1.00 73.50 374 LEU A O 1
ATOM 2916 N N . ASP A 1 375 ? -21.331 4.871 7.668 1.00 74.56 375 ASP A N 1
ATOM 2917 C CA . ASP A 1 375 ? -20.595 4.263 6.549 1.00 74.56 375 ASP A CA 1
ATOM 2918 C C . ASP A 1 375 ? -20.025 2.899 6.943 1.00 74.56 375 ASP A C 1
ATOM 2920 O O . ASP A 1 375 ? -20.243 1.911 6.245 1.00 74.56 375 ASP A O 1
ATOM 2924 N N . ASN A 1 376 ? -19.382 2.826 8.113 1.00 80.88 376 ASN A N 1
ATOM 2925 C CA . ASN A 1 376 ? -18.810 1.593 8.659 1.00 80.88 376 ASN A CA 1
ATOM 2926 C C . ASN A 1 376 ? -19.854 0.498 8.883 1.00 80.88 376 ASN A C 1
ATOM 2928 O O . ASN A 1 376 ? -19.623 -0.674 8.591 1.00 80.88 376 ASN A O 1
ATOM 2932 N N . LEU A 1 377 ? -21.017 0.881 9.392 1.00 76.19 377 LEU A N 1
ATOM 2933 C CA . LEU A 1 377 ? -22.111 -0.042 9.649 1.00 76.19 377 LEU A CA 1
ATOM 2934 C C . LEU A 1 377 ? -22.808 -0.523 8.374 1.00 76.19 377 LEU A C 1
ATOM 2936 O O . LEU A 1 377 ? -23.293 -1.652 8.320 1.00 76.19 377 LEU A O 1
ATOM 2940 N N . MET A 1 378 ? -22.868 0.332 7.355 1.00 74.94 378 MET A N 1
ATOM 2941 C CA . MET A 1 378 ? -23.489 0.029 6.070 1.00 74.94 378 MET A CA 1
ATOM 2942 C C . MET A 1 378 ? -22.550 -0.733 5.129 1.00 74.94 378 MET A C 1
ATOM 2944 O O . MET A 1 378 ? -23.015 -1.200 4.089 1.00 74.94 378 MET A O 1
ATOM 2948 N N . LEU A 1 379 ? -21.275 -0.931 5.497 1.00 76.75 379 LEU A N 1
ATOM 2949 C CA . LEU A 1 379 ? -20.292 -1.691 4.713 1.00 76.75 379 LEU A CA 1
ATOM 2950 C C . LEU A 1 379 ? -20.835 -3.006 4.122 1.00 76.75 379 LEU A C 1
ATOM 2952 O O . LEU A 1 379 ? -20.675 -3.206 2.918 1.00 76.75 379 LEU A O 1
ATOM 2956 N N . PRO A 1 380 ? -21.538 -3.870 4.885 1.00 74.12 380 PRO A N 1
ATOM 2957 C CA . PRO A 1 380 ? -22.066 -5.134 4.360 1.00 74.12 380 PRO A CA 1
ATOM 2958 C C . PRO A 1 380 ? -23.214 -4.979 3.348 1.00 74.12 380 PRO A C 1
ATOM 2960 O O . PRO A 1 380 ? -23.593 -5.953 2.695 1.00 74.12 380 PRO A O 1
ATOM 2963 N N . LEU A 1 381 ? -23.811 -3.787 3.255 1.00 70.81 381 LEU A N 1
ATOM 2964 C CA . LEU A 1 381 ? -24.970 -3.484 2.414 1.00 70.81 381 LEU A CA 1
ATOM 2965 C C . LEU A 1 381 ? -24.586 -2.796 1.098 1.00 70.81 381 LEU A C 1
ATOM 2967 O O . LEU A 1 381 ? -25.400 -2.789 0.169 1.00 70.81 381 LEU A O 1
ATOM 2971 N N . TYR A 1 382 ? -23.367 -2.260 0.980 1.00 69.00 382 TYR A N 1
ATOM 2972 C CA . TYR A 1 382 ? -22.878 -1.757 -0.302 1.00 69.00 382 TYR A CA 1
ATOM 2973 C C . TYR A 1 382 ? -22.682 -2.918 -1.281 1.00 69.00 382 TYR A C 1
ATOM 2975 O O . TYR A 1 382 ? -22.070 -3.941 -0.968 1.00 69.00 382 TYR A O 1
ATOM 2983 N N . ARG A 1 383 ? -23.227 -2.771 -2.493 1.00 61.53 383 ARG A N 1
ATOM 2984 C CA . ARG A 1 383 ? -23.061 -3.772 -3.552 1.00 61.53 383 ARG A CA 1
ATOM 2985 C C . ARG A 1 383 ? -21.679 -3.651 -4.181 1.00 61.53 383 ARG A C 1
ATOM 2987 O O . ARG A 1 383 ? -21.140 -2.553 -4.310 1.00 61.53 383 ARG A O 1
ATOM 2994 N N . LEU A 1 384 ? -21.149 -4.790 -4.626 1.00 56.94 384 LEU A N 1
ATOM 2995 C CA . LEU A 1 384 ? -19.988 -4.827 -5.510 1.00 56.94 384 LEU A CA 1
ATOM 2996 C C . LEU A 1 384 ? -20.299 -3.972 -6.752 1.00 56.94 384 LEU A C 1
ATOM 2998 O O . LEU A 1 384 ? -21.308 -4.239 -7.412 1.00 56.94 384 LEU A O 1
ATOM 3002 N N . PRO A 1 385 ? -19.492 -2.943 -7.069 1.00 53.44 385 PRO A N 1
ATOM 3003 C CA . PRO A 1 385 ? -19.654 -2.217 -8.316 1.00 53.44 385 PRO A CA 1
ATOM 3004 C C . PRO A 1 385 ? -19.436 -3.147 -9.505 1.00 53.44 385 PRO A C 1
ATOM 3006 O O . PRO A 1 385 ? -18.558 -4.012 -9.485 1.00 53.44 385 PRO A O 1
ATOM 3009 N N . ASP A 1 386 ? -20.219 -2.929 -10.555 1.00 55.12 386 ASP A N 1
ATOM 3010 C CA . ASP A 1 386 ? -19.980 -3.531 -11.861 1.00 55.12 386 ASP A CA 1
ATOM 3011 C C . ASP A 1 386 ? -18.608 -3.055 -12.370 1.00 55.12 386 ASP A C 1
ATOM 3013 O O . ASP A 1 386 ? -18.357 -1.850 -12.432 1.00 55.12 386 ASP A O 1
ATOM 3017 N N . ALA A 1 387 ? -17.696 -3.981 -12.683 1.00 50.78 387 ALA A N 1
ATOM 3018 C CA . ALA A 1 387 ? -16.279 -3.679 -12.929 1.00 50.78 387 ALA A CA 1
ATOM 3019 C C . ALA A 1 387 ? -16.046 -2.700 -14.100 1.00 50.78 387 ALA A C 1
ATOM 3021 O O . ALA A 1 387 ? -15.011 -2.032 -14.155 1.00 50.78 387 ALA A O 1
ATOM 3022 N N . ASP A 1 388 ? -17.018 -2.593 -15.010 1.00 48.22 388 ASP A N 1
ATOM 3023 C CA . ASP A 1 388 ? -16.978 -1.728 -16.191 1.00 48.22 388 ASP A CA 1
ATOM 3024 C C . ASP A 1 388 ? -17.715 -0.389 -16.012 1.00 48.22 388 ASP A C 1
ATOM 3026 O O . ASP A 1 388 ? -17.674 0.461 -16.908 1.00 48.22 388 ASP A O 1
ATOM 3030 N N . LYS A 1 389 ? -18.374 -0.159 -14.869 1.00 48.03 389 LYS A N 1
ATOM 3031 C CA . LYS A 1 389 ? -19.077 1.098 -14.588 1.00 48.03 389 LYS A CA 1
ATOM 3032 C C . LYS A 1 389 ? -18.386 1.849 -13.451 1.00 48.03 389 LYS A C 1
ATOM 3034 O O . LYS A 1 389 ? -18.041 1.251 -12.435 1.00 48.03 389 LYS A O 1
ATOM 3039 N N . PRO A 1 390 ? -18.178 3.171 -13.583 1.00 47.91 390 PRO A N 1
ATOM 3040 C CA . PRO A 1 390 ? -17.725 3.968 -12.453 1.00 47.91 390 PRO A CA 1
ATOM 3041 C C . PRO A 1 390 ? -18.713 3.797 -11.296 1.00 47.91 390 PRO A C 1
ATOM 3043 O O . PRO A 1 390 ? -19.923 3.764 -11.514 1.00 47.91 390 PRO A O 1
ATOM 3046 N N . PHE A 1 391 ? -18.187 3.674 -10.077 1.00 48.62 391 PHE A N 1
ATOM 3047 C CA . PHE A 1 391 ? -18.984 3.601 -8.857 1.00 48.62 391 PHE A CA 1
ATOM 3048 C C . PHE A 1 391 ? -19.864 4.854 -8.759 1.00 48.62 391 PHE A C 1
ATOM 3050 O O . PHE A 1 391 ? -19.388 5.941 -8.434 1.00 48.62 391 PHE A O 1
ATOM 3057 N N . LEU A 1 392 ? -21.144 4.712 -9.098 1.00 47.41 392 LEU A N 1
ATOM 3058 C CA . LEU A 1 392 ? -22.150 5.740 -8.889 1.00 47.41 392 LEU A CA 1
ATOM 3059 C C . LEU A 1 392 ? -22.826 5.423 -7.554 1.00 47.41 392 LEU A C 1
ATOM 3061 O O . LEU A 1 392 ? -23.662 4.525 -7.475 1.00 47.41 392 LEU A O 1
ATOM 3065 N N . LEU A 1 393 ? -22.460 6.175 -6.509 1.00 50.47 393 LEU A N 1
ATOM 3066 C CA . LEU A 1 393 ? -23.112 6.175 -5.184 1.00 50.47 393 LEU A CA 1
ATOM 3067 C C . LEU A 1 393 ? -24.651 6.196 -5.284 1.00 50.47 393 LEU A C 1
ATOM 3069 O O . LEU A 1 393 ? -25.353 5.624 -4.452 1.00 50.47 393 LEU A O 1
ATOM 3073 N N . THR A 1 394 ? -25.158 6.781 -6.366 1.00 50.69 394 THR A N 1
ATOM 3074 C CA . THR A 1 394 ? -26.560 7.071 -6.646 1.00 50.69 394 THR A CA 1
ATOM 3075 C C . THR A 1 394 ? -27.476 5.841 -6.631 1.00 50.69 394 THR A C 1
ATOM 3077 O O . THR A 1 394 ? -28.586 5.932 -6.116 1.00 50.69 394 THR A O 1
ATOM 3080 N N . GLU A 1 395 ? -27.043 4.677 -7.135 1.00 51.16 395 GLU A N 1
ATOM 3081 C CA . GLU A 1 395 ? -27.903 3.473 -7.157 1.00 51.16 395 GLU A CA 1
ATOM 3082 C C . GLU A 1 395 ? -28.079 2.855 -5.761 1.00 51.16 395 GLU A C 1
ATOM 3084 O O . GLU A 1 395 ? -29.165 2.387 -5.409 1.00 51.16 395 GLU A O 1
ATOM 3089 N N . THR A 1 396 ? -27.029 2.884 -4.932 1.00 51.81 396 THR A N 1
ATOM 3090 C CA . THR A 1 396 ? -27.110 2.364 -3.556 1.00 51.81 396 THR A CA 1
ATOM 3091 C C . THR A 1 396 ? -27.857 3.342 -2.650 1.00 51.81 396 THR A C 1
ATOM 3093 O O . THR A 1 396 ? -28.673 2.923 -1.830 1.00 51.81 396 THR A O 1
ATOM 3096 N N . GLU A 1 397 ? -27.659 4.647 -2.853 1.00 53.81 397 GLU A N 1
ATOM 3097 C CA . GLU A 1 397 ? -28.427 5.705 -2.192 1.00 53.81 397 GLU A CA 1
ATOM 3098 C C . GLU A 1 397 ? -29.927 5.602 -2.492 1.00 53.81 397 GLU A C 1
ATOM 3100 O O . GLU A 1 397 ? -30.741 5.762 -1.583 1.00 53.81 397 GLU A O 1
ATOM 3105 N N . GLN A 1 398 ? -30.308 5.279 -3.731 1.00 55.50 398 GLN A N 1
ATOM 3106 C CA . GLN A 1 398 ? -31.709 5.121 -4.121 1.00 55.50 398 GLN A CA 1
ATOM 3107 C C . GLN A 1 398 ? -32.381 3.947 -3.389 1.00 55.50 398 GLN A C 1
ATOM 3109 O O . GLN A 1 398 ? -33.468 4.107 -2.834 1.00 55.50 398 GLN A O 1
ATOM 3114 N N . HIS A 1 399 ? -31.704 2.802 -3.279 1.00 54.66 399 HIS A N 1
ATOM 3115 C CA . HIS A 1 399 ? -32.222 1.651 -2.532 1.00 54.66 399 HIS A CA 1
ATOM 3116 C C . HIS A 1 399 ? -32.270 1.884 -1.009 1.00 54.66 399 HIS A C 1
ATOM 3118 O O . HIS A 1 399 ? -33.182 1.408 -0.322 1.00 54.66 399 HIS A O 1
ATOM 3124 N N . LEU A 1 400 ? -31.309 2.644 -0.466 1.00 56.88 400 LEU A N 1
ATOM 3125 C CA . LEU A 1 400 ? -31.339 3.096 0.929 1.00 56.88 400 LEU A CA 1
ATOM 3126 C C . LEU A 1 400 ? -32.523 4.037 1.190 1.00 56.88 400 LEU A C 1
ATOM 3128 O O . LEU A 1 400 ? -33.175 3.921 2.226 1.00 56.88 400 LEU A O 1
ATOM 3132 N N . GLN A 1 401 ? -32.801 4.966 0.271 1.00 59.06 401 GLN A N 1
ATOM 3133 C CA . GLN A 1 401 ? -33.915 5.914 0.380 1.00 59.06 401 GLN A CA 1
ATOM 3134 C C . GLN A 1 401 ? -35.265 5.190 0.393 1.00 59.06 401 GLN A C 1
ATOM 3136 O O . GLN A 1 401 ? -36.109 5.499 1.234 1.00 59.06 401 GLN A O 1
ATOM 3141 N N . GLU A 1 402 ? -35.440 4.178 -0.460 1.00 59.34 402 GLU A N 1
ATOM 3142 C CA . GLU A 1 402 ? -36.648 3.339 -0.508 1.00 59.34 402 GLU A CA 1
ATOM 3143 C C . GLU A 1 402 ? -36.919 2.605 0.819 1.00 59.34 402 GLU A C 1
ATOM 3145 O O . GLU A 1 402 ? -38.074 2.416 1.199 1.00 59.34 402 GLU A O 1
ATOM 3150 N N . ASN A 1 403 ? -35.870 2.248 1.570 1.00 61.41 403 ASN A N 1
ATOM 3151 C CA . ASN A 1 403 ? -35.973 1.511 2.837 1.00 61.41 403 ASN A CA 1
ATOM 3152 C C . ASN A 1 403 ? -35.710 2.362 4.090 1.00 61.41 403 ASN A C 1
ATOM 3154 O O . ASN A 1 403 ? -35.646 1.828 5.200 1.00 61.41 403 ASN A O 1
ATOM 3158 N N . LYS A 1 404 ? -35.580 3.685 3.946 1.00 62.12 404 LYS A N 1
ATOM 3159 C CA . LYS A 1 404 ? -35.069 4.588 4.990 1.00 62.12 404 LYS A CA 1
ATOM 3160 C C . LYS A 1 404 ? -35.845 4.528 6.307 1.00 62.12 404 LYS A C 1
ATOM 3162 O O . LYS A 1 404 ? -35.234 4.580 7.369 1.00 62.12 404 LYS A O 1
ATOM 3167 N N . GLY A 1 405 ? -37.173 4.398 6.250 1.00 63.81 405 GLY A N 1
ATOM 3168 C CA . GLY A 1 405 ? -38.021 4.280 7.445 1.00 63.81 405 GLY A CA 1
ATOM 3169 C C . GLY A 1 405 ? -37.750 2.994 8.229 1.00 63.81 405 GLY A C 1
ATOM 3170 O O . GLY A 1 405 ? -37.424 3.052 9.409 1.00 63.81 405 GLY A O 1
ATOM 3171 N N . ARG A 1 406 ? -37.776 1.844 7.543 1.00 68.38 406 ARG A N 1
ATOM 3172 C CA . ARG A 1 406 ? -37.463 0.534 8.140 1.00 68.38 406 ARG A CA 1
ATOM 3173 C C . ARG A 1 406 ? -36.038 0.468 8.674 1.00 68.38 406 ARG A C 1
ATOM 3175 O O . ARG A 1 406 ? -35.820 -0.084 9.744 1.00 68.38 406 ARG A O 1
ATOM 3182 N N . LEU A 1 407 ? -35.084 1.026 7.929 1.00 66.38 407 LEU A N 1
ATOM 3183 C CA . LEU A 1 407 ? -33.685 1.062 8.333 1.00 66.38 407 LEU A CA 1
ATOM 3184 C C . LEU A 1 407 ? -33.515 1.910 9.599 1.00 66.38 407 LEU A C 1
ATOM 3186 O O . LEU A 1 407 ? -32.852 1.475 10.529 1.00 66.38 407 LEU A O 1
ATOM 3190 N N . ARG A 1 408 ? -34.149 3.089 9.662 1.00 69.50 408 ARG A N 1
ATOM 3191 C CA . ARG A 1 408 ? -34.123 3.964 10.844 1.00 69.50 408 ARG A CA 1
ATOM 3192 C C . ARG A 1 408 ? -34.721 3.283 12.074 1.00 69.50 408 ARG A C 1
ATOM 3194 O O . ARG A 1 408 ? -34.156 3.389 13.155 1.00 69.50 408 ARG A O 1
ATOM 3201 N N . ASP A 1 409 ? -35.860 2.621 11.926 1.00 75.38 409 ASP A N 1
ATOM 3202 C CA . ASP A 1 409 ? -36.529 1.999 13.068 1.00 75.38 409 ASP A CA 1
ATOM 3203 C C . ASP A 1 409 ? -35.716 0.795 13.583 1.00 75.38 409 ASP A C 1
ATOM 3205 O O . ASP A 1 409 ? -35.502 0.667 14.787 1.00 75.38 409 ASP A O 1
ATOM 3209 N N . TRP A 1 410 ? -35.139 -0.000 12.673 1.00 76.44 410 TRP A N 1
ATOM 3210 C CA . TRP A 1 410 ? -34.163 -1.038 13.019 1.00 76.44 410 TRP A CA 1
ATOM 3211 C C . TRP A 1 410 ? -32.898 -0.462 13.676 1.00 76.44 410 TRP A C 1
ATOM 3213 O O . TRP A 1 410 ? -32.379 -1.046 14.621 1.00 76.44 410 TRP A O 1
ATOM 3223 N N . TRP A 1 411 ? -32.422 0.708 13.232 1.00 73.44 411 TRP A N 1
ATOM 3224 C CA . TRP A 1 411 ? -31.285 1.404 13.846 1.00 73.44 411 TRP A CA 1
ATOM 3225 C C . TRP A 1 411 ? -31.537 1.757 15.307 1.00 73.44 411 TRP A C 1
ATOM 3227 O O . TRP A 1 411 ? -30.663 1.538 16.144 1.00 73.44 411 TRP A O 1
ATOM 3237 N N . PHE A 1 412 ? -32.719 2.296 15.614 1.00 78.00 412 PHE A N 1
ATOM 3238 C CA . PHE A 1 412 ? -33.096 2.583 16.994 1.00 78.00 412 PHE A CA 1
ATOM 3239 C C . PHE A 1 412 ? -33.124 1.305 17.828 1.00 78.00 412 PHE A C 1
ATOM 3241 O O . PHE A 1 412 ? -32.500 1.268 18.883 1.00 78.00 412 PHE A O 1
ATOM 3248 N N . GLU A 1 413 ? -33.760 0.243 17.328 1.00 82.38 413 GLU A N 1
ATOM 3249 C CA . GLU A 1 413 ? -33.789 -1.053 18.011 1.00 82.38 413 GLU A CA 1
ATOM 3250 C C . GLU A 1 413 ? -32.374 -1.595 18.269 1.00 82.38 413 GLU A C 1
ATOM 3252 O O . GLU A 1 413 ? -32.068 -2.022 19.381 1.00 82.38 413 GLU A O 1
ATOM 3257 N N . PHE A 1 414 ? -31.482 -1.516 17.281 1.00 78.69 414 PHE A N 1
ATOM 3258 C CA . PHE A 1 414 ? -30.100 -1.978 17.389 1.00 78.69 414 PHE A CA 1
ATOM 3259 C C . PHE A 1 414 ? -29.292 -1.185 18.424 1.00 78.69 414 PHE A C 1
ATOM 3261 O O . PHE A 1 414 ? -28.660 -1.779 19.296 1.00 78.69 414 PHE A O 1
ATOM 3268 N N . ILE A 1 415 ? -29.343 0.150 18.371 1.00 80.38 415 ILE A N 1
ATOM 3269 C CA . ILE A 1 415 ? -28.646 1.033 19.320 1.00 80.38 415 ILE A CA 1
ATOM 3270 C C . ILE A 1 415 ? -29.145 0.798 20.749 1.00 80.38 415 ILE A C 1
ATOM 3272 O O . ILE A 1 415 ? -28.337 0.726 21.676 1.00 80.38 415 ILE A O 1
ATOM 3276 N N . THR A 1 416 ? -30.461 0.649 20.923 1.00 83.38 416 THR A N 1
ATOM 3277 C CA . THR A 1 416 ? -31.063 0.362 22.229 1.00 83.38 416 THR A CA 1
ATOM 3278 C C . THR A 1 416 ? -30.680 -1.028 22.731 1.00 83.38 416 THR A C 1
ATOM 3280 O O . THR A 1 416 ? -30.356 -1.177 23.902 1.00 83.38 416 THR A O 1
ATOM 3283 N N . THR A 1 417 ? -30.641 -2.034 21.855 1.00 80.94 417 THR A N 1
ATOM 3284 C CA . THR A 1 417 ? -30.259 -3.408 22.226 1.00 80.94 417 THR A CA 1
ATOM 3285 C C . THR A 1 417 ? -28.789 -3.514 22.634 1.00 80.94 417 THR A C 1
ATOM 3287 O O . THR A 1 417 ? -28.455 -4.290 23.525 1.00 80.94 417 THR A O 1
ATOM 3290 N N . LEU A 1 418 ? -27.907 -2.736 22.001 1.00 78.50 418 LEU A N 1
ATOM 3291 C CA . LEU A 1 418 ? -26.481 -2.690 22.332 1.00 78.50 418 LEU A CA 1
ATOM 3292 C C . LEU A 1 418 ? -26.139 -1.766 23.510 1.00 78.50 418 LEU A C 1
ATOM 3294 O O . LEU A 1 418 ? -24.961 -1.632 23.832 1.00 78.50 418 LEU A O 1
ATOM 3298 N N . ASP A 1 419 ? -27.135 -1.117 24.117 1.00 82.44 419 ASP A N 1
ATOM 3299 C CA . ASP A 1 419 ? -26.951 -0.136 25.193 1.00 82.44 419 ASP A CA 1
ATOM 3300 C C . ASP A 1 419 ? -26.006 1.024 24.807 1.00 82.44 419 ASP A C 1
ATOM 3302 O O . ASP A 1 419 ? -25.280 1.595 25.616 1.00 82.44 419 ASP A O 1
ATOM 3306 N N . LEU A 1 420 ? -26.002 1.387 23.518 1.00 81.69 420 LEU A N 1
ATOM 3307 C CA . LEU A 1 420 ? -25.175 2.477 22.983 1.00 81.69 420 LEU A CA 1
ATOM 3308 C C . LEU A 1 420 ? -25.898 3.826 22.993 1.00 81.69 420 LEU A C 1
ATOM 3310 O O . LEU A 1 420 ? -25.304 4.843 22.630 1.00 81.69 420 LEU A O 1
ATOM 3314 N N . SER A 1 421 ? -27.174 3.840 23.381 1.00 82.31 421 SER A N 1
ATOM 3315 C CA . SER A 1 421 ? -28.041 5.020 23.328 1.00 82.31 421 SER A CA 1
ATOM 3316 C C . SER A 1 421 ? -27.434 6.200 24.083 1.00 82.31 421 SER A C 1
ATOM 3318 O O . SER A 1 421 ? -27.302 7.281 23.512 1.00 82.31 421 SER A O 1
ATOM 3320 N N . ASP A 1 422 ? -26.989 5.981 25.321 1.00 82.62 422 ASP A N 1
ATOM 3321 C CA . ASP A 1 422 ? -26.454 7.041 26.179 1.00 82.62 422 ASP A CA 1
ATOM 3322 C C . ASP A 1 422 ? -25.115 7.574 25.665 1.00 82.62 422 ASP A C 1
ATOM 3324 O O . ASP A 1 422 ? -24.893 8.784 25.628 1.00 82.62 422 ASP A O 1
ATOM 3328 N N . ALA A 1 423 ? -24.237 6.684 25.195 1.00 80.94 423 ALA A N 1
ATOM 3329 C CA . ALA A 1 423 ? -22.943 7.063 24.636 1.00 80.94 423 ALA A CA 1
ATOM 3330 C C . ALA A 1 423 ? -23.103 7.883 23.345 1.00 80.94 423 ALA A C 1
ATOM 3332 O O . ALA A 1 423 ? -22.456 8.920 23.175 1.00 80.94 423 ALA A O 1
ATOM 3333 N N . LEU A 1 424 ? -23.993 7.448 22.446 1.00 82.25 424 LEU A N 1
ATOM 3334 C CA . LEU A 1 424 ? -24.300 8.175 21.215 1.00 82.25 424 LEU A CA 1
ATOM 3335 C C . LEU A 1 424 ? -25.016 9.492 21.500 1.00 82.25 424 LEU A C 1
ATOM 3337 O O . LEU A 1 424 ? -24.734 10.482 20.829 1.00 82.25 424 LEU A O 1
ATOM 3341 N N . PHE A 1 425 ? -25.894 9.535 22.502 1.00 82.44 425 PHE A N 1
ATOM 3342 C CA . PHE A 1 425 ? -26.560 10.761 22.926 1.00 82.44 425 PHE A CA 1
ATOM 3343 C C . PHE A 1 425 ? -25.560 11.769 23.503 1.00 82.44 425 PHE A C 1
ATOM 3345 O O . PHE A 1 425 ? -25.507 12.905 23.035 1.00 82.44 425 PHE A O 1
ATOM 3352 N N . ALA A 1 426 ? -24.697 11.352 24.433 1.00 81.19 426 ALA A N 1
ATOM 3353 C CA . ALA A 1 426 ? -23.646 12.196 25.003 1.00 81.19 426 ALA A CA 1
ATOM 3354 C C . ALA A 1 426 ? -22.675 12.710 23.928 1.00 81.19 426 ALA A C 1
ATOM 3356 O O . ALA A 1 426 ? -22.297 13.885 23.915 1.00 81.19 426 ALA A O 1
ATOM 3357 N N . ARG A 1 427 ? -22.312 11.851 22.966 1.00 80.88 427 ARG A N 1
ATOM 3358 C CA . ARG A 1 427 ? -21.520 12.269 21.807 1.00 80.88 427 ARG A CA 1
ATOM 3359 C C . ARG A 1 427 ? -22.293 13.252 20.929 1.00 80.88 427 ARG A C 1
ATOM 3361 O O . ARG A 1 427 ? -21.730 14.259 20.527 1.00 80.88 427 ARG A O 1
ATOM 3368 N N . GLY A 1 428 ? -23.576 13.002 20.682 1.00 79.62 428 GLY A N 1
ATOM 3369 C CA . GLY A 1 428 ? -24.486 13.892 19.961 1.00 79.62 428 GLY A CA 1
ATOM 3370 C C . GLY A 1 428 ? -24.570 15.293 20.564 1.00 79.62 428 GLY A C 1
ATOM 3371 O O . GLY A 1 428 ? -24.551 16.267 19.820 1.00 79.62 428 GLY A O 1
ATOM 3372 N N . LEU A 1 429 ? -24.587 15.405 21.895 1.00 77.31 429 LEU A N 1
ATOM 3373 C CA . LEU A 1 429 ? -24.607 16.690 22.605 1.00 77.31 429 LEU A CA 1
ATOM 3374 C C . LEU A 1 429 ? -23.330 17.518 22.412 1.00 77.31 429 LEU A C 1
ATOM 3376 O O . LEU A 1 429 ? -23.378 18.740 22.505 1.00 77.31 429 LEU A O 1
ATOM 3380 N N . THR A 1 430 ? -22.197 16.862 22.154 1.00 74.56 430 THR A N 1
ATOM 3381 C CA . THR A 1 430 ? -20.889 17.514 21.962 1.00 74.56 430 THR A CA 1
ATOM 3382 C C . THR A 1 430 ? -20.488 17.628 20.492 1.00 74.56 430 THR A C 1
ATOM 3384 O O . THR A 1 430 ? -19.488 18.267 20.167 1.00 74.56 430 THR A O 1
ATOM 3387 N N . LEU A 1 431 ? -21.249 17.007 19.586 1.00 76.00 431 LEU A N 1
ATOM 3388 C CA . LEU A 1 431 ? -20.975 17.032 18.157 1.00 76.00 431 LEU A CA 1
ATOM 3389 C C . LEU A 1 431 ? -21.326 18.398 17.569 1.00 76.00 431 LEU A C 1
ATOM 3391 O O . LEU A 1 431 ? -22.447 18.889 17.695 1.00 76.00 431 LEU A O 1
ATOM 3395 N N . ARG A 1 432 ? -20.364 18.979 16.851 1.00 72.81 432 ARG A N 1
ATOM 3396 C CA . ARG A 1 432 ? -20.579 20.170 16.034 1.00 72.81 432 ARG A CA 1
ATOM 3397 C C . ARG A 1 432 ? -21.086 19.757 14.658 1.00 72.81 432 ARG A C 1
ATOM 3399 O O . ARG A 1 432 ? -20.506 18.886 14.011 1.00 72.81 432 ARG A O 1
ATOM 3406 N N . LEU A 1 433 ? -22.154 20.407 14.209 1.00 71.44 433 LEU A N 1
ATOM 3407 C CA . LEU A 1 433 ? -22.582 20.310 12.820 1.00 71.44 433 LEU A CA 1
ATOM 3408 C C . LEU A 1 433 ? -21.704 21.230 11.958 1.00 71.44 433 LEU A C 1
ATOM 3410 O O . LEU A 1 433 ? -21.465 22.364 12.371 1.00 71.44 433 LEU A O 1
ATOM 3414 N N . PRO A 1 434 ? -21.214 20.759 10.800 1.00 71.75 434 PRO A N 1
ATOM 3415 C CA . PRO A 1 434 ? -20.514 21.603 9.837 1.00 71.75 434 PRO A CA 1
ATOM 3416 C C . PRO A 1 434 ? -21.354 22.818 9.417 1.00 71.75 434 PRO A C 1
ATOM 3418 O O . PRO A 1 434 ? -22.569 22.704 9.244 1.00 71.75 434 PRO A O 1
ATOM 3421 N N . ASP A 1 435 ? -20.705 23.970 9.238 1.00 65.00 435 ASP A N 1
ATOM 3422 C CA . ASP A 1 435 ? -21.376 25.253 8.962 1.00 65.00 435 ASP A CA 1
ATOM 3423 C C . ASP A 1 435 ? -22.074 25.280 7.578 1.00 65.00 435 ASP A C 1
ATOM 3425 O O . ASP A 1 435 ? -22.934 26.118 7.313 1.00 65.00 435 ASP A O 1
ATOM 3429 N N . ASP A 1 436 ? -21.727 24.350 6.685 1.00 63.00 436 ASP A N 1
ATOM 3430 C CA . ASP A 1 436 ? -22.275 24.182 5.335 1.00 63.00 436 ASP A CA 1
ATOM 3431 C C . ASP A 1 436 ? -23.460 23.199 5.262 1.00 63.00 436 ASP A C 1
ATOM 3433 O O . ASP A 1 436 ? -24.058 23.010 4.196 1.00 63.00 436 ASP A O 1
ATOM 3437 N N . LEU A 1 437 ? -23.844 22.586 6.386 1.00 62.59 437 LEU A N 1
ATOM 3438 C CA . LEU A 1 437 ? -24.897 21.575 6.436 1.00 62.59 437 LEU A CA 1
ATOM 3439 C C . LEU A 1 437 ? -26.307 22.210 6.494 1.00 62.59 437 LEU A C 1
ATOM 3441 O O . LEU A 1 437 ? -26.984 22.158 7.523 1.00 62.59 437 LEU A O 1
ATOM 3445 N N . ASP A 1 438 ? -26.814 22.750 5.374 1.00 60.91 438 ASP A N 1
ATOM 3446 C CA . ASP A 1 438 ? -28.227 23.180 5.242 1.00 60.91 438 ASP A CA 1
ATOM 3447 C C . ASP A 1 438 ? -29.169 21.965 5.138 1.00 60.91 438 ASP A C 1
ATOM 3449 O O . ASP A 1 438 ? -29.758 21.647 4.103 1.00 60.91 438 ASP A O 1
ATOM 3453 N N . THR A 1 439 ? -29.271 21.221 6.238 1.00 66.69 439 THR A N 1
ATOM 3454 C CA . THR A 1 439 ? -30.080 20.006 6.334 1.00 66.69 439 THR A CA 1
ATOM 3455 C C . THR A 1 439 ? -31.370 20.260 7.115 1.00 66.69 439 THR A C 1
ATOM 3457 O O . THR A 1 439 ? -31.407 21.088 8.031 1.00 66.69 439 THR A O 1
ATOM 3460 N N . PRO A 1 440 ? -32.447 19.496 6.848 1.00 70.94 440 PRO A N 1
ATOM 3461 C CA . PRO A 1 440 ? -33.640 19.501 7.696 1.00 70.94 440 PRO A CA 1
ATOM 3462 C C . PRO A 1 440 ? -33.330 19.241 9.179 1.00 70.94 440 PRO A C 1
ATOM 3464 O O . PRO A 1 440 ? -34.040 19.741 10.047 1.00 70.94 440 PRO A O 1
ATOM 3467 N N . LEU A 1 441 ? -32.255 18.495 9.472 1.00 73.44 441 LEU A N 1
ATOM 3468 C CA . LEU A 1 441 ? -31.787 18.225 10.831 1.00 73.44 441 LEU A CA 1
ATOM 3469 C C . LEU A 1 441 ? -31.259 19.492 11.519 1.00 73.44 441 LEU A C 1
ATOM 3471 O O . LEU A 1 441 ? -31.658 19.768 12.649 1.00 73.44 441 LEU A O 1
ATOM 3475 N N . ALA A 1 442 ? -30.434 20.287 10.828 1.00 74.94 442 ALA A N 1
ATOM 3476 C CA . ALA A 1 442 ? -29.905 21.546 11.353 1.00 74.94 442 ALA A CA 1
ATOM 3477 C C . ALA A 1 442 ? -31.027 22.529 11.734 1.00 74.94 442 ALA A C 1
ATOM 3479 O O . ALA A 1 442 ? -30.938 23.203 12.755 1.00 74.94 442 ALA A O 1
ATOM 3480 N N . LYS A 1 443 ? -32.137 22.544 10.980 1.00 77.06 443 LYS A N 1
ATOM 3481 C CA . LYS A 1 443 ? -33.332 23.353 11.300 1.00 77.06 443 LYS A CA 1
ATOM 3482 C C . LYS A 1 443 ? -34.193 22.741 12.412 1.00 77.06 443 LYS A C 1
ATOM 3484 O O . LYS A 1 443 ? -34.788 23.468 13.206 1.00 77.06 443 LYS A O 1
ATOM 3489 N N . ALA A 1 444 ? -34.269 21.413 12.490 1.00 78.81 444 ALA A N 1
ATOM 3490 C CA . ALA A 1 444 ? -35.082 20.713 13.483 1.00 78.81 444 ALA A CA 1
ATOM 3491 C C . ALA A 1 444 ? -34.482 20.748 14.901 1.00 78.81 444 ALA A C 1
ATOM 3493 O O . ALA A 1 444 ? -35.235 20.794 15.873 1.00 78.81 444 ALA A O 1
ATOM 3494 N N . LEU A 1 445 ? -33.152 20.746 15.039 1.00 79.56 445 LEU A N 1
ATOM 3495 C CA . LEU A 1 445 ? -32.480 20.712 16.345 1.00 79.56 445 LEU A CA 1
ATOM 3496 C C . LEU A 1 445 ? -32.774 21.950 17.218 1.00 79.56 445 LEU A C 1
ATOM 3498 O O . LEU A 1 445 ? -33.191 21.765 18.363 1.00 79.56 445 LEU A O 1
ATOM 3502 N N . PRO A 1 446 ? -32.675 23.203 16.725 1.00 77.81 446 PRO A N 1
ATOM 3503 C CA . PRO A 1 446 ? -33.104 24.370 17.495 1.00 77.81 446 PRO A CA 1
ATOM 3504 C C . PRO A 1 446 ? -34.598 24.333 17.834 1.00 77.81 446 PRO A C 1
ATOM 3506 O O . PRO A 1 446 ? -34.979 24.676 18.952 1.00 77.81 446 PRO A O 1
ATOM 3509 N N . ALA A 1 447 ? -35.445 23.859 16.913 1.00 80.44 447 ALA A N 1
ATOM 3510 C CA . ALA A 1 447 ? -36.887 23.745 17.141 1.00 80.44 447 ALA A CA 1
ATOM 3511 C C . ALA A 1 447 ? -37.239 22.743 18.260 1.00 80.44 447 ALA A C 1
ATOM 3513 O O . ALA A 1 447 ? -38.256 22.900 18.940 1.00 80.44 447 ALA A O 1
ATOM 3514 N N . MET A 1 448 ? -36.388 21.740 18.505 1.00 83.25 448 MET A N 1
ATOM 3515 C CA . MET A 1 448 ? -36.562 20.792 19.609 1.00 83.25 448 MET A CA 1
ATOM 3516 C C . MET A 1 448 ? -36.380 21.426 20.991 1.00 83.25 448 MET A C 1
ATOM 3518 O O . MET A 1 448 ? -36.944 20.904 21.952 1.00 83.25 448 MET A O 1
ATOM 3522 N N . ARG A 1 449 ? -35.675 22.562 21.114 1.00 82.25 449 ARG A N 1
ATOM 3523 C CA . ARG A 1 449 ? -35.430 23.232 22.406 1.00 82.25 449 ARG A CA 1
ATOM 3524 C C . ARG A 1 449 ? -36.726 23.522 23.162 1.00 82.25 449 ARG A C 1
ATOM 3526 O O . ARG A 1 449 ? -36.817 23.218 24.345 1.00 82.25 449 ARG A O 1
ATOM 3533 N N . ALA A 1 450 ? -37.751 24.019 22.466 1.00 83.50 450 ALA A N 1
ATOM 3534 C CA . ALA A 1 450 ? -39.052 24.316 23.068 1.00 83.50 450 ALA A CA 1
ATOM 3535 C C . ALA A 1 450 ? -39.762 23.052 23.587 1.00 83.50 450 ALA A C 1
ATOM 3537 O O . ALA A 1 450 ? -40.358 23.065 24.661 1.00 83.50 450 ALA A O 1
ATOM 3538 N N . ARG A 1 451 ? -39.663 21.935 22.852 1.00 87.81 451 ARG A N 1
ATOM 3539 C CA . ARG A 1 451 ? -40.231 20.645 23.281 1.00 87.81 451 ARG A CA 1
ATOM 3540 C C . ARG A 1 451 ? -39.501 20.074 24.491 1.00 87.81 451 ARG A C 1
ATOM 3542 O O . ARG A 1 451 ? -40.153 19.556 25.391 1.00 87.81 451 ARG A O 1
ATOM 3549 N N . VAL A 1 452 ? -38.171 20.168 24.512 1.00 86.44 452 VAL A N 1
ATOM 3550 C CA . VAL A 1 452 ? -37.351 19.725 25.648 1.00 86.44 452 VAL A CA 1
ATOM 3551 C C . VAL A 1 452 ? -37.664 20.566 26.886 1.00 86.44 452 VAL A C 1
ATOM 3553 O O . VAL A 1 452 ? -37.892 19.998 27.949 1.00 86.44 452 VAL A O 1
ATOM 3556 N N . ALA A 1 453 ? -37.775 21.891 26.741 1.00 85.25 453 ALA A N 1
ATOM 3557 C CA . ALA A 1 453 ? -38.139 22.789 27.835 1.00 85.25 453 ALA A CA 1
ATOM 3558 C C . ALA A 1 453 ? -39.513 22.456 28.432 1.00 85.25 453 ALA A C 1
ATOM 3560 O O . ALA A 1 453 ? -39.619 22.234 29.636 1.00 85.25 453 ALA A O 1
ATOM 3561 N N . ALA A 1 454 ? -40.536 22.304 27.583 1.00 88.00 454 ALA A N 1
ATOM 3562 C CA . ALA A 1 454 ? -41.875 21.924 28.027 1.00 88.00 454 ALA A CA 1
ATOM 3563 C C . ALA A 1 454 ? -41.895 20.562 28.742 1.00 88.00 454 ALA A C 1
ATOM 3565 O O . ALA A 1 454 ? -42.664 20.362 29.680 1.00 88.00 454 ALA A O 1
ATOM 3566 N N . ARG A 1 455 ? -41.050 19.608 28.318 1.00 89.62 455 ARG A N 1
ATOM 3567 C CA . ARG A 1 455 ? -40.969 18.301 28.978 1.00 89.62 455 ARG A CA 1
ATOM 3568 C C . ARG A 1 455 ? -40.277 18.377 30.336 1.00 89.62 455 ARG A C 1
ATOM 3570 O O . ARG A 1 455 ? -40.769 17.766 31.274 1.00 89.62 455 ARG A O 1
ATOM 3577 N N . ILE A 1 456 ? -39.180 19.122 30.448 1.00 88.69 456 ILE A N 1
ATOM 3578 C CA . ILE A 1 456 ? -38.481 19.342 31.724 1.00 88.69 456 ILE A CA 1
ATOM 3579 C C . ILE A 1 456 ? -39.419 19.994 32.745 1.00 88.69 456 ILE A C 1
ATOM 3581 O O . ILE A 1 456 ? -39.446 19.578 33.902 1.00 88.69 456 ILE A O 1
ATOM 3585 N N . GLU A 1 457 ? -40.223 20.964 32.306 1.00 88.75 457 GLU A N 1
ATOM 3586 C CA . GLU A 1 457 ? -41.226 21.608 33.152 1.00 88.75 457 GLU A CA 1
ATOM 3587 C C . GLU A 1 457 ? -42.322 20.630 33.592 1.00 88.75 457 GLU A C 1
ATOM 3589 O O . GLU A 1 457 ? -42.640 20.556 34.778 1.00 88.75 457 GLU A O 1
ATOM 3594 N N . ALA A 1 458 ? -42.841 19.816 32.667 1.00 92.06 458 ALA A N 1
ATOM 3595 C CA . ALA A 1 458 ? -43.851 18.804 32.973 1.00 92.06 458 ALA A CA 1
ATOM 3596 C C . ALA A 1 458 ? -43.368 17.732 33.970 1.00 92.06 458 ALA A C 1
ATOM 3598 O O . ALA A 1 458 ? -44.172 17.211 34.738 1.00 92.06 458 ALA A O 1
ATOM 3599 N N . GLU A 1 459 ? -42.072 17.413 33.971 1.00 93.00 459 GLU A N 1
ATOM 3600 C CA . GLU A 1 459 ? -41.449 16.462 34.906 1.00 93.00 459 GLU A CA 1
ATOM 3601 C C . GLU A 1 459 ? -41.014 17.123 36.232 1.00 93.00 459 GLU A C 1
ATOM 3603 O O . GLU A 1 459 ? -40.465 16.457 37.106 1.00 93.00 459 GLU A O 1
ATOM 3608 N N . GLY A 1 460 ? -41.234 18.434 36.406 1.00 90.38 460 GLY A N 1
ATOM 3609 C CA . GLY A 1 460 ? -40.854 19.163 37.622 1.00 90.38 460 GLY A CA 1
ATOM 3610 C C . GLY A 1 460 ? -39.343 19.369 37.793 1.00 90.38 460 GLY A C 1
ATOM 3611 O O . GLY A 1 460 ? -38.886 19.664 38.894 1.00 90.38 460 GLY A O 1
ATOM 3612 N N . LEU A 1 461 ? -38.563 19.239 36.716 1.00 90.50 461 LEU A N 1
ATOM 3613 C CA . LEU A 1 461 ? -37.095 19.317 36.725 1.00 90.50 461 LEU A CA 1
ATOM 3614 C C . LEU A 1 461 ? -36.557 20.717 36.386 1.00 90.50 461 LEU A C 1
ATOM 3616 O O . LEU A 1 461 ? -35.355 20.890 36.183 1.00 90.50 461 LEU A O 1
ATOM 3620 N N . SER A 1 462 ? -37.415 21.740 36.341 1.00 83.81 462 SER A N 1
ATOM 3621 C CA . SER A 1 462 ? -37.034 23.113 35.970 1.00 83.81 462 SER A CA 1
ATOM 3622 C C . SER A 1 462 ? -35.950 23.724 36.864 1.00 83.81 462 SER A C 1
ATOM 3624 O O . SER A 1 462 ? -35.248 24.630 36.434 1.00 83.81 462 SER A O 1
ATOM 3626 N N . GLN A 1 463 ? -35.786 23.241 38.100 1.00 82.38 463 GLN A N 1
ATOM 3627 C CA . GLN A 1 463 ? -34.727 23.712 39.003 1.00 82.38 463 GLN A CA 1
ATOM 3628 C C . GLN A 1 463 ? -33.339 23.164 38.636 1.00 82.38 463 GLN A C 1
ATOM 3630 O O . GLN A 1 463 ? -32.331 23.745 39.030 1.00 82.38 463 GLN A O 1
ATOM 3635 N N . ASN A 1 464 ? -33.279 22.069 37.873 1.00 82.19 464 ASN A N 1
ATOM 3636 C CA . ASN A 1 464 ? -32.047 21.383 37.481 1.00 82.19 464 ASN A CA 1
ATOM 3637 C C . ASN A 1 464 ? -31.579 21.744 36.064 1.00 82.19 464 ASN A C 1
ATOM 3639 O O . ASN A 1 464 ? -30.543 21.251 35.624 1.00 82.19 464 ASN A O 1
ATOM 3643 N N . ALA A 1 465 ? -32.330 22.577 35.340 1.00 82.25 465 ALA A N 1
ATOM 3644 C CA . ALA A 1 465 ? -32.014 22.975 33.977 1.00 82.25 465 ALA A CA 1
ATOM 3645 C C . ALA A 1 465 ? -32.082 24.496 33.828 1.00 82.25 465 ALA A C 1
ATOM 3647 O O . ALA A 1 465 ? -33.067 25.133 34.198 1.00 82.25 465 ALA A O 1
ATOM 3648 N N . ARG A 1 466 ? -31.041 25.083 33.235 1.00 84.12 466 ARG A N 1
ATOM 3649 C CA . ARG A 1 466 ? -31.028 26.495 32.843 1.00 84.12 466 ARG A CA 1
ATOM 3650 C C . ARG A 1 466 ? -31.190 26.591 31.335 1.00 84.12 466 ARG A C 1
ATOM 3652 O O . ARG A 1 466 ? -30.379 26.054 30.583 1.00 84.12 466 ARG A O 1
ATOM 3659 N N . PHE A 1 467 ? -32.251 27.255 30.891 1.00 79.75 467 PHE A N 1
ATOM 3660 C CA . PHE A 1 467 ? -32.518 27.439 29.470 1.00 79.75 467 PHE A CA 1
ATOM 3661 C C . PHE A 1 467 ? -31.844 28.696 28.935 1.00 79.75 467 PHE A C 1
ATOM 3663 O O . PHE A 1 467 ? -31.685 29.696 29.630 1.00 79.75 467 PHE A O 1
ATOM 3670 N N . PHE A 1 468 ? -31.481 28.636 27.660 1.00 77.69 468 PHE A N 1
ATOM 3671 C CA . PHE A 1 468 ? -30.971 29.768 26.905 1.00 77.69 468 PHE A CA 1
ATOM 3672 C C . PHE A 1 468 ? -32.125 30.745 26.613 1.00 77.69 468 PHE A C 1
ATOM 3674 O O . PHE A 1 468 ? -32.876 30.552 25.656 1.00 77.69 468 PHE A O 1
ATOM 3681 N N . ALA A 1 469 ? -32.300 31.761 27.461 1.00 80.56 469 ALA A N 1
ATOM 3682 C CA . ALA A 1 469 ? -33.329 32.791 27.322 1.00 80.56 469 ALA A CA 1
ATOM 3683 C C . ALA A 1 469 ? -32.681 34.154 27.059 1.00 80.56 469 ALA A C 1
ATOM 3685 O O . ALA A 1 469 ? -31.756 34.555 27.763 1.00 80.56 469 ALA A O 1
ATOM 3686 N N . ALA A 1 470 ? -33.139 34.853 26.018 1.00 77.06 470 ALA A N 1
ATOM 3687 C CA . ALA A 1 470 ? -32.493 36.082 25.552 1.00 77.06 470 ALA A CA 1
ATOM 3688 C C . ALA A 1 470 ? -32.538 37.210 26.595 1.00 77.06 470 ALA A C 1
ATOM 3690 O O . ALA A 1 470 ? -31.616 38.014 26.656 1.00 77.06 470 ALA A O 1
ATOM 3691 N N . ASP A 1 471 ? -33.570 37.220 27.434 1.00 82.19 471 ASP A N 1
ATOM 3692 C CA . ASP A 1 471 ? -33.887 38.217 28.459 1.00 82.19 471 ASP A CA 1
ATOM 3693 C C . ASP A 1 471 ? -33.428 37.829 29.874 1.00 82.19 471 ASP A C 1
ATOM 3695 O O . ASP A 1 471 ? -33.591 38.614 30.805 1.00 82.19 471 ASP A O 1
ATOM 3699 N N . THR A 1 472 ? -32.818 36.652 30.046 1.00 85.25 472 THR A N 1
ATOM 3700 C CA . THR A 1 472 ? -32.372 36.159 31.355 1.00 85.25 472 THR A CA 1
ATOM 3701 C C . THR A 1 472 ? -30.873 35.852 31.357 1.00 85.25 472 THR A C 1
ATOM 3703 O O . THR A 1 472 ? -30.329 35.277 30.408 1.00 85.25 472 THR A O 1
ATOM 3706 N N . TYR A 1 473 ? -30.193 36.207 32.448 1.00 85.06 473 TYR A N 1
ATOM 3707 C CA . TYR A 1 473 ? -28.807 35.810 32.685 1.00 85.06 473 TYR A CA 1
ATOM 3708 C C . TYR A 1 473 ? -28.735 34.332 33.069 1.00 85.06 473 TYR A C 1
ATOM 3710 O O . TYR A 1 473 ? -29.478 33.874 33.940 1.00 85.06 473 TYR A O 1
ATOM 3718 N N . ASN A 1 474 ? -27.852 33.573 32.420 1.00 88.31 474 ASN A N 1
ATOM 3719 C CA . ASN A 1 474 ? -27.685 32.157 32.710 1.00 88.31 474 ASN A CA 1
ATOM 3720 C C . ASN A 1 474 ? -26.456 31.952 33.610 1.00 88.31 474 ASN A C 1
ATOM 3722 O O . ASN A 1 474 ? -25.331 32.076 33.119 1.00 88.31 474 ASN A O 1
ATOM 3726 N N . PRO A 1 475 ? -26.643 31.596 34.895 1.00 86.81 475 PRO A N 1
ATOM 3727 C CA . PRO A 1 475 ? -25.537 31.479 35.840 1.00 86.81 475 PRO A CA 1
ATOM 3728 C C . PRO A 1 475 ? -24.586 30.313 35.544 1.00 86.81 475 PRO A C 1
ATOM 3730 O O . PRO A 1 475 ? -23.458 30.321 36.042 1.00 86.81 475 PRO A O 1
ATOM 3733 N N . ALA A 1 476 ? -25.026 29.345 34.732 1.00 85.81 476 ALA A N 1
ATOM 3734 C CA . ALA A 1 476 ? -24.231 28.192 34.322 1.00 85.81 476 ALA A CA 1
ATOM 3735 C C . ALA A 1 476 ? -23.188 28.538 33.245 1.00 85.81 476 ALA A C 1
ATOM 3737 O O . ALA A 1 476 ? -22.192 27.828 33.116 1.00 85.81 476 ALA A O 1
ATOM 3738 N N . LEU A 1 477 ? -23.411 29.618 32.491 1.00 86.56 477 LEU A N 1
ATOM 3739 C CA . LEU A 1 477 ? -22.534 30.079 31.415 1.00 86.56 477 LEU A CA 1
ATOM 3740 C C . LEU A 1 477 ? -21.515 31.093 31.933 1.00 86.56 477 LEU A C 1
ATOM 3742 O O . LEU A 1 477 ? -21.786 31.823 32.893 1.00 86.56 477 LEU A O 1
ATOM 3746 N N . SER A 1 478 ? -20.358 31.178 31.280 1.00 84.44 478 SER A N 1
ATOM 3747 C CA . SER A 1 478 ? -19.387 32.230 31.579 1.00 84.44 478 SER A CA 1
ATOM 3748 C C . SER A 1 478 ? -19.910 33.615 31.180 1.00 84.44 478 SER A C 1
ATOM 3750 O O . SER A 1 478 ? -20.956 33.761 30.533 1.00 84.44 478 SER A O 1
ATOM 3752 N N . VAL A 1 479 ? -19.192 34.671 31.565 1.00 81.44 479 VAL A N 1
ATOM 3753 C CA . VAL A 1 479 ? -19.555 36.037 31.159 1.00 81.44 479 VAL A CA 1
ATOM 3754 C C . VAL A 1 479 ? -19.502 36.197 29.639 1.00 81.44 479 VAL A C 1
ATOM 3756 O O . VAL A 1 479 ? -20.452 36.726 29.066 1.00 81.44 479 VAL A O 1
ATOM 3759 N N . ALA A 1 480 ? -18.466 35.677 28.970 1.00 78.75 480 ALA A N 1
ATOM 3760 C CA . ALA A 1 480 ? -18.369 35.724 27.507 1.00 78.75 480 ALA A CA 1
ATOM 3761 C C . ALA A 1 480 ? -19.542 35.012 26.831 1.00 78.75 480 ALA A C 1
ATOM 3763 O O . ALA A 1 480 ? -20.166 35.555 25.922 1.00 78.75 480 ALA A O 1
ATOM 3764 N N . GLU A 1 481 ? -19.880 33.818 27.306 1.00 82.81 481 GLU A N 1
ATOM 3765 C CA . GLU A 1 481 ? -20.972 33.018 26.754 1.00 82.81 481 GLU A CA 1
ATOM 3766 C C . GLU A 1 481 ? -22.334 33.693 26.942 1.00 82.81 481 GLU A C 1
ATOM 3768 O O . GLU A 1 481 ? -23.194 33.667 26.056 1.00 82.81 481 GLU A O 1
ATOM 3773 N N . ASN A 1 482 ? -22.525 34.368 28.080 1.00 84.69 482 ASN A N 1
ATOM 3774 C CA . ASN A 1 482 ? -23.704 35.189 28.302 1.00 84.69 482 ASN A CA 1
ATOM 3775 C C . ASN A 1 482 ? -23.733 36.419 27.383 1.00 84.69 482 ASN A C 1
ATOM 3777 O O . ASN A 1 482 ? -24.806 36.728 26.866 1.00 84.69 482 ASN A O 1
ATOM 3781 N N . VAL A 1 483 ? -22.617 37.117 27.168 1.00 78.00 483 VAL A N 1
ATOM 3782 C CA . VAL A 1 483 ? -22.563 38.289 26.274 1.00 78.00 483 VAL A CA 1
ATOM 3783 C C . VAL A 1 483 ? -22.865 37.880 24.830 1.00 78.00 483 VAL A C 1
ATOM 3785 O O . VAL A 1 483 ? -23.720 38.484 24.184 1.00 78.00 483 VAL A O 1
ATOM 3788 N N . LEU A 1 484 ? -22.220 36.815 24.350 1.00 76.19 484 LEU A N 1
ATOM 3789 C CA . LEU A 1 484 ? -22.353 36.324 22.975 1.00 76.19 484 LEU A CA 1
ATOM 3790 C C . LEU A 1 484 ? -23.651 35.553 22.726 1.00 76.19 484 LEU A C 1
ATOM 3792 O O . LEU A 1 484 ? -24.003 35.295 21.576 1.00 76.19 484 LEU A O 1
ATOM 3796 N N . PHE A 1 485 ? -24.354 35.160 23.791 1.00 81.00 485 PHE A N 1
ATOM 3797 C CA . PHE A 1 485 ? -25.483 34.238 23.716 1.00 81.00 485 PHE A CA 1
ATOM 3798 C C . PHE A 1 485 ? -25.120 32.977 22.903 1.00 81.00 485 PHE A C 1
ATOM 3800 O O . PHE A 1 485 ? -25.888 32.488 22.069 1.00 81.00 485 PHE A O 1
ATOM 3807 N N . ALA A 1 486 ? -23.938 32.438 23.191 1.00 76.12 486 ALA A N 1
ATOM 3808 C CA . ALA A 1 486 ? -23.371 31.248 22.575 1.00 76.12 486 ALA A CA 1
ATOM 3809 C C . ALA A 1 486 ? -22.483 30.516 23.591 1.00 76.12 486 ALA A C 1
ATOM 3811 O O . ALA A 1 486 ? -22.071 31.102 24.584 1.00 76.12 486 ALA A O 1
ATOM 3812 N N . ILE A 1 487 ? -22.204 29.236 23.354 1.00 77.38 487 ILE A N 1
ATOM 3813 C CA . ILE A 1 487 ? -21.248 28.459 24.157 1.00 77.38 487 ILE A CA 1
ATOM 3814 C C . ILE A 1 487 ? -19.883 28.572 23.483 1.00 77.38 487 ILE A C 1
ATOM 3816 O O . ILE A 1 487 ? -19.797 28.415 22.262 1.00 77.38 487 ILE A O 1
ATOM 3820 N N . ALA A 1 488 ? -18.836 28.844 24.258 1.00 73.25 488 ALA A N 1
ATOM 3821 C CA . ALA A 1 488 ? -17.494 29.007 23.721 1.00 73.25 488 ALA A CA 1
ATOM 3822 C C . ALA A 1 488 ? -16.925 27.650 23.275 1.00 73.25 488 ALA A C 1
ATOM 3824 O O . ALA A 1 488 ? -17.046 26.643 23.972 1.00 73.25 488 ALA A O 1
ATOM 3825 N N . HIS A 1 489 ? -16.296 27.612 22.097 1.00 68.38 489 HIS A N 1
ATOM 3826 C CA . HIS A 1 489 ? -15.650 26.395 21.589 1.00 68.38 489 HIS A CA 1
ATOM 3827 C C . HIS A 1 489 ? -14.350 26.068 22.323 1.00 68.38 489 HIS A C 1
ATOM 3829 O O . HIS A 1 489 ? -14.011 24.900 22.509 1.00 68.38 489 HIS A O 1
ATOM 3835 N N . GLU A 1 490 ? -13.630 27.108 22.723 1.00 71.62 490 GLU A N 1
ATOM 3836 C CA . GLU A 1 490 ? -12.385 27.035 23.468 1.00 71.62 490 GLU A CA 1
ATOM 3837 C C . GLU A 1 490 ? -12.454 28.050 24.605 1.00 71.62 490 GLU A C 1
ATOM 3839 O O . GLU A 1 490 ? -13.072 29.107 24.466 1.00 71.62 490 GLU A O 1
ATOM 3844 N N . THR A 1 491 ? -11.812 27.740 25.729 1.00 72.38 491 THR A N 1
ATOM 3845 C CA . THR A 1 491 ? -11.654 28.691 26.831 1.00 72.38 491 THR A CA 1
ATOM 3846 C C . THR A 1 491 ? -10.873 29.914 26.344 1.00 72.38 491 THR A C 1
ATOM 3848 O O . THR A 1 491 ? -9.748 29.745 25.860 1.00 72.38 491 THR A O 1
ATOM 3851 N N . PRO A 1 492 ? -11.431 31.132 26.452 1.00 73.88 492 PRO A N 1
ATOM 3852 C CA . PRO A 1 492 ? -10.748 32.346 26.021 1.00 73.88 492 PRO A CA 1
ATOM 3853 C C . PRO A 1 492 ? -9.440 32.537 26.793 1.00 73.88 492 PRO A C 1
ATOM 3855 O O . PRO A 1 492 ? -9.433 32.469 28.020 1.00 73.88 492 PRO A O 1
ATOM 3858 N N . ASN A 1 493 ? -8.339 32.782 26.081 1.00 82.81 493 ASN A N 1
ATOM 3859 C CA . ASN A 1 493 ? -7.048 33.114 26.682 1.00 82.81 493 ASN A CA 1
ATOM 3860 C C . ASN A 1 493 ? -6.670 34.569 26.381 1.00 82.81 493 ASN A C 1
ATOM 3862 O O . ASN A 1 493 ? -7.201 35.197 25.458 1.00 82.81 493 ASN A O 1
ATOM 3866 N N . ALA A 1 494 ? -5.745 35.114 27.168 1.00 83.75 494 ALA A N 1
ATOM 3867 C CA . ALA A 1 494 ? -5.379 36.524 27.063 1.00 83.75 494 ALA A CA 1
ATOM 3868 C C . ALA A 1 494 ? -4.767 36.879 25.698 1.00 83.75 494 ALA A C 1
ATOM 3870 O O . ALA A 1 494 ? -5.034 37.955 25.170 1.00 83.75 494 ALA A O 1
ATOM 3871 N N . GLU A 1 495 ? -3.995 35.969 25.096 1.00 83.62 495 GLU A N 1
ATOM 3872 C CA . GLU A 1 495 ? -3.386 36.180 23.777 1.00 83.62 495 GLU A CA 1
ATOM 3873 C C . GLU A 1 495 ? -4.443 36.385 22.685 1.00 83.62 495 GLU A C 1
ATOM 3875 O O . GLU A 1 495 ? -4.398 37.385 21.971 1.00 83.62 495 GLU A O 1
ATOM 3880 N N . LYS A 1 496 ? -5.450 35.505 22.597 1.00 81.69 496 LYS A N 1
ATOM 3881 C CA . LYS A 1 496 ? -6.517 35.624 21.589 1.00 81.69 496 LYS A CA 1
ATOM 3882 C C . LYS A 1 496 ? -7.403 36.841 21.823 1.00 81.69 496 LYS A C 1
ATOM 3884 O O . LYS A 1 496 ? -7.841 37.466 20.864 1.00 81.69 496 LYS A O 1
ATOM 3889 N N . ILE A 1 497 ? -7.665 37.199 23.082 1.00 81.12 497 ILE A N 1
ATOM 3890 C CA . ILE A 1 497 ? -8.442 38.404 23.413 1.00 81.12 497 ILE A CA 1
ATOM 3891 C C . ILE A 1 497 ? -7.683 39.672 22.997 1.00 81.12 497 ILE A C 1
ATOM 3893 O O . ILE A 1 497 ? -8.301 40.635 22.540 1.00 81.12 497 ILE A O 1
ATOM 3897 N N . ALA A 1 498 ? -6.352 39.675 23.106 1.00 82.31 498 ALA A N 1
ATOM 3898 C CA . ALA A 1 498 ? -5.523 40.798 22.675 1.00 82.31 498 ALA A CA 1
ATOM 3899 C C . ALA A 1 498 ? -5.545 41.007 21.149 1.00 82.31 498 ALA A C 1
ATOM 3901 O O . ALA A 1 498 ? -5.384 42.136 20.687 1.00 82.31 498 ALA A O 1
ATOM 3902 N N . GLU A 1 499 ? -5.763 39.944 20.368 1.00 82.19 499 GLU A N 1
ATOM 3903 C CA . GLU A 1 499 ? -5.867 40.005 18.902 1.00 82.19 499 GLU A CA 1
ATOM 3904 C C . GLU A 1 499 ? -7.203 40.596 18.410 1.00 82.19 499 GLU A C 1
ATOM 3906 O O . GLU A 1 499 ? -7.291 41.055 17.271 1.00 82.19 499 GLU A O 1
ATOM 3911 N N . GLN A 1 500 ? -8.239 40.629 19.256 1.00 78.94 500 GLN A N 1
ATOM 3912 C CA . GLN A 1 500 ? -9.589 41.089 18.902 1.00 78.94 500 GLN A CA 1
ATOM 3913 C C . GLN A 1 500 ? -9.778 42.590 19.183 1.00 78.94 500 GLN A C 1
ATOM 3915 O O . GLN A 1 500 ? -10.470 42.989 20.123 1.00 78.94 500 GLN A O 1
ATOM 3920 N N . SER A 1 501 ? -9.178 43.445 18.346 1.00 69.62 501 SER A N 1
ATOM 3921 C CA . SER A 1 501 ? -9.245 44.912 18.498 1.00 69.62 501 SER A CA 1
ATOM 3922 C C . SER A 1 501 ? -10.667 45.477 18.449 1.00 69.62 501 SER A C 1
ATOM 3924 O O . SER A 1 501 ? -10.979 46.421 19.173 1.00 69.62 501 SER A O 1
ATOM 3926 N N . ASP A 1 502 ? -11.537 44.885 17.630 1.00 69.44 502 ASP A N 1
ATOM 3927 C CA . ASP A 1 502 ? -12.916 45.352 17.437 1.00 69.44 502 ASP A CA 1
ATOM 3928 C C . ASP A 1 502 ? -13.773 45.099 18.685 1.00 69.44 502 ASP A C 1
ATOM 3930 O O . ASP A 1 502 ? -14.616 45.916 19.053 1.00 69.44 502 ASP A O 1
ATOM 3934 N N . PHE A 1 503 ? -13.509 43.993 19.387 1.00 71.31 503 PHE A N 1
ATOM 3935 C CA . PHE A 1 503 ? -14.180 43.669 20.640 1.00 71.31 503 PHE A CA 1
ATOM 3936 C C . PHE A 1 503 ? -13.789 44.645 21.754 1.00 71.31 503 PHE A C 1
ATOM 3938 O O . PHE A 1 503 ? -14.658 45.136 22.470 1.00 71.31 503 PHE A O 1
ATOM 3945 N N . GLN A 1 504 ? -12.502 44.988 21.870 1.00 70.00 504 GLN A N 1
ATOM 3946 C CA . GLN A 1 504 ? -12.045 45.986 22.844 1.00 70.00 504 GLN A CA 1
ATOM 3947 C C . GLN A 1 504 ? -12.644 47.373 22.564 1.00 70.00 504 GLN A C 1
ATOM 3949 O O . GLN A 1 504 ? -13.112 48.031 23.489 1.00 70.00 504 GLN A O 1
ATOM 3954 N N . ALA A 1 505 ? -12.724 47.778 21.291 1.00 69.56 505 ALA A N 1
ATOM 3955 C CA . ALA A 1 505 ? -13.359 49.037 20.901 1.00 69.56 505 ALA A CA 1
ATOM 3956 C C . ALA A 1 505 ? -14.854 49.090 21.279 1.00 69.56 505 ALA A C 1
ATOM 3958 O O . ALA A 1 505 ? -15.345 50.132 21.712 1.00 69.56 505 ALA A O 1
ATOM 3959 N N . LEU A 1 506 ? -15.565 47.961 21.174 1.00 69.06 506 LEU A N 1
ATOM 3960 C CA . LEU A 1 506 ? -16.962 47.840 21.601 1.00 69.06 506 LEU A CA 1
ATOM 3961 C C . LEU A 1 506 ? -17.117 47.973 23.128 1.00 69.06 506 LEU A C 1
ATOM 3963 O O . LEU A 1 506 ? -18.055 48.617 23.601 1.00 69.06 506 LEU A O 1
ATOM 3967 N N . LEU A 1 507 ? -16.208 47.375 23.911 1.00 70.00 507 LEU A N 1
ATOM 3968 C CA . LEU A 1 507 ? -16.205 47.512 25.377 1.00 70.00 507 LEU A CA 1
ATOM 3969 C C . LEU A 1 507 ? -15.998 48.970 25.812 1.00 70.00 507 LEU A C 1
ATOM 3971 O O . LEU A 1 507 ? -16.663 49.433 26.747 1.00 70.00 507 LEU A O 1
ATOM 3975 N N . ASP A 1 508 ? -15.106 49.678 25.114 1.00 71.81 508 ASP A N 1
ATOM 3976 C CA . ASP A 1 508 ? -14.824 51.100 25.315 1.00 71.81 508 ASP A CA 1
ATOM 3977 C C . ASP A 1 508 ? -16.043 51.978 24.981 1.00 71.81 508 ASP A C 1
ATOM 3979 O O . ASP A 1 508 ? -16.427 52.835 25.785 1.00 71.81 508 ASP A O 1
ATOM 3983 N N . GLU A 1 509 ? -16.681 51.747 23.825 1.00 70.94 509 GLU A N 1
ATOM 3984 C CA . GLU A 1 509 ? -17.859 52.498 23.360 1.00 70.94 509 GLU A CA 1
ATOM 3985 C C . GLU A 1 509 ? -19.043 52.377 24.328 1.00 70.94 509 GLU A C 1
ATOM 3987 O O . GLU A 1 509 ? -19.754 53.351 24.580 1.00 70.94 509 GLU A O 1
ATOM 3992 N N . LEU A 1 510 ? -19.234 51.195 24.913 1.00 67.62 510 LEU A N 1
ATOM 3993 C CA . LEU A 1 510 ? -20.327 50.933 25.846 1.00 67.62 510 LEU A CA 1
ATOM 3994 C C . LEU A 1 510 ? -20.010 51.357 27.294 1.00 67.62 510 LEU A C 1
ATOM 3996 O O . LEU A 1 510 ? -20.890 51.282 28.151 1.00 67.62 510 LEU A O 1
ATOM 4000 N N . HIS A 1 511 ? -18.787 51.829 27.572 1.00 70.69 511 HIS A N 1
ATOM 4001 C CA . HIS A 1 511 ? -18.304 52.231 28.901 1.00 70.69 511 HIS A CA 1
ATOM 4002 C C . HIS A 1 511 ? -18.363 51.119 29.965 1.00 70.69 511 HIS A C 1
ATOM 4004 O O . HIS A 1 511 ? -18.608 51.382 31.145 1.00 70.69 511 HIS A O 1
ATOM 4010 N N . LEU A 1 512 ? -18.122 49.868 29.561 1.00 70.25 512 LEU A N 1
ATOM 4011 C CA . LEU A 1 512 ? -18.322 48.689 30.419 1.00 70.25 512 LEU A CA 1
ATOM 4012 C C . LEU A 1 512 ? -17.033 48.125 31.015 1.00 70.25 512 LEU A C 1
ATOM 4014 O O . LEU A 1 512 ? -17.089 47.301 31.926 1.00 70.25 512 LEU A O 1
ATOM 4018 N N . GLU A 1 513 ? -15.878 48.608 30.556 1.00 74.94 513 GLU A N 1
ATOM 4019 C CA . GLU A 1 513 ? -14.560 48.161 31.012 1.00 74.94 513 GLU A CA 1
ATOM 4020 C C . GLU A 1 513 ? -14.416 48.181 32.533 1.00 74.94 513 GLU A C 1
ATOM 4022 O O . GLU A 1 513 ? -13.999 47.194 33.131 1.00 74.94 513 GLU A O 1
ATOM 4027 N N . LYS A 1 514 ? -14.807 49.290 33.170 1.00 76.69 514 LYS A N 1
ATOM 4028 C CA . LYS A 1 514 ? -14.626 49.461 34.612 1.00 76.69 514 LYS A CA 1
ATOM 4029 C C . LYS A 1 514 ? -15.372 48.385 35.405 1.00 76.69 514 LYS A C 1
ATOM 4031 O O . LYS A 1 514 ? -14.771 47.729 36.243 1.00 76.69 514 LYS A O 1
ATOM 4036 N N . ALA A 1 515 ? -16.649 48.165 35.095 1.00 73.19 515 ALA A N 1
ATOM 4037 C CA . ALA A 1 515 ? -17.465 47.173 35.792 1.00 73.19 515 ALA A CA 1
ATOM 4038 C C . ALA A 1 515 ? -16.945 45.740 35.575 1.00 73.19 515 ALA A C 1
ATOM 4040 O O . ALA A 1 515 ? -16.904 44.942 36.512 1.00 73.19 515 ALA A O 1
ATOM 4041 N N . LEU A 1 516 ? -16.508 45.413 34.354 1.00 77.69 516 LEU A N 1
ATOM 4042 C CA . LEU A 1 516 ? -15.969 44.089 34.025 1.00 77.69 516 LEU A CA 1
ATOM 4043 C C . LEU A 1 516 ? -14.615 43.837 34.705 1.00 77.69 516 LEU A C 1
ATOM 4045 O O . LEU A 1 516 ? -14.386 42.745 35.221 1.00 77.69 516 LEU A O 1
ATOM 4049 N N . PHE A 1 517 ? -13.732 44.837 34.747 1.00 84.56 517 PHE A N 1
ATOM 4050 C CA . PHE A 1 517 ? -12.426 44.717 35.400 1.00 84.56 517 PHE A CA 1
ATOM 4051 C C . PHE A 1 517 ? -12.545 44.663 36.920 1.00 84.56 517 PHE A C 1
ATOM 4053 O O . PHE A 1 517 ? -11.892 43.819 37.528 1.00 84.56 517 PHE A O 1
ATOM 4060 N N . ASP A 1 518 ? -13.418 45.477 37.520 1.00 80.81 518 ASP A N 1
ATOM 4061 C CA . ASP A 1 518 ? -13.718 45.405 38.955 1.00 80.81 518 ASP A CA 1
ATOM 4062 C C . ASP A 1 518 ? -14.221 43.993 39.320 1.00 80.81 518 ASP A C 1
ATOM 4064 O O . ASP A 1 518 ? -13.751 43.389 40.283 1.00 80.81 518 ASP A O 1
ATOM 4068 N N . THR A 1 519 ? -15.076 43.400 38.475 1.00 78.94 519 THR A N 1
ATOM 4069 C CA . THR A 1 519 ? -15.548 42.015 38.650 1.00 78.94 519 THR A CA 1
ATOM 4070 C C . THR A 1 519 ? -14.411 40.997 38.539 1.00 78.94 519 THR A C 1
ATOM 4072 O O . THR A 1 519 ? -14.313 40.090 39.364 1.00 78.94 519 THR A O 1
ATOM 4075 N N . ALA A 1 520 ? -13.534 41.129 37.540 1.00 84.25 520 ALA A N 1
ATOM 4076 C CA . ALA A 1 520 ? -12.388 40.235 37.369 1.00 84.25 520 ALA A CA 1
ATOM 4077 C C . ALA A 1 520 ? -11.443 40.285 38.582 1.00 84.25 520 ALA A C 1
ATOM 4079 O O . ALA A 1 520 ? -11.005 39.241 39.067 1.00 84.25 520 ALA A O 1
ATOM 4080 N N . PHE A 1 521 ? -11.193 41.483 39.118 1.00 86.81 521 PHE A N 1
ATOM 4081 C CA . PHE A 1 521 ? -10.429 41.675 40.346 1.00 86.81 521 PHE A CA 1
ATOM 4082 C C . PHE A 1 521 ? -11.084 40.987 41.544 1.00 86.81 521 PHE A C 1
ATOM 4084 O O . PHE A 1 521 ? -10.413 40.227 42.241 1.00 86.81 521 PHE A O 1
ATOM 4091 N N . SER A 1 522 ? -12.393 41.161 41.743 1.00 83.19 522 SER A N 1
ATOM 4092 C CA . SER A 1 522 ? -13.119 40.481 42.820 1.00 83.19 522 SER A CA 1
ATOM 4093 C C . SER A 1 522 ? -13.091 38.955 42.687 1.00 83.19 522 SER A C 1
ATOM 4095 O O . SER A 1 522 ? -12.938 38.258 43.688 1.00 83.19 522 SER A O 1
ATOM 4097 N N . ILE A 1 523 ? -13.191 38.409 41.468 1.00 83.19 523 ILE A N 1
ATOM 4098 C CA . ILE A 1 523 ? -13.083 36.958 41.236 1.00 83.19 523 ILE A CA 1
ATOM 4099 C C . ILE A 1 523 ? -11.708 36.450 41.678 1.00 83.19 523 ILE A C 1
ATOM 4101 O O . ILE A 1 523 ? -11.630 35.468 42.414 1.00 83.19 523 ILE A O 1
ATOM 4105 N N . VAL A 1 524 ? -10.625 37.108 41.258 1.00 87.19 524 VAL A N 1
ATOM 4106 C CA . VAL A 1 524 ? -9.266 36.679 41.625 1.00 87.19 524 VAL A CA 1
ATOM 4107 C C . VAL A 1 524 ? -9.009 36.861 43.116 1.00 87.19 524 VAL A C 1
ATOM 4109 O O . VAL A 1 524 ? -8.414 35.982 43.729 1.00 87.19 524 VAL A O 1
ATOM 4112 N N . GLU A 1 525 ? -9.527 37.921 43.734 1.00 87.00 525 GLU A N 1
ATOM 4113 C CA . GLU A 1 525 ? -9.467 38.113 45.185 1.00 87.00 525 GLU A CA 1
ATOM 4114 C C . GLU A 1 525 ? -10.171 36.972 45.945 1.00 87.00 525 GLU A C 1
ATOM 4116 O O . GLU A 1 525 ? -9.624 36.425 46.904 1.00 87.00 525 GLU A O 1
ATOM 4121 N N . ILE A 1 526 ? -11.356 36.542 45.493 1.00 83.81 526 ILE A N 1
ATOM 4122 C CA . ILE A 1 526 ? -12.058 35.374 46.050 1.00 83.81 526 ILE A CA 1
ATOM 4123 C C . ILE A 1 526 ? -11.213 34.105 45.882 1.00 83.81 526 ILE A C 1
ATOM 4125 O O . ILE A 1 526 ? -11.063 33.333 46.830 1.00 83.81 526 ILE A O 1
ATOM 4129 N N . LEU A 1 527 ? -10.640 33.883 44.699 1.00 85.19 527 LEU A N 1
ATOM 4130 C CA . LEU A 1 527 ? -9.821 32.703 44.421 1.00 85.19 527 LEU A CA 1
ATOM 4131 C C . LEU A 1 527 ? -8.536 32.676 45.260 1.00 85.19 527 LEU A C 1
ATOM 4133 O O . LEU A 1 527 ? -8.202 31.617 45.793 1.00 85.19 527 LEU A O 1
ATOM 4137 N N . LEU A 1 528 ? -7.881 33.822 45.461 1.00 86.06 528 LEU A N 1
ATOM 4138 C CA . LEU A 1 528 ? -6.733 33.974 46.360 1.00 86.06 528 LEU A CA 1
ATOM 4139 C C . LEU A 1 528 ? -7.115 33.665 47.812 1.00 86.06 528 LEU A C 1
ATOM 4141 O O . LEU A 1 528 ? -6.375 32.973 48.507 1.00 86.06 528 LEU A O 1
ATOM 4145 N N . ASN A 1 529 ? -8.294 34.103 48.261 1.00 84.88 529 ASN A N 1
ATOM 4146 C CA . ASN A 1 529 ? -8.795 33.793 49.603 1.00 84.88 529 ASN A CA 1
ATOM 4147 C C . ASN A 1 529 ? -9.105 32.296 49.796 1.00 84.88 529 ASN A C 1
ATOM 4149 O O . ASN A 1 529 ? -8.943 31.775 50.900 1.00 84.88 529 ASN A O 1
ATOM 4153 N N . ILE A 1 530 ? -9.555 31.600 48.746 1.00 82.56 530 ILE A N 1
ATOM 4154 C CA . ILE A 1 530 ? -9.916 30.175 48.807 1.00 82.56 530 ILE A CA 1
ATOM 4155 C C . ILE A 1 530 ? -8.689 29.265 48.651 1.00 82.56 530 ILE A C 1
ATOM 4157 O O . ILE A 1 530 ? -8.562 28.282 49.383 1.00 82.56 530 ILE A O 1
ATOM 4161 N N . PHE A 1 531 ? -7.811 29.552 47.687 1.00 83.81 531 PHE A N 1
ATOM 4162 C CA . PHE A 1 531 ? -6.733 28.647 47.270 1.00 83.81 531 PHE A CA 1
ATOM 4163 C C . PHE A 1 531 ? -5.321 29.145 47.610 1.00 83.81 531 PHE A C 1
ATOM 4165 O O . PHE A 1 531 ? -4.391 28.338 47.605 1.00 83.81 531 PHE A O 1
ATOM 4172 N N . GLY A 1 532 ? -5.150 30.424 47.948 1.00 79.25 532 GLY A N 1
ATOM 4173 C CA . GLY A 1 532 ? -3.842 31.044 48.159 1.00 79.25 532 GLY A CA 1
ATOM 4174 C C . GLY A 1 532 ? -3.072 31.308 46.859 1.00 79.25 532 GLY A C 1
ATOM 4175 O O . GLY A 1 532 ? -3.540 31.010 45.759 1.00 79.25 532 GLY A O 1
ATOM 4176 N N . ASP A 1 533 ? -1.870 31.865 47.007 1.00 69.94 533 ASP A N 1
ATOM 4177 C CA . ASP A 1 533 ? -0.994 32.288 45.899 1.00 69.94 533 ASP A CA 1
ATOM 4178 C C . ASP A 1 533 ? -0.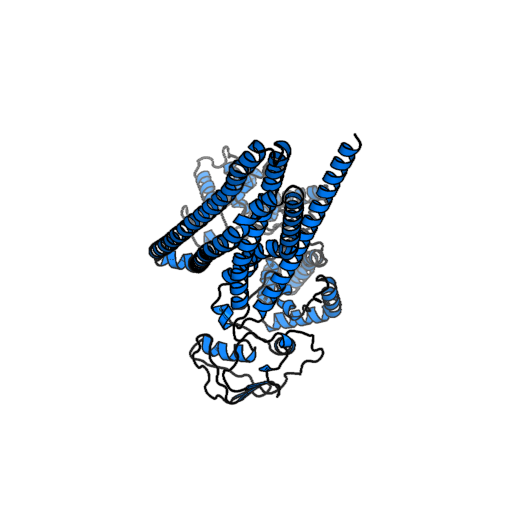518 31.086 45.049 1.00 69.94 533 ASP A C 1
ATOM 4180 O O . ASP A 1 533 ? -0.673 31.054 43.833 1.00 69.94 533 ASP A O 1
ATOM 4184 N N . ASP A 1 534 ? -0.104 29.992 45.703 1.00 66.44 534 ASP A N 1
ATOM 4185 C CA . ASP A 1 534 ? 0.317 28.732 45.054 1.00 66.44 534 ASP A CA 1
ATOM 4186 C C . ASP A 1 534 ? -0.857 27.774 44.726 1.00 66.44 534 ASP A C 1
ATOM 4188 O O . ASP A 1 534 ? -0.678 26.582 44.440 1.00 66.44 534 ASP A O 1
ATOM 4192 N N . GLY A 1 535 ? -2.091 28.277 44.806 1.00 70.31 535 GLY A N 1
ATOM 4193 C CA . GLY A 1 535 ? -3.332 27.504 44.748 1.00 70.31 535 GLY A CA 1
ATOM 4194 C C . GLY A 1 535 ? -3.675 26.876 43.392 1.00 70.31 535 GLY A C 1
ATOM 4195 O O . GLY A 1 535 ? -4.531 25.986 43.327 1.00 70.31 535 GLY A O 1
ATOM 4196 N N . SER A 1 536 ? -2.990 27.278 42.316 1.00 75.06 536 SER A N 1
ATOM 4197 C CA . SER A 1 536 ? -3.252 26.848 40.930 1.00 75.06 536 SER A CA 1
ATOM 4198 C C . SER A 1 536 ? -3.125 25.330 40.718 1.00 75.06 536 SER A C 1
ATOM 4200 O O . SER A 1 536 ? -3.774 24.736 39.851 1.00 75.06 536 SER A O 1
ATOM 4202 N N . ASN A 1 537 ? -2.326 24.658 41.553 1.00 75.69 537 ASN A N 1
ATOM 4203 C CA . ASN A 1 537 ? -2.126 23.210 41.505 1.00 75.69 537 ASN A CA 1
ATOM 4204 C C . ASN A 1 537 ? -3.222 22.399 42.209 1.00 75.69 537 ASN A C 1
ATOM 4206 O O . ASN A 1 537 ? -3.225 21.166 42.121 1.00 75.69 537 ASN A O 1
ATOM 4210 N N . HIS A 1 538 ? -4.167 23.055 42.887 1.00 82.19 538 HIS A N 1
ATOM 4211 C CA . HIS A 1 538 ? -5.238 22.374 43.597 1.00 82.19 538 HIS A CA 1
ATOM 4212 C C . HIS A 1 538 ? -6.247 21.726 42.618 1.00 82.19 538 HIS A C 1
ATOM 4214 O O . HIS A 1 538 ? -6.682 22.370 41.660 1.00 82.19 538 HIS A O 1
ATOM 4220 N N . PRO A 1 539 ? -6.708 20.477 42.854 1.00 80.00 539 PRO A N 1
ATOM 4221 C CA . PRO A 1 539 ? -7.638 19.790 41.949 1.00 80.00 539 PRO A CA 1
ATOM 4222 C C . PRO A 1 539 ? -8.956 20.531 41.686 1.00 80.00 539 PRO A C 1
ATOM 4224 O O . PRO A 1 539 ? -9.530 20.379 40.612 1.00 80.00 539 PRO A O 1
ATOM 4227 N N . LEU A 1 540 ? -9.451 21.317 42.651 1.00 79.75 540 LEU A N 1
ATOM 4228 C CA . LEU A 1 540 ? -10.656 22.140 42.466 1.00 79.75 540 LEU A CA 1
ATOM 4229 C C . LEU A 1 540 ? -10.389 23.401 41.636 1.00 79.75 540 LEU A C 1
ATOM 4231 O O . LEU A 1 540 ? -11.266 23.791 40.877 1.00 79.75 540 LEU A O 1
ATOM 4235 N N . PHE A 1 541 ? -9.190 23.986 41.720 1.00 83.31 541 PHE A N 1
ATOM 4236 C CA . PHE A 1 541 ? -8.818 25.133 40.891 1.00 83.31 541 PHE A CA 1
ATOM 4237 C C . PHE A 1 541 ? -8.743 24.724 39.417 1.00 83.31 541 PHE A C 1
ATOM 4239 O O . PHE A 1 541 ? -9.315 25.375 38.551 1.00 83.31 541 PHE A O 1
ATOM 4246 N N . ARG A 1 542 ? -8.154 23.555 39.131 1.00 80.00 542 ARG A N 1
ATOM 4247 C CA . ARG A 1 542 ? -8.088 23.004 37.766 1.00 80.00 542 ARG A CA 1
ATOM 4248 C C . ARG A 1 542 ? -9.456 22.716 37.137 1.00 80.00 542 ARG A C 1
ATOM 4250 O O . ARG A 1 542 ? -9.538 22.627 35.922 1.00 80.00 542 ARG A O 1
ATOM 4257 N N . LYS A 1 543 ? -10.522 22.577 37.936 1.00 79.56 543 LYS A N 1
ATOM 4258 C CA . LYS A 1 543 ? -11.903 22.426 37.437 1.00 79.56 543 LYS A CA 1
ATOM 4259 C C . LYS A 1 543 ? -12.558 23.749 37.024 1.00 79.56 543 LYS A C 1
ATOM 4261 O O . LYS A 1 543 ? -13.655 23.724 36.470 1.00 79.56 543 LYS A O 1
ATOM 4266 N N . LEU A 1 544 ? -11.928 24.886 37.318 1.00 79.00 544 LEU A N 1
ATOM 4267 C CA . LEU A 1 544 ? -12.413 26.203 36.905 1.00 79.00 544 LEU A CA 1
ATOM 4268 C C . LEU A 1 544 ? -12.070 26.520 35.445 1.00 79.00 544 LEU A C 1
ATOM 4270 O O . LEU A 1 544 ? -12.575 27.508 34.929 1.00 79.00 544 LEU A O 1
ATOM 4274 N N . ASP A 1 545 ? -11.251 25.685 34.791 1.00 76.31 545 ASP A N 1
ATOM 4275 C CA . ASP A 1 545 ? -10.785 25.863 33.409 1.00 76.31 545 ASP A CA 1
ATOM 4276 C C . ASP A 1 545 ? -10.105 27.230 33.167 1.00 76.31 545 ASP A C 1
ATOM 4278 O O . ASP A 1 545 ? -10.110 27.760 32.057 1.00 76.31 545 ASP A O 1
ATOM 4282 N N . LEU A 1 546 ? -9.512 27.803 34.223 1.00 83.56 546 LEU A N 1
ATOM 4283 C CA . LEU A 1 546 ? -8.815 29.085 34.193 1.00 83.56 546 LEU A CA 1
ATOM 4284 C C . LEU A 1 546 ? -7.333 28.903 33.839 1.00 83.56 546 LEU A C 1
ATOM 4286 O O . LEU A 1 546 ? -6.649 28.035 34.383 1.00 83.56 546 LEU A O 1
ATOM 4290 N N . GLU A 1 547 ? -6.820 29.765 32.963 1.00 85.19 547 GLU A N 1
ATOM 4291 C CA . GLU A 1 547 ? -5.401 29.801 32.618 1.00 85.19 547 GLU A CA 1
ATOM 4292 C C . GLU A 1 547 ? -4.552 30.295 33.798 1.00 85.19 547 GLU A C 1
ATOM 4294 O O . GLU A 1 547 ? -4.753 31.392 34.321 1.00 85.19 547 GLU A O 1
ATOM 4299 N N . GLU A 1 548 ? -3.551 29.499 34.176 1.00 86.06 548 GLU A N 1
ATOM 4300 C CA . GLU A 1 548 ? -2.660 29.795 35.301 1.00 86.06 548 GLU A CA 1
ATOM 4301 C C . GLU A 1 548 ? -1.899 31.120 35.118 1.00 86.06 548 GLU A C 1
ATOM 4303 O O . GLU A 1 548 ? -1.795 31.902 36.059 1.00 86.06 548 GLU A O 1
ATOM 4308 N N . ALA A 1 549 ? -1.434 31.417 33.899 1.00 86.81 549 ALA A N 1
ATOM 4309 C CA . ALA A 1 549 ? -0.750 32.674 33.595 1.00 86.81 549 ALA A CA 1
ATOM 4310 C C . ALA A 1 549 ? -1.660 33.894 33.805 1.00 86.81 549 ALA A C 1
ATOM 4312 O O . ALA A 1 549 ? -1.233 34.890 34.383 1.00 86.81 549 ALA A O 1
ATOM 4313 N N . SER A 1 550 ? -2.924 33.799 33.382 1.00 87.31 550 SER A N 1
ATOM 4314 C CA . SER A 1 550 ? -3.902 34.875 33.553 1.00 87.31 550 SER A CA 1
ATOM 4315 C C . SER A 1 550 ? -4.284 35.070 35.021 1.00 87.31 550 SER A C 1
ATOM 4317 O O . SER A 1 550 ? -4.368 36.208 35.472 1.00 87.31 550 SER A O 1
ATOM 4319 N N . TYR A 1 551 ? -4.438 33.989 35.790 1.00 87.94 551 TYR A N 1
ATOM 4320 C CA . TYR A 1 551 ? -4.671 34.068 37.235 1.00 87.94 551 TYR A CA 1
ATOM 4321 C C . TYR A 1 551 ? -3.541 34.797 37.974 1.00 87.94 551 TYR A C 1
ATOM 4323 O O . TYR A 1 551 ? -3.803 35.776 38.672 1.00 87.94 551 TYR A O 1
ATOM 4331 N N . HIS A 1 552 ? -2.292 34.360 37.776 1.00 88.25 552 HIS A N 1
ATOM 4332 C CA . HIS A 1 552 ? -1.126 34.954 38.440 1.00 88.25 552 HIS A CA 1
ATOM 4333 C C . HIS A 1 552 ? -0.904 36.406 38.021 1.00 88.25 552 HIS A C 1
ATOM 4335 O O . HIS A 1 552 ? -0.654 37.257 38.868 1.00 88.25 552 HIS A O 1
ATOM 4341 N N . HIS A 1 553 ? -1.083 36.725 36.734 1.00 89.25 553 HIS A N 1
ATOM 4342 C CA . HIS A 1 553 ? -0.942 38.101 36.251 1.00 89.25 553 HIS A CA 1
ATOM 4343 C C . HIS A 1 553 ? -1.949 39.047 36.912 1.00 89.25 553 HIS A C 1
ATOM 4345 O O . HIS A 1 553 ? -1.591 40.150 37.320 1.00 89.25 553 HIS A O 1
ATOM 4351 N N . VAL A 1 554 ? -3.209 38.626 37.067 1.00 87.94 554 VAL A N 1
ATOM 4352 C CA . VAL A 1 554 ? -4.214 39.444 37.763 1.00 87.94 554 VAL A CA 1
ATOM 4353 C C . VAL A 1 554 ? -3.962 39.499 39.277 1.00 87.94 554 VAL A C 1
ATOM 4355 O O . VAL A 1 554 ? -4.167 40.556 39.877 1.00 87.94 554 VAL A O 1
ATOM 4358 N N . ALA A 1 555 ? -3.458 38.429 39.897 1.00 87.56 555 ALA A N 1
ATOM 4359 C CA . ALA A 1 555 ? -3.042 38.446 41.303 1.00 87.56 555 ALA A CA 1
ATOM 4360 C C . ALA A 1 555 ? -1.901 39.455 41.554 1.00 87.56 555 ALA A C 1
ATOM 4362 O O . ALA A 1 555 ? -1.968 40.254 42.491 1.00 87.56 555 ALA A O 1
ATOM 4363 N N . ASP A 1 556 ? -0.916 39.516 40.653 1.00 87.75 556 ASP A N 1
ATOM 4364 C CA . ASP A 1 556 ? 0.166 40.507 40.686 1.00 87.75 556 ASP A CA 1
ATOM 4365 C C . ASP A 1 556 ? -0.350 41.948 40.526 1.00 87.75 556 ASP A C 1
ATOM 4367 O O . ASP A 1 556 ? 0.190 42.887 41.123 1.00 87.75 556 ASP A O 1
ATOM 4371 N N . LEU A 1 557 ? -1.401 42.153 39.722 1.00 88.31 557 LEU A N 1
ATOM 4372 C CA . LEU A 1 557 ? -2.067 43.454 39.597 1.00 88.31 557 LEU A CA 1
ATOM 4373 C C . LEU A 1 557 ? -2.774 43.856 40.900 1.00 88.31 557 LEU A C 1
ATOM 4375 O O . LEU A 1 557 ? -2.659 45.014 41.308 1.00 88.31 557 LEU A O 1
ATOM 4379 N N . LEU A 1 558 ? -3.445 42.915 41.573 1.00 86.56 558 LEU A N 1
ATOM 4380 C CA . LEU A 1 558 ? -4.111 43.138 42.864 1.00 86.56 558 LEU A CA 1
ATOM 4381 C C . LEU A 1 558 ? -3.138 43.500 43.990 1.00 86.56 558 LEU A C 1
ATOM 4383 O O . LEU A 1 558 ? -3.497 44.260 44.886 1.00 86.56 558 LEU A O 1
ATOM 4387 N N . ALA A 1 559 ? -1.897 43.015 43.936 1.00 83.62 559 ALA A N 1
ATOM 4388 C CA . ALA A 1 559 ? -0.871 43.339 44.925 1.00 83.62 559 ALA A CA 1
ATOM 4389 C C . ALA A 1 559 ? -0.375 44.806 44.851 1.00 83.62 559 ALA A C 1
ATOM 4391 O O . ALA A 1 559 ? 0.372 45.257 45.727 1.00 83.62 559 ALA A O 1
ATOM 4392 N N . ARG A 1 560 ? -0.756 45.574 43.817 1.00 85.81 560 ARG A N 1
ATOM 4393 C CA . ARG A 1 560 ? -0.366 46.987 43.645 1.00 85.81 560 ARG A CA 1
ATOM 4394 C C . ARG A 1 560 ? -1.195 47.907 44.549 1.00 85.81 560 ARG A C 1
ATOM 4396 O O . ARG A 1 560 ? -2.354 47.650 44.833 1.00 85.81 560 ARG A O 1
ATOM 4403 N N . SER A 1 561 ? -0.623 49.050 44.948 1.00 70.44 561 SER A N 1
ATOM 4404 C CA . SER A 1 561 ? -1.320 50.056 45.777 1.00 70.44 561 SER A CA 1
ATOM 4405 C C . SER A 1 561 ? -2.561 50.673 45.119 1.00 70.44 561 SER A C 1
ATOM 4407 O O . SER A 1 561 ? -3.439 51.151 45.831 1.00 70.44 561 SER A O 1
ATOM 4409 N N . ASP A 1 562 ? -2.614 50.685 43.786 1.00 78.56 562 ASP A N 1
ATOM 4410 C CA . ASP A 1 562 ? -3.781 51.084 42.995 1.00 78.56 562 ASP A CA 1
ATOM 4411 C C . ASP A 1 562 ? -3.923 50.118 41.801 1.00 78.56 562 ASP A C 1
ATOM 4413 O O . ASP A 1 562 ? -3.288 50.331 40.761 1.00 78.56 562 ASP A O 1
ATOM 4417 N N . PRO A 1 563 ? -4.687 49.018 41.957 1.00 74.31 563 PRO A N 1
ATOM 4418 C CA . PRO A 1 563 ? -4.817 47.971 40.939 1.00 74.31 563 PRO A CA 1
ATOM 4419 C C . PRO A 1 563 ? -5.428 48.460 39.618 1.00 74.31 563 PRO A C 1
ATOM 4421 O O . PRO A 1 563 ? -5.141 47.899 38.562 1.00 74.31 563 PRO A O 1
ATOM 4424 N N . ALA A 1 564 ? -6.238 49.524 39.656 1.00 73.19 564 ALA A N 1
ATOM 4425 C CA . ALA A 1 564 ? -6.970 50.041 38.499 1.00 73.19 564 ALA A CA 1
ATOM 4426 C C . ALA A 1 564 ? -6.243 51.192 37.769 1.00 73.19 564 ALA A C 1
ATOM 4428 O O . ALA A 1 564 ? -6.695 51.656 36.715 1.00 73.19 564 ALA A O 1
ATOM 4429 N N . ALA A 1 565 ? -5.109 51.675 38.288 1.00 73.50 565 ALA A N 1
ATOM 4430 C CA . ALA A 1 565 ? -4.379 52.783 37.679 1.00 73.50 565 ALA A CA 1
ATOM 4431 C C . ALA A 1 565 ? -3.573 52.359 36.438 1.00 73.50 565 ALA A C 1
ATOM 4433 O O . ALA A 1 565 ? -2.555 51.678 36.537 1.00 73.50 565 ALA A O 1
ATOM 4434 N N . LYS A 1 566 ? -3.964 52.891 35.268 1.00 77.50 566 LYS A N 1
ATOM 4435 C CA . LYS A 1 566 ? -3.248 52.773 33.977 1.00 77.50 566 LYS A CA 1
ATOM 4436 C C . LYS A 1 566 ? -3.000 51.323 33.526 1.00 77.50 566 LYS A C 1
ATOM 4438 O O . LYS A 1 566 ? -1.859 50.934 33.282 1.00 77.50 566 LYS A O 1
ATOM 4443 N N . LEU A 1 567 ? -4.076 50.558 33.353 1.00 83.56 567 LEU A N 1
ATOM 4444 C CA . LEU A 1 567 ? -4.025 49.219 32.756 1.00 83.56 567 LEU A CA 1
ATOM 4445 C C . LEU A 1 567 ? -3.527 49.274 31.302 1.00 83.56 567 LEU A C 1
ATOM 4447 O O . LEU A 1 567 ? -4.025 50.060 30.490 1.00 83.56 567 LEU A O 1
ATOM 4451 N N . THR A 1 568 ? -2.549 48.433 30.967 1.00 85.44 568 THR A N 1
ATOM 4452 C CA . THR A 1 568 ? -2.103 48.226 29.582 1.00 85.44 568 THR A CA 1
ATOM 4453 C C . THR A 1 568 ? -3.073 47.312 28.827 1.00 85.44 568 THR A C 1
ATOM 4455 O O . THR A 1 568 ? -3.849 46.582 29.436 1.00 85.44 568 THR A O 1
ATOM 4458 N N . THR A 1 569 ? -3.017 47.284 27.491 1.00 81.56 569 THR A N 1
ATOM 4459 C CA . THR A 1 569 ? -3.802 46.332 26.673 1.00 81.56 569 THR A CA 1
ATOM 4460 C C . THR A 1 569 ? -3.548 44.873 27.072 1.00 81.56 569 THR A C 1
ATOM 4462 O O . THR A 1 569 ? -4.457 44.047 27.037 1.00 81.56 569 THR A O 1
ATOM 4465 N N . HIS A 1 570 ? -2.322 44.563 27.499 1.00 84.19 570 HIS A N 1
ATOM 4466 C CA . HIS A 1 570 ? -1.954 43.247 28.010 1.00 84.19 570 HIS A CA 1
ATOM 4467 C C . HIS A 1 570 ? -2.667 42.938 29.337 1.00 84.19 570 HIS A C 1
ATOM 4469 O O . HIS A 1 570 ? -3.308 41.896 29.453 1.00 84.19 570 HIS A O 1
ATOM 4475 N N . ASP A 1 571 ? -2.662 43.883 30.285 1.00 87.88 571 ASP A N 1
ATOM 4476 C CA . ASP A 1 571 ? -3.377 43.752 31.565 1.00 87.88 571 ASP A CA 1
ATOM 4477 C C . ASP A 1 571 ? -4.888 43.569 31.355 1.00 87.88 571 ASP A C 1
ATOM 4479 O O . ASP A 1 571 ? -5.497 42.672 31.937 1.00 87.88 571 ASP A O 1
ATOM 4483 N N . LYS A 1 572 ? -5.483 44.374 30.460 1.00 86.81 572 LYS A N 1
ATOM 4484 C CA . LYS A 1 572 ? -6.902 44.271 30.082 1.00 86.81 572 LYS A CA 1
ATOM 4485 C C . LYS A 1 572 ? -7.248 42.884 29.533 1.00 86.81 572 LYS A C 1
ATOM 4487 O O . LYS A 1 572 ? -8.286 42.326 29.876 1.00 86.81 572 LYS A O 1
ATOM 4492 N N . SER A 1 573 ? -6.375 42.309 28.709 1.00 86.94 573 SER A N 1
ATOM 4493 C CA . SER A 1 573 ? -6.618 41.002 28.085 1.00 86.94 573 SER A CA 1
ATOM 4494 C C . SER A 1 573 ? -6.591 39.860 29.106 1.00 86.94 573 SER A C 1
ATOM 4496 O O . SER A 1 573 ? -7.430 38.965 29.034 1.00 86.94 573 SER A O 1
ATOM 4498 N N . HIS A 1 574 ? -5.697 39.917 30.100 1.00 88.56 574 HIS A N 1
ATOM 4499 C CA . HIS A 1 574 ? -5.672 38.953 31.207 1.00 88.56 574 HIS A CA 1
ATOM 4500 C C . HIS A 1 574 ? -6.890 39.082 32.133 1.00 88.56 574 HIS A C 1
ATOM 4502 O O . HIS A 1 574 ? -7.471 38.067 32.515 1.00 88.56 574 HIS A O 1
ATOM 4508 N N . LEU A 1 575 ? -7.336 40.307 32.435 1.00 87.50 575 LEU A N 1
ATOM 4509 C CA . LEU A 1 575 ? -8.567 40.541 33.204 1.00 87.50 575 LEU A CA 1
ATOM 4510 C C . LEU A 1 575 ? -9.799 39.948 32.503 1.00 87.50 575 LEU A C 1
ATOM 4512 O O . LEU A 1 575 ? -10.606 39.262 33.132 1.00 87.50 575 LEU A O 1
ATOM 4516 N N . LEU A 1 576 ? -9.920 40.155 31.189 1.00 85.75 576 LEU A N 1
ATOM 4517 C CA . LEU A 1 576 ? -11.006 39.578 30.393 1.00 85.75 576 LEU A CA 1
ATOM 4518 C C . LEU A 1 576 ? -10.911 38.052 30.296 1.00 85.75 576 LEU A C 1
ATOM 4520 O O . LEU A 1 576 ? -11.938 37.386 30.386 1.00 85.75 576 LEU A O 1
ATOM 4524 N N . ALA A 1 577 ? -9.707 37.485 30.168 1.00 87.69 577 ALA A N 1
ATOM 4525 C CA . ALA A 1 577 ? -9.516 36.035 30.133 1.00 87.69 577 ALA A CA 1
ATOM 4526 C C . ALA A 1 577 ? -10.044 35.359 31.408 1.00 87.69 577 ALA A C 1
ATOM 4528 O O . ALA A 1 577 ? -10.754 34.356 31.324 1.00 87.69 577 ALA A O 1
ATOM 4529 N N . VAL A 1 578 ? -9.776 35.944 32.584 1.00 87.06 578 VAL A N 1
ATOM 4530 C CA . VAL A 1 578 ? -10.310 35.434 33.857 1.00 87.06 578 VAL A CA 1
ATOM 4531 C C . VAL A 1 578 ? -11.834 35.485 33.882 1.00 87.06 578 VAL A C 1
ATOM 4533 O O . VAL A 1 578 ? -12.491 34.493 34.203 1.00 87.06 578 VAL A O 1
ATOM 4536 N N . LEU A 1 579 ? -12.399 36.631 33.508 1.00 83.31 579 LEU A N 1
ATOM 4537 C CA . LEU A 1 579 ? -13.841 36.848 33.528 1.00 83.31 579 LEU A CA 1
ATOM 4538 C C . LEU A 1 579 ? -14.585 35.920 32.555 1.00 83.31 579 LEU A C 1
ATOM 4540 O O . LEU A 1 579 ? -15.695 35.464 32.828 1.00 83.31 579 LEU A O 1
ATOM 4544 N N . PHE A 1 580 ? -13.977 35.632 31.408 1.00 85.50 580 PHE A N 1
ATOM 4545 C CA . PHE A 1 580 ? -14.590 34.843 30.345 1.00 85.50 580 PHE A CA 1
ATOM 4546 C C . PHE A 1 580 ? -14.459 33.331 30.532 1.00 85.50 580 PHE A C 1
ATOM 4548 O O . PHE A 1 580 ? -15.181 32.586 29.866 1.00 85.50 580 PHE A O 1
ATOM 4555 N N . ALA A 1 581 ? -13.602 32.874 31.444 1.00 83.19 581 ALA A N 1
ATOM 4556 C CA . ALA A 1 581 ? -13.415 31.454 31.731 1.00 83.19 581 ALA A CA 1
ATOM 4557 C C . ALA A 1 581 ? -14.419 30.898 32.762 1.00 83.19 581 ALA A C 1
ATOM 4559 O O . ALA A 1 581 ? -14.790 29.726 32.694 1.00 83.19 581 ALA A O 1
ATOM 4560 N N . ILE A 1 582 ? -14.883 31.721 33.712 1.00 82.62 582 ILE A N 1
ATOM 4561 C CA . ILE A 1 582 ? -15.616 31.248 34.899 1.00 82.62 582 ILE A CA 1
ATOM 4562 C C . ILE A 1 582 ? -17.099 31.647 34.847 1.00 82.62 582 ILE A C 1
ATOM 4564 O O . ILE A 1 582 ? -17.451 32.769 34.487 1.00 82.62 582 ILE A O 1
ATOM 4568 N N . SER A 1 583 ? -17.984 30.726 35.243 1.00 86.12 583 SER A N 1
ATOM 4569 C CA . SER A 1 583 ? -19.412 30.992 35.452 1.00 86.12 583 SER A CA 1
ATOM 4570 C C . SER A 1 583 ? -19.735 31.217 36.931 1.00 86.12 583 SER A C 1
ATOM 4572 O O . SER A 1 583 ? -19.067 30.674 37.815 1.00 86.12 583 SER A O 1
ATOM 4574 N N . SER A 1 584 ? -20.789 31.987 37.215 1.00 82.00 584 SER A N 1
ATOM 4575 C CA . SER A 1 584 ? -21.227 32.254 38.598 1.00 82.00 584 SER A CA 1
ATOM 4576 C C . SER A 1 584 ? -21.558 30.974 39.380 1.00 82.00 584 SER A C 1
ATOM 4578 O O . SER A 1 584 ? -21.267 30.872 40.569 1.00 82.00 584 SER A O 1
ATOM 4580 N N . GLU A 1 585 ? -22.094 29.950 38.706 1.00 84.19 585 GLU A N 1
ATOM 4581 C CA . GLU A 1 585 ? -22.394 28.656 39.320 1.00 84.19 585 GLU A CA 1
ATOM 4582 C C . GLU A 1 585 ? -21.121 27.869 39.669 1.00 84.19 585 GLU A C 1
ATOM 4584 O O . GLU A 1 585 ? -21.055 27.275 40.745 1.00 84.19 585 GLU A O 1
ATOM 4589 N N . LYS A 1 586 ? -20.078 27.918 38.822 1.00 80.94 586 LYS A N 1
ATOM 4590 C CA . LYS A 1 586 ? -18.764 27.323 39.134 1.00 80.94 586 LYS A CA 1
ATOM 4591 C C . LYS A 1 586 ? -18.069 28.039 40.297 1.00 80.94 586 LYS A C 1
ATOM 4593 O O . LYS A 1 586 ? -17.411 27.380 41.099 1.00 80.94 586 LYS A O 1
ATOM 4598 N N . LEU A 1 587 ? -18.213 29.363 40.388 1.00 74.94 587 LEU A N 1
ATOM 4599 C CA . LEU A 1 587 ? -17.651 30.172 41.474 1.00 74.94 587 LEU A CA 1
ATOM 4600 C C . LEU A 1 587 ? -18.431 30.000 42.792 1.00 74.94 587 LEU A C 1
ATOM 4602 O O . LEU A 1 587 ? -17.879 30.205 43.870 1.00 74.94 587 LEU A O 1
ATOM 4606 N N . GLY A 1 588 ? -19.710 29.617 42.714 1.00 71.75 588 GLY A N 1
ATOM 4607 C CA . GLY A 1 588 ? -20.606 29.501 43.867 1.00 71.75 588 GLY A CA 1
ATOM 4608 C C . GLY A 1 588 ? -21.079 30.850 44.424 1.00 71.75 588 GLY A C 1
ATOM 4609 O O . GLY A 1 588 ? -21.630 30.894 45.523 1.00 71.75 588 GLY A O 1
ATOM 4610 N N . VAL A 1 589 ? -20.870 31.940 43.679 1.00 71.94 589 VAL A N 1
ATOM 4611 C CA . VAL A 1 589 ? -21.211 33.317 44.061 1.00 71.94 589 VAL A CA 1
ATOM 4612 C C . VAL A 1 589 ? -21.952 33.971 42.897 1.00 71.94 589 VAL A C 1
ATOM 4614 O O . VAL A 1 589 ? -21.513 33.883 41.751 1.00 71.94 589 VAL A O 1
ATOM 4617 N N . ALA A 1 590 ? -23.091 34.604 43.182 1.00 74.75 590 ALA A N 1
ATOM 4618 C CA . ALA A 1 590 ? -23.825 35.374 42.182 1.00 74.75 590 ALA A CA 1
ATOM 4619 C C . ALA A 1 590 ? -23.069 36.672 41.862 1.00 74.75 590 ALA A C 1
ATOM 4621 O O . ALA A 1 590 ? -22.545 37.312 42.771 1.00 74.75 590 ALA A O 1
ATOM 4622 N N . PHE A 1 591 ? -23.019 37.057 40.586 1.00 75.19 591 PHE A N 1
ATOM 4623 C CA . PHE A 1 591 ? -22.505 38.373 40.203 1.00 75.19 591 PHE A CA 1
ATOM 4624 C C . PHE A 1 591 ? -23.490 39.476 40.600 1.00 75.19 591 PHE A C 1
ATOM 4626 O O . PHE A 1 591 ? -24.695 39.229 40.661 1.00 75.19 591 PHE A O 1
ATOM 4633 N N . ASP A 1 592 ? -22.970 40.681 40.837 1.00 75.75 592 ASP A N 1
ATOM 4634 C CA . ASP A 1 592 ? -23.780 41.848 41.186 1.00 75.75 592 ASP A CA 1
ATOM 4635 C C . ASP A 1 592 ? -24.795 42.191 40.083 1.00 75.75 592 ASP A C 1
ATOM 4637 O O . ASP A 1 592 ? -24.516 42.058 38.884 1.00 75.75 592 ASP A O 1
ATOM 4641 N N . ASP A 1 593 ? -25.968 42.686 40.491 1.00 76.75 593 ASP A N 1
ATOM 4642 C CA . ASP A 1 593 ? -27.080 43.023 39.588 1.00 76.75 593 ASP A CA 1
ATOM 4643 C C . ASP A 1 593 ? -26.672 44.037 38.503 1.00 76.75 593 ASP A C 1
ATOM 4645 O O . ASP A 1 593 ? -27.154 43.968 37.370 1.00 76.75 593 ASP A O 1
ATOM 4649 N N . ASP A 1 594 ? -25.732 44.933 38.817 1.00 71.50 594 ASP A N 1
ATOM 4650 C CA . ASP A 1 594 ? -25.184 45.909 37.872 1.00 71.50 594 ASP A CA 1
ATOM 4651 C C . ASP A 1 594 ? -24.407 45.226 36.732 1.00 71.50 594 ASP A C 1
ATOM 4653 O O . ASP A 1 594 ? -24.569 45.580 35.562 1.00 71.50 594 ASP A O 1
ATOM 4657 N N . VAL A 1 595 ? -23.614 44.193 37.041 1.00 70.81 595 VAL A N 1
ATOM 4658 C CA . VAL A 1 595 ? -22.836 43.417 36.057 1.00 70.81 595 VAL A CA 1
ATOM 4659 C C . VAL A 1 595 ? -23.770 42.591 35.179 1.00 70.81 595 VAL A C 1
ATOM 4661 O O . VAL A 1 595 ? -23.612 42.540 33.956 1.00 70.81 595 VAL A O 1
ATOM 4664 N N . VAL A 1 596 ? -24.789 41.985 35.789 1.00 81.94 596 VAL A N 1
ATOM 4665 C CA . VAL A 1 596 ? -25.828 41.254 35.061 1.00 81.94 596 VAL A CA 1
ATOM 4666 C C . VAL A 1 596 ? -26.561 42.186 34.092 1.00 81.94 596 VAL A C 1
ATOM 4668 O O . VAL A 1 596 ? -26.681 41.859 32.911 1.00 81.94 596 VAL A O 1
ATOM 4671 N N . ALA A 1 597 ? -26.996 43.366 34.542 1.00 79.25 597 ALA A N 1
ATOM 4672 C CA . ALA A 1 597 ? -27.683 44.344 33.698 1.00 79.25 597 ALA A CA 1
ATOM 4673 C C . ALA A 1 597 ? -26.817 44.804 32.514 1.00 79.25 597 ALA A C 1
ATOM 4675 O O . ALA A 1 597 ? -27.301 44.907 31.384 1.00 79.25 597 ALA A O 1
ATOM 4676 N N . VAL A 1 598 ? -25.523 45.017 32.754 1.00 73.88 598 VAL A N 1
ATOM 4677 C CA . VAL A 1 598 ? -24.531 45.350 31.727 1.00 73.88 598 VAL A CA 1
ATOM 4678 C C . VAL A 1 598 ? -24.438 44.262 30.650 1.00 73.88 598 VAL A C 1
ATOM 4680 O O . VAL A 1 598 ? -24.571 44.559 29.460 1.00 73.88 598 VAL A O 1
ATOM 4683 N N . ILE A 1 599 ? -24.282 42.999 31.053 1.00 77.69 599 ILE A N 1
ATOM 4684 C CA . ILE A 1 599 ? -24.185 41.852 30.135 1.00 77.69 599 ILE A CA 1
ATOM 4685 C C . ILE A 1 599 ? -25.471 41.696 29.312 1.00 77.69 599 ILE A C 1
ATOM 4687 O O . ILE A 1 599 ? -25.424 41.451 28.104 1.00 77.69 599 ILE A O 1
ATOM 4691 N N . MET A 1 600 ? -26.632 41.873 29.946 1.00 81.94 600 MET A N 1
ATOM 4692 C CA . MET A 1 600 ? -27.927 41.773 29.272 1.00 81.94 600 MET A CA 1
ATOM 4693 C C . MET A 1 600 ? -28.145 42.905 28.257 1.00 81.94 600 MET A C 1
ATOM 4695 O O . MET A 1 600 ? -28.646 42.652 27.158 1.00 81.94 600 MET A O 1
ATOM 4699 N N . ASN A 1 601 ? -27.708 44.129 28.569 1.00 76.00 601 ASN A N 1
ATOM 4700 C CA . ASN A 1 601 ? -27.760 45.260 27.639 1.00 76.00 601 ASN A CA 1
ATOM 4701 C C . ASN A 1 601 ? -26.840 45.052 26.425 1.00 76.00 601 ASN A C 1
ATOM 4703 O O . ASN A 1 601 ? -27.249 45.329 25.296 1.00 76.00 601 ASN A O 1
ATOM 4707 N N . MET A 1 602 ? -25.635 44.506 26.629 1.00 72.50 602 MET A N 1
ATOM 4708 C CA . MET A 1 602 ? -24.729 44.135 25.532 1.00 72.50 602 MET A CA 1
ATOM 4709 C C . MET A 1 602 ? -25.352 43.103 24.600 1.00 72.50 602 MET A C 1
ATOM 4711 O O . MET A 1 602 ? -25.336 43.277 23.382 1.00 72.50 602 MET A O 1
ATOM 4715 N N . ARG A 1 603 ? -25.943 42.049 25.171 1.00 76.50 603 ARG A N 1
ATOM 4716 C CA . ARG A 1 603 ? -26.619 41.002 24.402 1.00 76.50 603 ARG A CA 1
ATOM 4717 C C . ARG A 1 603 ? -27.741 41.587 23.538 1.00 76.50 603 ARG A C 1
ATOM 4719 O O . ARG A 1 603 ? -27.851 41.246 22.361 1.00 76.50 603 ARG A O 1
ATOM 4726 N N . ALA A 1 604 ? -28.548 42.490 24.100 1.00 74.44 604 ALA A N 1
ATOM 4727 C CA . ALA A 1 604 ? -29.619 43.167 23.371 1.00 74.44 604 ALA A CA 1
ATOM 4728 C C . ALA A 1 604 ? -29.084 44.049 22.226 1.00 74.44 604 ALA A C 1
ATOM 4730 O O . ALA A 1 604 ? -29.607 43.983 21.113 1.00 74.44 604 ALA A O 1
ATOM 4731 N N . ALA A 1 605 ? -28.011 44.813 22.465 1.00 68.44 605 ALA A N 1
ATOM 4732 C CA . ALA A 1 605 ? -27.366 45.648 21.449 1.00 68.44 605 ALA A CA 1
ATOM 4733 C C . ALA A 1 605 ? -26.746 44.816 20.306 1.00 68.44 605 ALA A C 1
ATOM 4735 O O . ALA A 1 605 ? -26.916 45.139 19.125 1.00 68.44 605 ALA A O 1
ATOM 4736 N N . HIS A 1 606 ? -26.096 43.699 20.640 1.00 65.44 606 HIS A N 1
ATOM 4737 C CA . HIS A 1 606 ? -25.492 42.781 19.671 1.00 65.44 606 HIS A CA 1
ATOM 4738 C C . HIS A 1 606 ? -26.545 42.035 18.827 1.00 65.44 606 HIS A C 1
ATOM 4740 O O . HIS A 1 606 ? -26.349 41.797 17.632 1.00 65.44 606 HIS A O 1
ATOM 4746 N N . ALA A 1 607 ? -27.700 41.697 19.412 1.00 63.81 607 ALA A N 1
ATOM 4747 C CA . ALA A 1 607 ? -28.820 41.107 18.675 1.00 63.81 607 ALA A CA 1
ATOM 4748 C C . ALA A 1 607 ? -29.397 42.073 17.620 1.00 63.81 607 ALA A C 1
ATOM 4750 O O . ALA A 1 607 ? -29.820 41.644 16.546 1.00 63.81 607 ALA A O 1
ATOM 4751 N N . THR A 1 608 ? -29.390 43.383 17.890 1.00 54.78 608 THR A N 1
ATOM 4752 C CA . THR A 1 608 ? -29.845 44.396 16.927 1.00 54.78 608 THR A CA 1
ATOM 4753 C C . THR A 1 608 ? -28.850 44.664 15.795 1.00 54.78 608 THR A C 1
ATOM 4755 O O . THR A 1 608 ? -29.290 44.814 14.655 1.00 54.78 608 THR A O 1
ATOM 4758 N N . SER A 1 609 ? -27.532 44.663 16.040 1.00 48.16 609 SER A N 1
ATOM 4759 C CA . SER A 1 609 ? -26.525 44.910 14.987 1.00 48.16 609 SER A CA 1
ATOM 4760 C C . SER A 1 609 ? -26.438 43.765 13.967 1.00 48.16 609 SER A C 1
ATOM 4762 O O . SER A 1 609 ? -26.371 43.998 12.762 1.00 48.16 609 SER A O 1
ATOM 4764 N N . THR A 1 610 ? -26.560 42.520 14.429 1.00 44.12 610 THR A N 1
ATOM 4765 C CA . THR A 1 610 ? -26.551 41.310 13.584 1.00 44.12 610 THR A CA 1
ATOM 4766 C C . THR A 1 610 ? -27.833 41.106 12.766 1.00 44.12 610 THR A C 1
ATOM 4768 O O . THR A 1 610 ? -27.868 40.267 11.869 1.00 44.12 610 THR A O 1
ATOM 4771 N N . SER A 1 611 ? -28.884 41.895 13.016 1.00 39.78 611 SER A N 1
ATOM 4772 C CA . SER A 1 611 ? -30.129 41.861 12.234 1.00 39.78 611 SER A CA 1
ATOM 4773 C C . SER A 1 611 ? -30.083 42.693 10.938 1.00 39.78 611 SER A C 1
ATOM 4775 O O . SER A 1 611 ? -30.938 42.510 10.070 1.00 39.78 611 SER A O 1
ATOM 4777 N N . GLY A 1 612 ? -29.092 43.586 10.790 1.00 29.72 612 GLY A N 1
ATOM 4778 C CA . GLY A 1 612 ? -28.980 44.529 9.666 1.00 29.72 612 GLY A CA 1
ATOM 4779 C C . GLY A 1 612 ? -28.034 44.102 8.538 1.00 29.72 612 GLY A C 1
ATOM 4780 O O . GLY A 1 612 ? -28.307 44.391 7.374 1.00 29.72 612 GLY A O 1
ATOM 4781 N N . GLU A 1 613 ? -26.964 43.367 8.840 1.00 28.55 613 GLU A N 1
ATOM 4782 C CA . GLU A 1 613 ? -26.005 42.884 7.843 1.00 28.55 613 GLU A CA 1
ATOM 4783 C C . GLU A 1 613 ? -25.781 41.378 8.009 1.00 28.55 613 GLU A C 1
ATOM 4785 O O . GLU A 1 613 ? -25.226 40.898 8.990 1.00 28.55 613 GLU A O 1
ATOM 4790 N N . SER A 1 614 ? -26.220 40.633 6.992 1.00 29.02 614 SER A N 1
ATOM 4791 C CA . SER A 1 614 ? -26.191 39.173 6.871 1.00 29.02 614 SER A CA 1
ATOM 4792 C C . SER A 1 614 ? -27.201 38.411 7.747 1.00 29.02 614 SER A C 1
ATOM 4794 O O . SER A 1 614 ? -27.032 38.188 8.940 1.00 29.02 614 SER A O 1
ATOM 4796 N N . GLY A 1 615 ? -28.228 37.856 7.096 1.00 29.09 615 GLY A N 1
ATOM 4797 C CA . GLY A 1 615 ? -29.057 36.770 7.633 1.00 29.09 615 GLY A CA 1
ATOM 4798 C C . GLY A 1 615 ? -28.287 35.450 7.805 1.00 29.09 615 GLY A C 1
ATOM 4799 O O . GLY A 1 615 ? -28.778 34.404 7.392 1.00 29.09 615 GLY A O 1
ATOM 4800 N N . ARG A 1 616 ? -27.064 35.500 8.348 1.00 33.12 616 ARG A N 1
ATOM 4801 C CA . ARG A 1 616 ? -26.190 34.349 8.612 1.00 33.12 616 ARG A CA 1
ATOM 4802 C C . ARG A 1 616 ? -25.922 34.103 10.097 1.00 33.12 616 ARG A C 1
ATOM 4804 O O . ARG A 1 616 ? -25.572 32.982 10.428 1.00 33.12 616 ARG A O 1
ATOM 4811 N N . CYS A 1 617 ? -26.195 35.057 10.989 1.00 32.97 617 CYS A N 1
ATOM 4812 C CA . CYS A 1 617 ? -26.091 34.842 12.442 1.00 32.97 617 CYS A CA 1
ATOM 4813 C C . CYS A 1 617 ? -27.463 34.686 13.121 1.00 32.97 617 CYS A C 1
ATOM 4815 O O . CYS A 1 617 ? -27.683 35.124 14.246 1.00 32.97 617 CYS A O 1
ATOM 4817 N N . GLY A 1 618 ? -28.413 34.051 12.431 1.00 29.83 618 GLY A N 1
ATOM 4818 C CA . GLY A 1 618 ? -29.663 33.595 13.030 1.00 29.83 618 GLY A CA 1
ATOM 4819 C C . GLY A 1 618 ? -29.484 32.197 13.611 1.00 29.83 618 GLY A C 1
ATOM 4820 O O . GLY A 1 618 ? -29.494 31.230 12.862 1.00 29.83 618 GLY A O 1
ATOM 4821 N N . ASN A 1 619 ? -29.387 32.102 14.939 1.00 37.19 619 ASN A N 1
ATOM 4822 C CA . ASN A 1 619 ? -29.368 30.858 15.716 1.00 37.19 619 ASN A CA 1
ATOM 4823 C C . ASN A 1 619 ? -28.242 29.869 15.364 1.00 37.19 619 ASN A C 1
ATOM 4825 O O . ASN A 1 619 ? -28.452 28.936 14.596 1.00 37.19 619 ASN A O 1
ATOM 4829 N N . ALA A 1 620 ? -27.138 29.993 16.110 1.00 34.88 620 ALA A N 1
ATOM 4830 C CA . ALA A 1 620 ? -25.970 29.107 16.137 1.00 34.88 620 ALA A CA 1
ATOM 4831 C C . ALA A 1 620 ? -24.958 29.353 15.014 1.00 34.88 620 ALA A C 1
ATOM 4833 O O . ALA A 1 620 ? -24.990 28.651 14.020 1.00 34.88 620 ALA A O 1
ATOM 4834 N N . THR A 1 621 ? -24.076 30.336 15.227 1.00 32.91 621 THR A N 1
ATOM 4835 C CA . THR A 1 621 ? -22.633 30.336 14.896 1.00 32.91 621 THR A CA 1
ATOM 4836 C C . THR A 1 621 ? -22.133 31.783 14.935 1.00 32.91 621 THR A C 1
ATOM 4838 O O . THR A 1 621 ? -22.297 32.518 13.966 1.00 32.91 621 THR A O 1
ATOM 4841 N N . CYS A 1 622 ? -21.517 32.186 16.043 1.00 28.52 622 CYS A N 1
ATOM 4842 C CA . CYS A 1 622 ? -20.455 33.191 16.025 1.00 28.52 622 CYS A CA 1
ATOM 4843 C C . CYS A 1 622 ? -19.232 32.473 16.597 1.00 28.52 622 CYS A C 1
ATOM 4845 O O . CYS A 1 622 ? -19.346 31.849 17.653 1.00 28.52 622 CYS A O 1
ATOM 4847 N N . GLY A 1 623 ? -18.160 32.430 15.803 1.00 28.47 623 GLY A N 1
ATOM 4848 C CA . GLY A 1 623 ? -16.924 31.708 16.110 1.00 28.47 623 GLY A CA 1
ATOM 4849 C C . GLY A 1 623 ? -16.068 32.394 17.155 1.00 28.47 623 GLY A C 1
ATOM 4850 O O . GLY A 1 623 ? -16.270 33.611 17.367 1.00 28.47 623 GLY A O 1
#

Foldseek 3Di:
DVVVVVVVVVVVVVVVVVVVLVVVLLVQLVVVLVVQLVVLVVLVVQDFPLLVVVDDPVNSVCLSPVLSVLVSNCSSCVPPLCVVLVVLLVVLLVVQVVLDVVLSCLLCVCVVVLVPPLVVLLVVLLVLVVVLVVLVVVLVVLVVVCVVCVVVCVVVVVVVVSVVVSVVSVVVNVVSVVVSVVSVVVSVVVLVVSLVVSVVCLCVVVVVCCVVVVHPPVSSVVSVVSSVSSSVSSVSVSVSVSSVVNSVVSVVVSVDSSDDPLGQDVVLAPDDPPDFDQLQFKKWWALFFFAFSVRHTLDGGDTDIGTGPDDDDDDDPDPRSVVRVVCVLLSSGPTPDTFIDGPNHTPSPGRNLNSPVNDDDDDPDDDADPDDPVCRVCVNVDDDDDPPDDDDVVVSVVVCVVCVVVVVVVVVVVCVVVVVVVVVVVVVVVDDDDLPPPDPVVVVVVVCLVVVQVVCVVVVNVVVDDDLDLQDAGLVAFLVCLLQSHHDPAQQALVVLLVCPVVVVVCVVLVPLVVLLVVLLVLLVLVCVVQNQPRCPPPLNVVLVADPVLSNLSVVLNPDPDSPPPQDSSVSSSSVSSRNSGGNVSSVHDDDPVSRVSSSVSSVVVVVVCVPPDPSPDPDDDD

Sequence (623 aa):
MLLSVLFLVTVTVHGLLKMRVNTMKGLMAEDLLRRLRYTLIGRIIRFPSDYLDRTSEGELVSMVMGETEPMGGLMGDAISQPVLQAGQMLTILAFLFSQSWAFGLAAVAFIPLQGWLIPKLQRRVNLLNKKRVVHVRALAGDIGTSAAGATTLRTNGGWGYLMSLINDRLGNLVAIRFQIYQKKFFMKFANNFISQLTPFFFYSVGGYLVIRGDVTIGALVAALAAFKDLSAPWKELLAYYTTSQELGLRWEMISDRFSPSGMVENNLFEGDPQDGPVLTGDIELSGLNLRNSTGELVLSEADLVISKGQTTLVVAASEEDRRALAYMLMRELKPTFGSVRIAQHDLAGLHQKTIFQRLGFANSRPVVFDGTFLDNLMLPLYRLPDADKPFLLTETEQHLQENKGRLRDWWFEFITTLDLSDALFARGLTLRLPDDLDTPLAKALPAMRARVAARIEAEGLSQNARFFAADTYNPALSVAENVLFAIAHETPNAEKIAEQSDFQALLDELHLEKALFDTAFSIVEILLNIFGDDGSNHPLFRKLDLEEASYHHVADLLARSDPAAKLTTHDKSHLLAVLFAISSEKLGVAFDDDVVAVIMNMRAAHATSTSGESGRCGNATCG

Secondary structure (DSSP, 8-state):
-HHHHHHHHHHHHHHHHHHHHHHHHHHHHHHHHHHHHHHHHHHHTTS-HHHHHHS-HHHHHIIIIIITHHHHHHHHHTTHHHHHHHHHHHHHHHHHHHH-HHHHHHHHTTHHHHHHHHHHHHHHHHHHHHHHHHHHHHHHHHHHHHHHTHHHHHHTT-HHHHHHHHHHHHHHHHHHHHHHHHHHHHHHHHHHHHHHHHHHHIIIIIHHHHHHTSS-HHHHHHHHHHHHHHHHHHHHHHHHHHHHHHHHHHHHHHHHHTS-TTPPPGGGTSS--TT-----S-EEEEEEEEE-TTS-EEEEEEEEEE-TT-------SSHHHHHHHHHHHTTSS--SEEEEEETTEEGGGS-HHHHHHH-----SS----SS-HHHHHHGGGSPPPPTTS---HHHHHHHHHHTHHHHHHHHHHHHHHTT-HHHHHHHHHHPPPPTT---HHHHHHHHHHHHHHHHHHHTT-TTS-----TTS--TTSBHHHHHHTS--SS---HHHHHH-HHHHHHHHHTT-HHHHHHHHHHHHHHHHHHH-TTGGGSTTGGGGT--HHHHHHHHHHHTSSSTTTT--HHHHHHHHHHHHH-BHHHHTSPPPHHHHHHHHHHHHHHHHHTTTS-TT-SSS---